Protein AF-A0A139A023-F1 (afdb_monomer)

Sequence (459 aa):
MEEDIAKLQVLPEVQDKARLVMEAGLKLSRQAQARATEQLRTRTEEDKAVSRAHDELNTRVYGLRSEHERLKADVARLRAESAAQDEKLSTLSTIFEQMQEDKQLWAAERELFAEEAAEAIEMVMLKADGGQIKLQELWRRQDEQFAVLKKEAKELRDEETENKIVALWDAQITRPVGEVENAASITTWTEMRTVVAHDFHIEAGIAFGNLRTFAPQHLRVRRQLRPEFSQMKVSDVPFAKGLYRSAWYCTSDSNTVCVAKKFHLEITFEKDNECALKVIYTTILAEMFARAFTAALRSAMDAAGADSEGDEDWTPWRVSYLIPSLVKDGNRVWLVEEMLPEFHRWSDNATRFVLNEEEGRVLAAFTHWSYHHSGQRLIVTDHQGFSSGTRQLRMTDPSVHLLHADFQSLVHYNDGNNEEQGRHDFEDGHTCTPWCQLLGLEHMEAPPAQDTDADNDEE

Organism: Gonapodya prolifera (strain JEL478) (NCBI:txid1344416)

Nearest PDB structures (foldseek):
  4kuj-assembly2_B  TM=7.193E-01  e=1.510E-13  Entamoeba histolytica HM-1:IMSS-B

Solvent-accessible surface area (backbone atoms only — not comparable to full-atom values): 25629 Å² total; per-residue (Å²): 106,74,73,55,50,57,59,60,68,50,46,64,60,52,51,50,50,50,48,52,52,51,52,50,49,52,50,50,50,50,51,52,50,52,51,52,51,50,53,51,50,52,50,52,51,50,52,51,52,52,50,51,53,50,52,53,49,48,52,50,52,53,50,53,52,52,51,50,55,51,52,51,51,51,52,52,51,53,52,52,53,49,53,57,47,52,54,51,52,52,51,50,50,54,52,51,53,50,52,53,53,52,52,51,51,53,52,52,51,51,51,53,51,49,52,56,47,48,53,51,47,52,57,46,50,72,57,34,74,78,42,54,65,59,50,54,55,49,50,54,53,49,52,56,51,50,53,51,52,54,51,53,54,63,75,64,67,54,73,66,61,59,52,49,54,54,52,56,55,55,66,69,72,69,72,71,94,84,77,82,86,79,79,80,84,85,78,72,72,51,77,32,57,37,35,36,46,78,53,76,63,77,78,77,73,75,84,65,90,56,54,65,74,67,47,70,84,73,67,55,66,52,80,51,62,48,79,40,76,46,52,31,44,39,54,85,60,62,81,46,75,60,96,62,35,36,33,20,51,25,32,40,79,86,68,46,61,25,33,38,30,36,63,73,76,76,82,44,47,67,57,46,45,49,54,50,50,19,53,38,52,47,26,48,56,47,26,54,49,27,49,52,46,30,51,52,50,41,54,35,47,57,72,68,66,60,73,88,82,78,58,82,90,69,67,68,58,40,46,41,47,61,62,48,29,49,30,50,44,93,74,41,51,35,40,37,36,78,56,67,97,51,83,48,64,30,28,37,52,61,34,49,69,72,37,90,49,72,69,30,41,48,49,51,24,48,27,54,46,37,21,61,51,43,60,63,32,32,35,48,36,16,46,27,29,34,71,73,82,76,45,36,38,48,28,39,81,50,27,51,23,55,59,35,76,84,46,50,86,48,52,88,36,35,97,56,42,45,26,64,58,28,49,50,39,27,57,78,63,59,72,88,34,73,57,23,55,60,66,66,56,77,79,81,72,73,71,78,77,76,77,79,85,72,83,89,87,84,133

Mean predicted aligned error: 17.36 Å

pLDDT: mean 78.22, std 18.84, range [33.31, 97.88]

Foldseek 3Di:
DVVVVVVVVCVVVVVVVVVVVVVVVVVVVVVVVVVVVVVVVVVVVVVVVVVVVVVVVVVVVVVVVVVVVVVVVVVVVVVVVVVVVVVVVVVVVVVVVVVVVVVVVVVVVVVVVVVVVVVVVVVVVVVCVVVVVVVVVVVVVVVVVVVVVVVVVVVVDDPVVVVVVVVVVVVVLPDDPPDPPDDPDDFPWAWFFWWFDQDADQPPPVPDDALQPDFVVSSPRPRPRDTDTKIKTWGPDFSDDDPFWTWTWMAIPVRAIKIKIFGPPLPWLVVRVLLLVLQLVQQVVLQVLQQSLQVLLVVLLVVVVPDPPDDLVSDGAREGEFRWIWTDRPGGIITMTHDAPDKDWQFALLQAGPDPDPVNLSVLLSQLCCCVRNVNQKGKTRFMGDDPVSNYRYGYRIAMAGADPSCVVSPVSGPSHPHVSSVLSNLVNDDRHVSNVSSVGDRPPDPDPPPPVPDPPDD

Radius of gyration: 44.62 Å; Cα contacts (8 Å, |Δi|>4): 491; chains: 1; bounding box: 136×76×160 Å

Secondary structure (DSSP, 8-state):
-HHHHHHHHSHHHHHHHHHHHHHHHHHHHHHHHHHHHHHHHHHHHHHHHHHHHHHHHHHHHHHHHHHHHHHHHHHHHHHHHHHHHHHHHHHHHHHHHHHHHHHHHHHHHHHHHHHHHHHHHHHHHHHHTTTHHHHHHHHHHHHHHHHHHHHHHHHS--HHHHHHHHHHHHHHH---TT--S--------EEE-EEEEEE----SSTTSS-GGG--GGG-----EEEEE---EEE-SS-SEE-SSEEEEEEEETT--EEEEEEESS---HHHHHHHHHHHHHHHHHHHHHHHHHHHHHHHHHHHTT---SS-GGGPPPEEEE-PPEEEEETTEEEEEEEPPSS-EE-B-TT--BS--SHHHHHHHHHHHHHHHHTTSSEEEE--EEEE-SSSEEEEES-EEEE-SGGGHHHHTT-TT--HHHHHHHHHHH----HHHHHTTPPP--------TTSS----

Structure (mmCIF, N/CA/C/O backbone):
data_AF-A0A139A023-F1
#
_entry.id   AF-A0A139A023-F1
#
loop_
_atom_site.group_PDB
_atom_site.id
_atom_site.type_symbol
_atom_site.label_atom_id
_atom_site.label_alt_id
_atom_site.label_comp_id
_atom_site.label_asym_id
_atom_site.label_entity_id
_atom_site.label_seq_id
_atom_site.pdbx_PDB_ins_code
_atom_site.Cartn_x
_atom_site.Cartn_y
_atom_site.Cartn_z
_atom_site.occupancy
_atom_site.B_iso_or_equiv
_atom_site.auth_seq_id
_atom_site.auth_comp_id
_atom_site.auth_asym_id
_atom_site.auth_atom_id
_atom_site.pdbx_PDB_model_num
ATOM 1 N N . MET A 1 1 ? -88.528 2.649 99.802 1.00 52.31 1 MET A N 1
ATOM 2 C CA . MET A 1 1 ? -87.653 3.776 100.206 1.00 52.31 1 MET A CA 1
ATOM 3 C C . MET A 1 1 ? -86.227 3.320 100.501 1.00 52.31 1 MET A C 1
ATOM 5 O O . MET A 1 1 ? -85.356 3.708 99.742 1.00 52.31 1 MET A O 1
ATOM 9 N N . GLU A 1 2 ? -85.951 2.465 101.496 1.00 46.06 2 GLU A N 1
ATOM 10 C CA . GLU A 1 2 ? -84.580 1.933 101.700 1.00 46.06 2 GLU A CA 1
ATOM 11 C C . GLU A 1 2 ? -84.102 1.042 100.536 1.00 46.06 2 GLU A C 1
ATOM 13 O O . GLU A 1 2 ? -82.965 1.155 100.088 1.00 46.06 2 GLU A O 1
ATOM 18 N N . GLU A 1 3 ? -84.999 0.245 99.952 1.00 52.59 3 GLU A N 1
ATOM 19 C CA . GLU A 1 3 ? -84.706 -0.589 98.775 1.00 52.59 3 GLU A CA 1
ATOM 20 C C . GLU A 1 3 ? -84.489 0.230 97.482 1.00 52.59 3 GLU A C 1
ATOM 22 O O . GLU A 1 3 ? -83.760 -0.183 96.581 1.00 52.59 3 GLU A O 1
ATOM 27 N N . ASP A 1 4 ? -85.071 1.431 97.406 1.00 52.62 4 ASP A N 1
ATOM 28 C CA . ASP A 1 4 ? -84.907 2.352 96.273 1.00 52.62 4 ASP A CA 1
ATOM 29 C C . ASP A 1 4 ? -83.618 3.181 96.403 1.00 52.62 4 ASP A C 1
ATOM 31 O O . ASP A 1 4 ? -82.962 3.472 95.404 1.00 52.62 4 ASP A O 1
ATOM 35 N N . ILE A 1 5 ? -83.195 3.490 97.635 1.00 53.69 5 ILE A N 1
ATOM 36 C CA . ILE A 1 5 ? -81.903 4.130 97.935 1.00 53.69 5 ILE A CA 1
ATOM 37 C C . ILE A 1 5 ? -80.743 3.158 97.668 1.00 53.69 5 ILE A C 1
ATOM 39 O O . ILE A 1 5 ? -79.736 3.563 97.090 1.00 53.69 5 ILE A O 1
ATOM 43 N N . ALA A 1 6 ? -80.903 1.867 97.984 1.00 56.38 6 ALA A N 1
ATOM 44 C CA . ALA A 1 6 ? -79.919 0.839 97.641 1.00 56.38 6 ALA A CA 1
ATOM 45 C C . ALA A 1 6 ? -79.733 0.697 96.117 1.00 56.38 6 ALA A C 1
ATOM 47 O O . ALA A 1 6 ? -78.606 0.567 95.648 1.00 56.38 6 ALA A O 1
ATOM 48 N N . LYS A 1 7 ? -80.806 0.815 95.318 1.00 54.31 7 LYS A N 1
ATOM 49 C CA . LYS A 1 7 ? -80.727 0.826 93.841 1.00 54.31 7 LYS A CA 1
ATOM 50 C C . LYS A 1 7 ? -80.054 2.089 93.285 1.00 54.31 7 LYS A C 1
ATOM 52 O O . LYS A 1 7 ? -79.388 2.016 92.255 1.00 54.31 7 LYS A O 1
ATOM 57 N N . LEU A 1 8 ? -80.171 3.226 93.977 1.00 51.66 8 LEU A N 1
ATOM 58 C CA . LEU A 1 8 ? -79.492 4.482 93.626 1.00 51.66 8 LEU A CA 1
ATOM 59 C C . LEU A 1 8 ? -77.993 4.484 93.985 1.00 51.66 8 LEU A C 1
ATOM 61 O O . LEU A 1 8 ? -77.226 5.196 93.341 1.00 51.66 8 LEU A O 1
ATOM 65 N N . GLN A 1 9 ? -77.544 3.663 94.943 1.00 55.34 9 GLN A N 1
ATOM 66 C CA . GLN A 1 9 ? -76.120 3.532 95.297 1.00 55.34 9 GLN A CA 1
ATOM 67 C C . GLN A 1 9 ? -75.293 2.717 94.283 1.00 55.34 9 GLN A C 1
ATOM 69 O O . GLN A 1 9 ? -74.082 2.897 94.218 1.00 55.34 9 GLN A O 1
ATOM 74 N N . VAL A 1 10 ? -75.922 1.876 93.448 1.00 59.62 10 VAL A N 1
ATOM 75 C CA . VAL A 1 10 ? -75.232 1.065 92.412 1.00 59.62 10 VAL A CA 1
ATOM 76 C C . VAL A 1 10 ? -75.044 1.837 91.090 1.00 59.62 10 VAL A C 1
ATOM 78 O O . VAL A 1 10 ? -74.273 1.440 90.217 1.00 59.62 10 VAL A O 1
ATOM 81 N N . LEU A 1 11 ? -75.731 2.972 90.927 1.00 67.62 11 LEU A N 1
ATOM 82 C CA . LEU A 1 11 ? -75.733 3.783 89.702 1.00 67.62 11 LEU A CA 1
ATOM 83 C C . LEU A 1 11 ? -74.351 4.330 89.294 1.00 67.62 11 LEU A C 1
ATOM 85 O O . LEU A 1 11 ? -74.036 4.238 88.107 1.00 67.62 11 LEU A O 1
ATOM 89 N N . PRO A 1 12 ? -73.504 4.837 90.212 1.00 78.25 12 PRO A N 1
ATOM 90 C CA . PRO A 1 12 ? -72.153 5.282 89.871 1.00 78.25 12 PRO A CA 1
ATOM 91 C C . PRO A 1 12 ? -71.269 4.149 89.337 1.00 78.25 12 PRO A C 1
ATOM 93 O O . PRO A 1 12 ? -70.585 4.330 88.335 1.00 78.25 12 PRO A O 1
ATOM 96 N N . GLU A 1 13 ? -71.341 2.949 89.925 1.00 77.25 13 GLU A N 1
ATOM 97 C CA . GLU A 1 13 ? -70.565 1.794 89.451 1.00 77.25 13 GLU A CA 1
ATOM 98 C C . GLU A 1 13 ? -71.016 1.317 88.065 1.00 77.25 13 GLU A C 1
ATOM 100 O O . GLU A 1 13 ? -70.195 0.921 87.235 1.00 77.25 13 GLU A O 1
ATOM 105 N N . VAL A 1 14 ? -72.325 1.350 87.795 1.00 79.62 14 VAL A N 1
ATOM 106 C CA . VAL A 1 14 ? -72.875 1.018 86.473 1.00 79.62 14 VAL A CA 1
ATOM 107 C C . VAL A 1 14 ? -72.485 2.080 85.444 1.00 79.62 14 VAL A C 1
ATOM 109 O O . VAL A 1 14 ? -72.121 1.724 84.324 1.00 79.62 14 VAL A O 1
ATOM 112 N N . GLN A 1 15 ? -72.499 3.364 85.814 1.00 78.19 15 GLN A N 1
ATOM 113 C CA . GLN A 1 15 ? -72.045 4.461 84.955 1.00 78.19 15 GLN A CA 1
ATOM 114 C C . GLN A 1 15 ? -70.544 4.378 84.653 1.00 78.19 15 GLN A C 1
ATOM 116 O O . GLN A 1 15 ? -70.158 4.530 83.495 1.00 78.19 15 GLN A O 1
ATOM 121 N N . ASP A 1 16 ? -69.703 4.061 85.640 1.00 83.38 16 ASP A N 1
ATOM 122 C CA . ASP A 1 16 ? -68.264 3.871 85.434 1.00 83.38 16 ASP A CA 1
ATOM 123 C C . ASP A 1 16 ? -67.971 2.650 84.551 1.00 83.38 16 ASP A C 1
ATOM 125 O O . ASP A 1 16 ? -67.159 2.736 83.628 1.00 83.38 16 ASP A O 1
ATOM 129 N N . LYS A 1 17 ? -68.677 1.527 84.753 1.00 84.12 17 LYS A N 1
ATOM 130 C CA . LYS A 1 17 ? -68.569 0.354 83.869 1.00 84.12 17 LYS A CA 1
ATOM 131 C C . LYS A 1 17 ? -69.028 0.674 82.446 1.00 84.12 17 LYS A C 1
ATOM 133 O O . LYS A 1 17 ? -68.347 0.296 81.495 1.00 84.12 17 LYS A O 1
ATOM 138 N N . ALA A 1 18 ? -70.135 1.399 82.280 1.00 78.56 18 ALA A N 1
ATOM 139 C CA . ALA A 1 18 ? -70.610 1.838 80.970 1.00 78.56 18 ALA A CA 1
ATOM 140 C C . ALA A 1 18 ? -69.600 2.774 80.285 1.00 78.56 18 ALA A C 1
ATOM 142 O O . ALA A 1 18 ? -69.317 2.594 79.100 1.00 78.56 18 ALA A O 1
ATOM 143 N N . ARG A 1 19 ? -68.991 3.710 81.029 1.00 84.56 19 ARG A N 1
ATOM 144 C CA . ARG A 1 19 ? -67.924 4.585 80.522 1.00 84.56 19 ARG A CA 1
ATOM 145 C C . ARG A 1 19 ? -66.713 3.777 80.058 1.00 84.56 19 ARG A C 1
ATOM 147 O O . ARG A 1 19 ? -66.260 3.983 78.938 1.00 84.56 19 ARG A O 1
ATOM 154 N N . LEU A 1 20 ? -66.238 2.822 80.860 1.00 87.75 20 LEU A N 1
ATOM 155 C CA . LEU A 1 20 ? -65.108 1.956 80.498 1.00 87.75 20 LEU A CA 1
ATOM 156 C C . LEU A 1 20 ? -65.390 1.127 79.237 1.00 87.75 20 LEU A C 1
ATOM 158 O O . LEU A 1 20 ? -64.517 0.989 78.381 1.00 87.75 20 LEU A O 1
ATOM 162 N N . VAL A 1 21 ? -66.612 0.608 79.084 1.00 86.19 21 VAL A N 1
ATOM 163 C CA . VAL A 1 21 ? -67.025 -0.120 77.873 1.00 86.19 21 VAL A CA 1
ATOM 164 C C . VAL A 1 21 ? -67.073 0.811 76.657 1.00 86.19 21 VAL A C 1
ATOM 166 O O . VAL A 1 21 ? -66.583 0.436 75.592 1.00 86.19 21 VAL A O 1
ATOM 169 N N . MET A 1 22 ? -67.598 2.033 76.797 1.00 86.69 22 MET A N 1
ATOM 170 C CA . MET A 1 22 ? -67.610 3.026 75.714 1.00 86.69 22 MET A CA 1
ATOM 171 C C . MET A 1 22 ? -66.196 3.474 75.323 1.00 86.69 22 MET A C 1
ATOM 173 O O . MET A 1 22 ? -65.892 3.560 74.135 1.00 86.69 22 MET A O 1
ATOM 177 N N . GLU A 1 23 ? -65.308 3.708 76.291 1.00 88.94 23 GLU A N 1
ATOM 178 C CA . GLU A 1 23 ? -63.899 4.043 76.053 1.00 88.94 23 GLU A CA 1
ATOM 179 C C . GLU A 1 23 ? -63.154 2.895 75.364 1.00 88.94 23 GLU A C 1
ATOM 181 O O . GLU A 1 23 ? -62.414 3.126 74.405 1.00 88.94 23 GLU A O 1
ATOM 186 N N . ALA A 1 24 ? -63.388 1.649 75.790 1.00 87.00 24 ALA A N 1
ATOM 187 C CA . ALA A 1 24 ? -62.840 0.465 75.138 1.00 87.00 24 ALA A CA 1
ATOM 188 C C . ALA A 1 24 ? -63.367 0.309 73.701 1.00 87.00 24 ALA A C 1
ATOM 190 O O . ALA A 1 24 ? -62.582 0.047 72.788 1.00 87.00 24 ALA A O 1
ATOM 191 N N . GLY A 1 25 ? -64.665 0.537 73.476 1.00 88.12 25 GLY A N 1
ATOM 192 C CA . GLY A 1 25 ? -65.288 0.527 72.150 1.00 88.12 25 GLY A CA 1
ATOM 193 C C . GLY A 1 25 ? -64.730 1.613 71.226 1.00 88.12 25 GLY A C 1
ATOM 194 O O . GLY A 1 25 ? -64.353 1.326 70.091 1.00 88.12 25 GLY A O 1
ATOM 195 N N . LEU A 1 26 ? -64.577 2.843 71.725 1.00 89.56 26 LEU A N 1
ATOM 196 C CA . LEU A 1 26 ? -63.935 3.947 71.003 1.00 89.56 26 LEU A CA 1
ATOM 197 C C . LEU A 1 26 ? -62.471 3.639 70.683 1.00 89.56 26 LEU A C 1
ATOM 199 O O . LEU A 1 26 ? -62.009 3.924 69.577 1.00 89.56 26 LEU A O 1
ATOM 203 N N . LYS A 1 27 ? -61.736 3.033 71.621 1.00 91.19 27 LYS A N 1
ATOM 204 C CA . LYS A 1 27 ? -60.345 2.619 71.411 1.00 91.19 27 LYS A CA 1
ATOM 205 C C . LYS A 1 27 ? -60.241 1.551 70.322 1.00 91.19 27 LYS A C 1
ATOM 207 O O . LYS A 1 27 ? -59.416 1.700 69.424 1.00 91.19 27 LYS A O 1
ATOM 212 N N . LEU A 1 28 ? -61.097 0.528 70.356 1.00 89.75 28 LEU A N 1
ATOM 213 C CA . LEU A 1 28 ? -61.174 -0.506 69.318 1.00 89.75 28 LEU A CA 1
ATOM 214 C C . LEU A 1 28 ? -61.567 0.085 67.958 1.00 89.75 28 LEU A C 1
ATOM 216 O O . LEU A 1 28 ? -60.930 -0.230 66.957 1.00 89.75 28 LEU A O 1
ATOM 220 N N . SER A 1 29 ? -62.542 0.997 67.920 1.00 92.00 29 SER A N 1
ATOM 221 C CA . SER A 1 29 ? -62.954 1.689 66.693 1.00 92.00 29 SER A CA 1
ATOM 222 C C . SER A 1 29 ? -61.819 2.526 66.099 1.00 92.00 29 SER A C 1
ATOM 224 O O . SER A 1 29 ? -61.573 2.458 64.898 1.00 92.00 29 SER A O 1
ATOM 226 N N . ARG A 1 30 ? -61.082 3.282 66.925 1.00 92.69 30 ARG A N 1
ATOM 227 C CA . ARG A 1 30 ? -59.909 4.053 66.478 1.00 92.69 30 ARG A CA 1
ATOM 228 C C . ARG A 1 30 ? -58.799 3.143 65.965 1.00 92.69 30 ARG A C 1
ATOM 230 O O . ARG A 1 30 ? -58.189 3.451 64.949 1.00 92.69 30 ARG A O 1
ATOM 237 N N . GLN A 1 31 ? -58.554 2.013 66.630 1.00 93.88 31 GLN A N 1
ATOM 238 C CA . GLN A 1 31 ? -57.580 1.021 66.169 1.00 93.88 31 GLN A CA 1
ATOM 239 C C . GLN A 1 31 ? -57.995 0.388 64.835 1.00 93.88 31 GLN A C 1
ATOM 241 O O . GLN A 1 31 ? -57.153 0.238 63.952 1.00 93.88 31 GLN A O 1
ATOM 246 N N . ALA A 1 32 ? -59.275 0.054 64.659 1.00 92.19 32 ALA A N 1
ATOM 247 C CA . ALA A 1 32 ? -59.800 -0.466 63.400 1.00 92.19 32 ALA A CA 1
ATOM 248 C C . ALA A 1 32 ? -59.683 0.571 62.270 1.00 92.19 32 ALA A C 1
ATOM 250 O O . ALA A 1 32 ? -59.194 0.244 61.191 1.00 92.19 32 ALA A O 1
ATOM 251 N N . GLN A 1 33 ? -60.040 1.831 62.537 1.00 93.00 33 GLN A N 1
ATOM 252 C CA . GLN A 1 33 ? -59.900 2.927 61.577 1.00 93.00 33 GLN A CA 1
ATOM 253 C C . GLN A 1 33 ? -58.432 3.191 61.214 1.00 93.00 33 GLN A C 1
ATOM 255 O O . GLN A 1 33 ? -58.121 3.381 60.040 1.00 93.00 33 GLN A O 1
ATOM 260 N N . ALA A 1 34 ? -57.518 3.151 62.188 1.00 93.25 34 ALA A N 1
ATOM 261 C CA . ALA A 1 34 ? -56.084 3.290 61.943 1.00 93.25 34 ALA A CA 1
ATOM 262 C C . ALA A 1 34 ? -55.550 2.156 61.054 1.00 93.25 34 ALA A C 1
ATOM 264 O O . ALA A 1 34 ? -54.843 2.425 60.088 1.00 93.25 34 ALA A O 1
ATOM 265 N N . ARG A 1 35 ? -55.949 0.900 61.312 1.00 95.00 35 ARG A N 1
ATOM 266 C CA . ARG A 1 35 ? -55.586 -0.248 60.461 1.00 95.00 35 ARG A CA 1
ATOM 267 C C . ARG A 1 35 ? -56.135 -0.114 59.043 1.00 95.00 35 ARG A C 1
ATOM 269 O O . ARG A 1 35 ? -55.400 -0.361 58.097 1.00 95.00 35 ARG A O 1
ATOM 276 N N . ALA A 1 36 ? -57.395 0.292 58.893 1.00 93.12 36 ALA A N 1
ATOM 277 C CA . ALA A 1 36 ? -58.007 0.498 57.581 1.00 93.12 36 ALA A CA 1
ATOM 278 C C . ALA A 1 36 ? -57.317 1.630 56.800 1.00 93.12 36 ALA A C 1
ATOM 280 O O . ALA A 1 36 ? -57.074 1.497 55.604 1.00 93.12 36 ALA A O 1
ATOM 281 N N . THR A 1 37 ? -56.957 2.719 57.486 1.00 94.00 37 THR A N 1
ATOM 282 C CA . THR A 1 37 ? -56.225 3.847 56.887 1.00 94.00 37 THR A CA 1
ATOM 283 C C . THR A 1 37 ? -54.836 3.413 56.432 1.00 94.00 37 THR A C 1
ATOM 285 O O . THR A 1 37 ? -54.437 3.733 55.316 1.00 94.00 37 THR A O 1
ATOM 288 N N . GLU A 1 38 ? -54.124 2.638 57.254 1.00 95.25 38 GLU A N 1
ATOM 289 C CA . GLU A 1 38 ? -52.805 2.123 56.889 1.00 95.25 38 GLU A CA 1
ATOM 290 C C . GLU A 1 38 ? -52.886 1.145 55.711 1.00 95.25 38 GLU A C 1
ATOM 292 O O . GLU A 1 38 ? -52.130 1.286 54.758 1.00 95.25 38 GLU A O 1
ATOM 297 N N . GLN A 1 39 ? -53.863 0.232 55.695 1.00 95.62 39 GLN A N 1
ATOM 298 C CA . GLN A 1 39 ? -54.097 -0.659 54.550 1.00 95.62 39 GLN A CA 1
ATOM 299 C C . GLN A 1 39 ? -54.400 0.111 53.259 1.00 95.62 39 GLN A C 1
ATOM 301 O O . GLN A 1 39 ? -53.911 -0.259 52.192 1.00 95.62 39 GLN A O 1
ATOM 306 N N . LEU A 1 40 ? -55.196 1.183 53.337 1.00 95.25 40 LEU A N 1
ATOM 307 C CA . LEU A 1 40 ? -55.490 2.031 52.182 1.00 95.25 40 LEU A CA 1
ATOM 308 C C . LEU A 1 40 ? -54.238 2.776 51.703 1.00 95.25 40 LEU A C 1
ATOM 310 O O . LEU A 1 40 ? -54.022 2.889 50.496 1.00 95.25 40 LEU A O 1
ATOM 314 N N . ARG A 1 41 ? -53.397 3.247 52.633 1.00 95.69 41 ARG A N 1
ATOM 315 C CA . ARG A 1 41 ? -52.109 3.874 52.319 1.00 95.69 41 ARG A CA 1
ATOM 316 C C . ARG A 1 41 ? -51.188 2.893 51.597 1.00 95.69 41 ARG A C 1
ATOM 318 O O . ARG A 1 41 ? -50.695 3.238 50.528 1.00 95.69 41 ARG A O 1
ATOM 325 N N . THR A 1 42 ? -51.037 1.671 52.115 1.00 96.25 42 THR A N 1
ATOM 326 C CA . THR A 1 42 ? -50.241 0.610 51.478 1.00 96.25 42 THR A CA 1
ATOM 327 C C . THR A 1 42 ? -50.746 0.302 50.070 1.00 96.25 42 THR A C 1
ATOM 329 O O . THR A 1 42 ? -49.961 0.348 49.131 1.00 96.25 42 THR A O 1
ATOM 332 N N . ARG A 1 43 ? -52.059 0.103 49.881 1.00 95.50 43 ARG A N 1
ATOM 333 C CA . ARG A 1 43 ? -52.638 -0.126 48.543 1.00 95.50 43 ARG A CA 1
ATOM 334 C C . ARG A 1 43 ? -52.408 1.042 47.588 1.00 95.50 43 ARG A C 1
ATOM 336 O O . ARG A 1 43 ? -52.085 0.836 46.429 1.00 95.50 43 ARG A O 1
ATOM 343 N N . THR A 1 44 ? -52.524 2.277 48.076 1.00 96.19 44 THR A N 1
ATOM 344 C CA . THR A 1 44 ? -52.255 3.472 47.260 1.00 96.19 44 THR A CA 1
ATOM 345 C C . THR A 1 44 ? -50.785 3.536 46.829 1.00 96.19 44 THR A C 1
ATOM 347 O O . THR A 1 44 ? -50.476 3.995 45.730 1.00 96.19 44 THR A O 1
ATOM 350 N N . GLU A 1 45 ? -49.859 3.110 47.689 1.00 96.25 45 GLU A N 1
ATOM 351 C CA . GLU A 1 45 ? -48.433 3.018 47.359 1.00 96.25 45 GLU A CA 1
ATOM 352 C C . GLU A 1 45 ? -48.151 1.893 46.351 1.00 96.25 45 GLU A C 1
ATOM 354 O O . GLU A 1 45 ? -47.384 2.114 45.411 1.00 96.25 45 GLU A O 1
ATOM 359 N N . GLU A 1 46 ? -48.817 0.743 46.487 1.00 96.69 46 GLU A N 1
ATOM 360 C CA . GLU A 1 46 ? -48.774 -0.367 45.524 1.00 96.69 46 GLU A CA 1
ATOM 361 C C . GLU A 1 46 ? -49.312 0.056 44.148 1.00 96.69 46 GLU A C 1
ATOM 363 O O . GLU A 1 46 ? -48.619 -0.114 43.146 1.00 96.69 46 GLU A O 1
ATOM 368 N N . ASP A 1 47 ? -50.478 0.705 44.085 1.00 95.25 47 ASP A N 1
ATOM 369 C CA . ASP A 1 47 ? -51.071 1.199 42.835 1.00 95.25 47 ASP A CA 1
ATOM 370 C C . ASP A 1 47 ? -50.158 2.222 42.141 1.00 95.25 47 ASP A C 1
ATOM 372 O O . ASP A 1 47 ? -49.962 2.182 40.924 1.00 95.25 47 ASP A O 1
ATOM 376 N N . LYS A 1 48 ? -49.522 3.117 42.912 1.00 96.38 48 LYS A N 1
ATOM 377 C CA . LYS A 1 48 ? -48.517 4.053 42.379 1.00 96.38 48 LYS A CA 1
ATOM 378 C C . LYS A 1 48 ? -47.279 3.331 41.852 1.00 96.38 48 LYS A C 1
ATOM 380 O O . LYS A 1 48 ? -46.698 3.771 40.860 1.00 96.38 48 LYS A O 1
ATOM 385 N N . ALA A 1 49 ? -46.838 2.260 42.510 1.00 94.94 49 ALA A N 1
ATOM 386 C CA . ALA A 1 49 ? -45.720 1.453 42.032 1.00 94.94 49 ALA A CA 1
ATOM 387 C C . ALA A 1 49 ? -46.069 0.741 40.715 1.00 94.94 49 ALA A C 1
ATOM 389 O O . ALA A 1 49 ? -45.280 0.805 39.774 1.00 94.94 49 ALA A O 1
ATOM 390 N N . VAL A 1 50 ? -47.269 0.161 40.612 1.00 95.69 50 VAL A N 1
ATOM 391 C CA . VAL A 1 50 ? -47.771 -0.471 39.381 1.00 95.69 50 VAL A CA 1
ATOM 392 C C . VAL A 1 50 ? -47.906 0.548 38.248 1.00 95.69 50 VAL A C 1
ATOM 394 O O . VAL A 1 50 ? -47.461 0.273 37.136 1.00 95.69 50 VAL A O 1
ATOM 397 N N . SER A 1 51 ? -48.447 1.741 38.520 1.00 95.88 51 SER A N 1
ATOM 398 C CA . SER A 1 51 ? -48.559 2.810 37.518 1.00 95.88 51 SER A CA 1
ATOM 399 C C . SER A 1 51 ? -47.191 3.224 36.971 1.00 95.88 51 SER A C 1
ATOM 401 O O . SER A 1 51 ? -47.028 3.317 35.759 1.00 95.88 51 SER A O 1
ATOM 403 N N . ARG A 1 52 ? -46.183 3.403 37.839 1.00 97.31 52 ARG A N 1
ATOM 404 C CA . ARG A 1 52 ? -44.813 3.727 37.400 1.00 97.31 52 ARG A CA 1
ATOM 405 C C . ARG A 1 52 ? -44.204 2.618 36.545 1.00 97.31 52 ARG A C 1
ATOM 407 O O . ARG A 1 52 ? -43.650 2.906 35.491 1.00 97.31 52 ARG A O 1
ATOM 414 N N . ALA A 1 53 ? -44.362 1.360 36.956 1.00 94.12 53 ALA A N 1
ATOM 415 C CA . ALA A 1 53 ? -43.884 0.220 36.176 1.00 94.12 53 ALA A CA 1
ATOM 416 C C . ALA A 1 53 ? -44.573 0.130 34.799 1.00 94.12 53 ALA A C 1
ATOM 418 O O . ALA A 1 53 ? -43.938 -0.223 33.805 1.00 94.12 53 ALA A O 1
ATOM 419 N N . HIS A 1 54 ? -45.861 0.479 34.718 1.00 95.94 54 HIS A N 1
ATOM 420 C CA . HIS A 1 54 ? -46.594 0.546 33.455 1.00 95.94 54 HIS A CA 1
ATOM 421 C C . HIS A 1 54 ? -46.061 1.654 32.532 1.00 95.94 54 HIS A C 1
ATOM 423 O O . HIS A 1 54 ? -45.850 1.408 31.343 1.00 95.94 54 HIS A O 1
ATOM 429 N N . ASP A 1 55 ? -45.783 2.845 33.067 1.00 95.44 55 ASP A N 1
ATOM 430 C CA . ASP A 1 55 ? -45.225 3.966 32.299 1.00 95.44 55 ASP A CA 1
ATOM 431 C C . ASP A 1 55 ? -43.807 3.667 31.781 1.00 95.44 55 ASP A C 1
ATOM 433 O O . ASP A 1 55 ? -43.480 3.958 30.623 1.00 95.44 55 ASP A O 1
ATOM 437 N N . GLU A 1 56 ? -42.975 3.018 32.599 1.00 95.56 56 GLU A N 1
ATOM 438 C CA . GLU A 1 56 ? -41.647 2.533 32.201 1.00 95.56 56 GLU A CA 1
ATOM 439 C C . GLU A 1 56 ? -41.740 1.492 31.077 1.00 95.56 56 GLU A C 1
ATOM 441 O O . GLU A 1 56 ? -41.018 1.579 30.077 1.00 95.56 56 GLU A O 1
ATOM 446 N N . LEU A 1 57 ? -42.670 0.535 31.194 1.00 96.00 57 LEU A N 1
ATOM 447 C CA . LEU A 1 57 ? -42.906 -0.473 30.163 1.00 96.00 57 LEU A CA 1
ATOM 448 C C . LEU A 1 57 ? -43.369 0.169 28.851 1.00 96.00 57 LEU A C 1
ATOM 450 O O . LEU A 1 57 ? -42.837 -0.162 27.791 1.00 96.00 57 LEU A O 1
ATOM 454 N N . ASN A 1 58 ? -44.307 1.115 28.910 1.00 95.50 58 ASN A N 1
ATOM 455 C CA . ASN A 1 58 ? -44.785 1.836 27.732 1.00 95.50 58 ASN A CA 1
ATOM 456 C C . ASN A 1 58 ? -43.650 2.603 27.051 1.00 95.50 58 ASN A C 1
ATOM 458 O O . ASN A 1 58 ? -43.482 2.502 25.836 1.00 95.50 58 ASN A O 1
ATOM 462 N N . THR A 1 59 ? -42.822 3.306 27.826 1.00 95.62 59 THR A N 1
ATOM 463 C CA . THR A 1 59 ? -41.646 4.022 27.307 1.00 95.62 59 THR A CA 1
ATOM 464 C C . THR A 1 59 ? -40.697 3.068 26.579 1.00 95.62 59 THR A C 1
ATOM 466 O O . THR A 1 59 ? -40.259 3.354 25.462 1.00 95.62 59 THR A O 1
ATOM 469 N N . ARG A 1 60 ? -40.440 1.887 27.156 1.00 95.25 60 ARG A N 1
ATOM 470 C CA . ARG A 1 60 ? -39.609 0.852 26.528 1.00 95.25 60 ARG A CA 1
ATOM 471 C C . ARG A 1 60 ? -40.228 0.308 25.239 1.00 95.25 60 ARG A C 1
ATOM 473 O O . ARG A 1 60 ? -39.514 0.139 24.254 1.00 95.25 60 ARG A O 1
ATOM 480 N N . VAL A 1 61 ? -41.539 0.065 25.217 1.00 95.19 61 VAL A N 1
ATOM 481 C CA . VAL A 1 61 ? -42.263 -0.396 24.019 1.00 95.19 61 VAL A CA 1
ATOM 482 C C . VAL A 1 61 ? -42.196 0.645 22.898 1.00 95.19 61 VAL A C 1
ATOM 484 O O . VAL A 1 61 ? -41.935 0.283 21.750 1.00 95.19 61 VAL A O 1
ATOM 487 N N . TYR A 1 62 ? -42.362 1.934 23.208 1.00 94.94 62 TYR A N 1
ATOM 488 C CA . TYR A 1 62 ? -42.204 3.005 22.220 1.00 94.94 62 TYR A CA 1
ATOM 489 C C . TYR A 1 62 ? -40.772 3.091 21.680 1.00 94.94 62 TYR A C 1
ATOM 491 O O . TYR A 1 62 ? -40.592 3.229 20.468 1.00 94.94 62 TYR A O 1
ATOM 499 N N . GLY A 1 63 ? -39.764 2.943 22.548 1.00 93.81 63 GLY A N 1
ATOM 500 C CA . GLY A 1 63 ? -38.357 2.881 22.143 1.00 93.81 63 GLY A CA 1
ATOM 501 C C . GLY A 1 63 ? -38.082 1.736 21.164 1.00 93.81 63 GLY A C 1
ATOM 502 O O . GLY A 1 63 ? -37.566 1.971 20.073 1.00 93.81 63 GLY A O 1
ATOM 503 N N . LEU A 1 64 ? -38.525 0.521 21.502 1.00 93.88 64 LEU A N 1
ATOM 504 C CA . LEU A 1 64 ? -38.377 -0.661 20.644 1.00 93.88 64 LEU A CA 1
ATOM 505 C C . LEU A 1 64 ? -39.112 -0.514 19.306 1.00 93.88 64 LEU A C 1
ATOM 507 O O . LEU A 1 64 ? -38.607 -0.941 18.271 1.00 93.88 64 LEU A O 1
ATOM 511 N N . ARG A 1 65 ? -40.291 0.119 19.294 1.00 95.94 65 ARG A N 1
ATOM 512 C C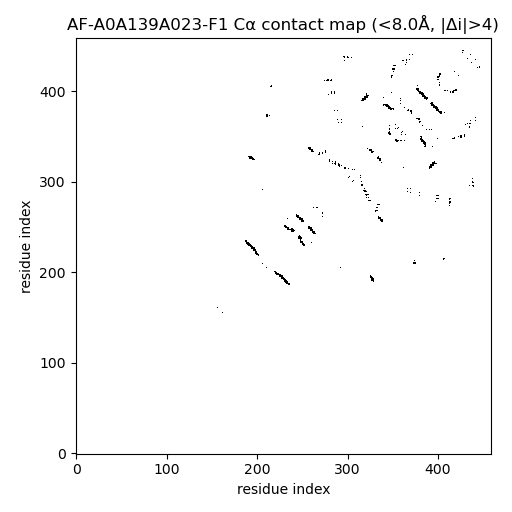A . ARG A 1 65 ? -41.035 0.378 18.055 1.00 95.94 65 ARG A CA 1
ATOM 513 C C . ARG A 1 65 ? -40.301 1.359 17.139 1.00 95.94 65 ARG A C 1
ATOM 515 O O . ARG A 1 65 ? -40.266 1.142 15.932 1.00 95.94 65 ARG A O 1
ATOM 522 N N . SER A 1 66 ? -39.712 2.412 17.705 1.00 92.94 66 SER A N 1
ATOM 523 C CA . SER A 1 66 ? -38.893 3.372 16.953 1.00 92.94 66 SER A CA 1
ATOM 524 C C . SER A 1 66 ? -37.655 2.698 16.352 1.00 92.94 66 SER A C 1
ATOM 526 O O . SER A 1 66 ? -37.365 2.855 15.166 1.00 92.94 66 SER A O 1
ATOM 528 N N . GLU A 1 67 ? -36.970 1.867 17.142 1.00 93.12 67 GLU A N 1
ATOM 529 C CA . GLU A 1 67 ? -35.816 1.098 16.676 1.00 93.12 67 GLU A CA 1
ATOM 530 C C . GLU A 1 67 ? -36.186 0.100 15.569 1.00 93.12 67 GLU A C 1
ATOM 532 O O . GLU A 1 67 ? -35.474 0.005 14.570 1.00 93.12 67 GLU A O 1
ATOM 537 N N . HIS A 1 68 ? -37.326 -0.585 15.694 1.00 94.19 68 HIS A N 1
ATOM 538 C CA . HIS A 1 68 ? -37.839 -1.482 14.660 1.00 94.19 68 HIS A CA 1
ATOM 539 C C . HIS A 1 68 ? -38.096 -0.755 13.330 1.00 94.19 68 HIS A C 1
ATOM 541 O O . HIS A 1 68 ? -37.689 -1.247 12.278 1.00 94.19 68 HIS A O 1
ATOM 547 N N . GLU A 1 69 ? -38.730 0.423 13.347 1.00 95.69 69 GLU A N 1
ATOM 548 C CA . GLU A 1 69 ? -38.950 1.199 12.117 1.00 95.69 69 GLU A CA 1
ATOM 549 C C . GLU A 1 69 ? -37.636 1.710 11.508 1.00 95.69 69 GLU A C 1
ATOM 551 O O . GLU A 1 69 ? -37.483 1.681 10.285 1.00 95.69 69 GLU A O 1
ATOM 556 N N . ARG A 1 70 ? -36.649 2.090 12.335 1.00 96.62 70 ARG A N 1
ATOM 557 C CA . ARG A 1 70 ? -35.298 2.428 11.856 1.00 96.62 70 ARG A CA 1
ATOM 558 C C . ARG A 1 70 ? -34.644 1.239 11.149 1.00 96.62 70 ARG A C 1
ATOM 560 O O . ARG A 1 70 ? -34.208 1.376 10.010 1.00 96.62 70 ARG A O 1
ATOM 567 N N . LEU A 1 71 ? -34.629 0.067 11.787 1.00 92.12 71 LEU A N 1
ATOM 568 C CA . LEU A 1 71 ? -34.048 -1.151 11.209 1.00 92.12 71 LEU A CA 1
ATOM 569 C C . LEU A 1 71 ? -34.758 -1.565 9.916 1.00 92.12 71 LEU A C 1
ATOM 571 O O . LEU A 1 71 ? -34.116 -1.979 8.954 1.00 92.12 71 LEU A O 1
ATOM 575 N N . LYS A 1 72 ? -36.082 -1.409 9.855 1.00 96.31 72 LYS A N 1
ATOM 576 C CA . LYS A 1 72 ? -36.865 -1.661 8.643 1.00 96.31 72 LYS A CA 1
ATOM 577 C C . LYS A 1 72 ? -36.462 -0.728 7.494 1.00 96.31 72 LYS A C 1
ATOM 579 O O . LYS A 1 72 ? -36.364 -1.189 6.356 1.00 96.31 72 LYS A O 1
ATOM 584 N N . ALA A 1 73 ? -36.203 0.549 7.781 1.00 93.56 73 ALA A N 1
ATOM 585 C CA . ALA A 1 73 ? -35.699 1.503 6.794 1.00 93.56 73 ALA A CA 1
ATOM 586 C C . ALA A 1 73 ? -34.276 1.150 6.323 1.00 93.56 73 ALA A C 1
ATOM 588 O O . ALA A 1 73 ? -34.012 1.176 5.121 1.00 93.56 73 ALA A O 1
ATOM 589 N N . ASP A 1 74 ? -33.389 0.740 7.234 1.00 90.44 74 ASP A N 1
ATOM 590 C CA . ASP A 1 74 ? -32.036 0.287 6.885 1.00 90.44 74 ASP A CA 1
ATOM 591 C C . ASP A 1 74 ? -32.060 -0.964 5.991 1.00 90.44 74 ASP A C 1
ATOM 593 O O . ASP A 1 74 ? -31.362 -1.010 4.978 1.00 90.44 74 ASP A O 1
ATOM 597 N N . VAL A 1 75 ? -32.911 -1.951 6.294 1.00 91.50 75 VAL A N 1
ATOM 598 C CA . VAL A 1 75 ? -33.093 -3.145 5.445 1.00 91.50 75 VAL A CA 1
ATOM 599 C C . VAL A 1 75 ? -33.610 -2.767 4.055 1.00 91.50 75 VAL A C 1
ATOM 601 O O . VAL A 1 75 ? -33.161 -3.335 3.059 1.00 91.50 75 VAL A O 1
ATOM 604 N N . ALA A 1 76 ? -34.535 -1.808 3.958 1.00 93.19 76 ALA A N 1
ATOM 605 C CA . ALA A 1 76 ? -35.019 -1.321 2.669 1.00 93.19 76 ALA A CA 1
ATOM 606 C C . ALA A 1 76 ? -33.904 -0.636 1.858 1.00 93.19 76 ALA A C 1
ATOM 608 O O . ALA A 1 76 ? -33.779 -0.906 0.663 1.00 93.19 76 ALA A O 1
ATOM 609 N N . ARG A 1 77 ? -33.058 0.181 2.506 1.00 96.12 77 ARG A N 1
ATOM 610 C CA . ARG A 1 77 ? -31.883 0.801 1.871 1.00 96.12 77 ARG A CA 1
ATOM 611 C C . ARG A 1 77 ? -30.906 -0.256 1.355 1.00 96.12 77 ARG A C 1
ATOM 613 O O . ARG A 1 77 ? -30.548 -0.215 0.185 1.00 96.12 77 ARG A O 1
ATOM 620 N N . LEU A 1 78 ? -30.534 -1.229 2.189 1.00 90.12 78 LEU A N 1
ATOM 621 C CA . LEU A 1 78 ? -29.598 -2.294 1.807 1.00 90.12 78 LEU A CA 1
ATOM 622 C C . LEU A 1 78 ? -30.128 -3.145 0.644 1.00 90.12 78 LEU A C 1
ATOM 624 O O . LEU A 1 78 ? -29.368 -3.517 -0.245 1.00 90.12 78 LEU A O 1
ATOM 628 N N . ARG A 1 79 ? -31.439 -3.417 0.600 1.00 92.69 79 ARG A N 1
ATOM 629 C CA . ARG A 1 79 ? -32.063 -4.100 -0.547 1.00 92.69 79 ARG A CA 1
ATOM 630 C C . ARG A 1 79 ? -31.982 -3.275 -1.831 1.00 92.69 79 ARG A C 1
ATOM 632 O O . ARG A 1 79 ? -31.726 -3.846 -2.885 1.00 92.69 79 ARG A O 1
ATOM 639 N N . ALA A 1 80 ? -32.181 -1.959 -1.751 1.00 91.88 80 ALA A N 1
ATOM 640 C CA . ALA A 1 80 ? -32.036 -1.073 -2.905 1.00 91.88 80 ALA A CA 1
ATOM 641 C C . ALA A 1 80 ? -30.577 -1.000 -3.392 1.00 91.88 80 ALA A C 1
ATOM 643 O O . ALA A 1 80 ? -30.327 -1.050 -4.593 1.00 91.88 80 ALA A O 1
ATOM 644 N N . GLU A 1 81 ? -29.611 -0.944 -2.470 1.00 89.44 81 GLU A N 1
ATOM 645 C CA . GLU A 1 81 ? -28.180 -0.988 -2.793 1.00 89.44 81 GLU A CA 1
ATOM 646 C C . GLU A 1 81 ? -27.780 -2.318 -3.446 1.00 89.44 81 GLU A C 1
ATOM 648 O O . GLU A 1 81 ? -27.066 -2.304 -4.446 1.00 89.44 81 GLU A O 1
ATOM 653 N N . SER A 1 82 ? -28.281 -3.449 -2.935 1.00 88.75 82 SER A N 1
ATOM 654 C CA . SER A 1 82 ? -28.067 -4.775 -3.533 1.00 88.75 82 SER A CA 1
ATOM 655 C C . SER A 1 82 ? -28.633 -4.848 -4.950 1.00 88.75 82 SER A C 1
ATOM 657 O O . SER A 1 82 ? -27.923 -5.252 -5.863 1.00 88.75 82 SER A O 1
ATOM 659 N N . ALA A 1 83 ? -29.867 -4.383 -5.168 1.00 90.44 83 ALA A N 1
ATOM 660 C CA . ALA A 1 83 ? -30.472 -4.370 -6.501 1.00 90.44 83 ALA A CA 1
ATOM 661 C C . ALA A 1 83 ? -29.668 -3.510 -7.497 1.00 90.44 83 ALA A C 1
ATOM 663 O O . ALA A 1 83 ? -29.467 -3.905 -8.643 1.00 90.44 83 ALA A O 1
ATOM 664 N N . ALA A 1 84 ? -29.142 -2.363 -7.052 1.00 87.69 84 ALA A N 1
ATOM 665 C CA . ALA A 1 84 ? -28.268 -1.524 -7.872 1.00 87.69 84 ALA A CA 1
ATOM 666 C C . ALA A 1 84 ? -26.900 -2.178 -8.156 1.00 87.69 84 ALA A C 1
ATOM 668 O O . ALA A 1 84 ? -26.256 -1.868 -9.160 1.00 87.69 84 ALA A O 1
ATOM 669 N N . GLN A 1 85 ? -26.415 -3.057 -7.274 1.00 84.44 85 GLN A N 1
ATOM 670 C CA . GLN A 1 85 ? -25.214 -3.856 -7.527 1.00 84.44 85 GLN A CA 1
ATOM 671 C C . GLN A 1 85 ? -25.483 -4.970 -8.541 1.00 84.44 85 GLN A C 1
ATOM 673 O O . GLN A 1 85 ? -24.656 -5.163 -9.431 1.00 84.44 85 GLN A O 1
ATOM 678 N N . ASP A 1 86 ? -26.636 -5.632 -8.463 1.00 87.94 86 ASP A N 1
ATOM 679 C CA . ASP A 1 86 ? -27.041 -6.663 -9.423 1.00 87.94 86 ASP A CA 1
ATOM 680 C C . ASP A 1 86 ? -27.165 -6.087 -10.845 1.00 87.94 86 ASP A C 1
ATOM 682 O O . ASP A 1 86 ? -26.676 -6.683 -11.803 1.00 87.94 86 ASP A O 1
ATOM 686 N N . GLU A 1 87 ? -27.710 -4.874 -10.990 1.00 90.19 87 GLU A N 1
ATOM 687 C CA . GLU A 1 87 ? -27.768 -4.160 -12.277 1.00 90.19 87 GLU A CA 1
ATOM 688 C C . GLU A 1 87 ? -26.365 -3.861 -12.844 1.00 90.19 87 GLU A C 1
ATOM 690 O O . GLU A 1 87 ? -26.099 -4.049 -14.038 1.00 90.19 87 GLU A O 1
ATOM 695 N N . LYS A 1 88 ? -25.421 -3.456 -11.983 1.00 85.75 88 LYS A N 1
ATOM 696 C CA . LYS A 1 88 ? -24.020 -3.242 -12.382 1.00 85.75 88 LYS A CA 1
ATOM 697 C C . LYS A 1 88 ? -23.340 -4.541 -12.798 1.00 85.75 88 LYS A C 1
ATOM 699 O O . LYS A 1 88 ? -22.609 -4.538 -13.785 1.00 85.75 88 LYS A O 1
ATOM 704 N N . LEU A 1 89 ? -23.567 -5.634 -12.070 1.00 82.81 89 LEU A N 1
ATOM 705 C CA . LEU A 1 89 ? -23.027 -6.950 -12.416 1.00 82.81 89 LEU A CA 1
ATOM 706 C C . LEU A 1 89 ? -23.594 -7.452 -13.745 1.00 82.81 89 LEU A C 1
ATOM 708 O O . LEU A 1 89 ? -22.830 -7.932 -14.577 1.00 82.81 89 LEU A O 1
ATOM 712 N N . SER A 1 90 ? -24.893 -7.255 -13.988 1.00 89.06 90 SER A N 1
ATOM 713 C CA . SER A 1 90 ? -25.513 -7.551 -15.283 1.00 89.06 90 SER A CA 1
ATOM 714 C C . SER A 1 90 ? -24.846 -6.764 -16.413 1.00 89.06 90 SER A C 1
ATOM 716 O O . SER A 1 90 ? -24.496 -7.343 -17.435 1.00 89.06 90 SER A O 1
ATOM 718 N N . THR A 1 91 ? -24.610 -5.463 -16.214 1.00 86.31 91 THR A N 1
ATOM 719 C CA . THR A 1 91 ? -23.936 -4.610 -17.210 1.00 86.31 91 THR A CA 1
ATOM 720 C C . THR A 1 91 ? -22.509 -5.089 -17.494 1.00 86.31 91 THR A C 1
ATOM 722 O O . THR A 1 91 ? -22.088 -5.147 -18.647 1.00 86.31 91 THR A O 1
ATOM 725 N N . LEU A 1 92 ? -21.757 -5.463 -16.452 1.00 80.19 92 LEU A N 1
ATOM 726 C CA . LEU A 1 92 ? -20.404 -6.004 -16.603 1.00 80.19 92 LEU A CA 1
ATOM 727 C C . LEU A 1 92 ? -20.394 -7.354 -17.330 1.00 80.19 92 LEU A C 1
ATOM 729 O O . LEU A 1 92 ? -19.491 -7.583 -18.130 1.00 80.19 92 LEU A O 1
ATOM 733 N N . SER A 1 93 ? -21.391 -8.212 -17.096 1.00 87.44 93 SER A N 1
ATOM 734 C CA . SER A 1 93 ? -21.546 -9.476 -17.828 1.00 87.44 93 SER A CA 1
ATOM 735 C C . SER A 1 93 ? -21.727 -9.226 -19.324 1.00 87.44 93 SER A C 1
ATOM 737 O O . SER A 1 93 ? -21.023 -9.827 -20.127 1.00 87.44 93 SER A O 1
ATOM 739 N N . THR A 1 94 ? -22.585 -8.272 -19.703 1.00 89.00 94 THR A N 1
ATOM 740 C CA . THR A 1 94 ? -22.791 -7.895 -21.112 1.00 89.00 94 THR A CA 1
ATOM 741 C C . THR A 1 94 ? -21.518 -7.332 -21.751 1.00 89.00 94 THR A C 1
ATOM 743 O O . THR A 1 94 ? -21.190 -7.678 -22.881 1.00 89.00 94 THR A O 1
ATOM 746 N N . ILE A 1 95 ? -20.756 -6.497 -21.032 1.00 83.56 95 ILE A N 1
ATOM 747 C CA . ILE A 1 95 ? -19.460 -5.995 -21.523 1.00 83.56 95 ILE A CA 1
ATOM 748 C C . ILE A 1 95 ? -18.473 -7.151 -21.722 1.00 83.56 95 ILE A C 1
ATOM 750 O O . ILE A 1 95 ? -17.752 -7.178 -22.715 1.00 83.56 95 ILE A O 1
ATOM 754 N N . PHE A 1 96 ? -18.432 -8.106 -20.794 1.00 81.00 96 PHE A N 1
ATOM 755 C CA . PHE A 1 96 ? -17.552 -9.265 -20.902 1.00 81.00 96 PHE A CA 1
ATOM 756 C C . PHE A 1 96 ? -17.913 -10.152 -22.099 1.00 81.00 96 PHE A C 1
ATOM 758 O O . PHE A 1 96 ? -17.015 -10.577 -22.821 1.00 81.00 96 PHE A O 1
ATOM 765 N N . GLU A 1 97 ? -19.203 -10.391 -22.339 1.00 89.88 97 GLU A N 1
ATOM 766 C CA . GLU A 1 97 ? -19.693 -11.096 -23.529 1.00 89.88 97 GLU A CA 1
ATOM 767 C C . GLU A 1 97 ? -19.251 -10.381 -24.814 1.00 89.88 97 GLU A C 1
ATOM 769 O O . GLU A 1 97 ? -18.629 -11.012 -25.667 1.00 89.88 97 GLU A O 1
ATOM 774 N N . GLN A 1 98 ? -19.427 -9.056 -24.896 1.00 88.31 98 GLN A N 1
ATOM 775 C CA . GLN A 1 98 ? -18.959 -8.262 -26.040 1.00 88.31 98 GLN A CA 1
ATOM 776 C C . GLN A 1 98 ? -17.440 -8.372 -26.241 1.00 88.31 98 GLN A C 1
ATOM 778 O O . GLN A 1 98 ? -16.968 -8.541 -27.360 1.00 88.31 98 GLN A O 1
ATOM 783 N N . MET A 1 99 ? -16.652 -8.329 -25.163 1.00 79.25 99 MET A N 1
ATOM 784 C CA . MET A 1 99 ? -15.197 -8.490 -25.254 1.00 79.25 99 MET A CA 1
ATOM 785 C C . MET A 1 99 ? -14.786 -9.878 -25.768 1.00 79.25 99 MET A C 1
ATOM 787 O O . MET A 1 99 ? -13.752 -9.999 -26.427 1.00 79.25 99 MET A O 1
ATOM 791 N N . GLN A 1 100 ? -15.550 -10.932 -25.459 1.00 86.00 100 GLN A N 1
ATOM 792 C CA . GLN A 1 100 ? -15.294 -12.267 -26.009 1.00 86.00 100 GLN A CA 1
ATOM 793 C C . GLN A 1 100 ? -15.620 -12.327 -27.504 1.00 86.00 100 GLN A C 1
ATOM 795 O O . GLN A 1 100 ? -14.846 -12.923 -28.254 1.00 86.00 100 GLN A O 1
ATOM 800 N N . GLU A 1 101 ? -16.707 -11.688 -27.943 1.00 90.06 101 GLU A N 1
ATOM 801 C CA . GLU A 1 101 ? -17.044 -11.559 -29.367 1.00 90.06 101 GLU A CA 1
ATOM 802 C C . GLU A 1 101 ? -15.961 -10.781 -30.128 1.00 90.06 101 GLU A C 1
ATOM 804 O O . GLU A 1 101 ? -15.444 -11.266 -31.137 1.00 90.06 101 GLU A O 1
ATOM 809 N N . ASP A 1 102 ? -15.523 -9.636 -29.597 1.00 82.44 102 ASP A N 1
ATOM 810 C CA . ASP A 1 102 ? -14.456 -8.825 -30.191 1.00 82.44 102 ASP A CA 1
ATOM 811 C C . ASP A 1 102 ? -13.140 -9.614 -30.272 1.00 82.44 102 ASP A C 1
ATOM 813 O O . ASP A 1 102 ? -12.442 -9.576 -31.284 1.00 82.44 102 ASP A O 1
ATOM 817 N N . LYS A 1 103 ? -12.806 -10.398 -29.239 1.00 83.94 103 LYS A N 1
ATOM 818 C CA . LYS A 1 103 ? -11.625 -11.274 -29.250 1.00 83.94 103 LYS A CA 1
ATOM 819 C C . LYS A 1 103 ? -11.702 -12.335 -30.353 1.00 83.94 103 LYS A C 1
ATOM 821 O O . LYS A 1 103 ? -10.675 -12.641 -30.959 1.00 83.94 103 LYS A O 1
ATOM 826 N N . GLN A 1 104 ? -12.880 -12.908 -30.603 1.00 88.88 104 GLN A N 1
ATOM 827 C CA . GLN A 1 104 ? -13.080 -13.874 -31.688 1.00 88.88 104 GLN A CA 1
ATOM 828 C C . 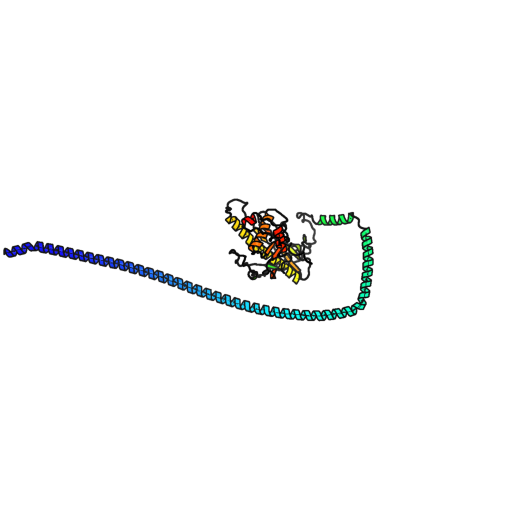GLN A 1 104 ? -12.949 -13.210 -33.062 1.00 88.88 104 GLN A C 1
ATOM 830 O O . GLN A 1 104 ? -12.290 -13.769 -33.937 1.00 88.88 104 GLN A O 1
ATOM 835 N N . LEU A 1 105 ? -13.496 -12.002 -33.227 1.00 86.94 105 LEU A N 1
ATOM 836 C CA . LEU A 1 105 ? -13.333 -11.205 -34.446 1.00 86.94 105 LEU A CA 1
ATOM 837 C C . LEU A 1 105 ? -11.858 -10.891 -34.717 1.00 86.94 105 LEU A C 1
ATOM 839 O O . LEU A 1 105 ? -11.373 -11.154 -35.812 1.00 86.94 105 LEU A O 1
ATOM 843 N N . TRP A 1 106 ? -11.115 -10.436 -33.706 1.00 78.19 106 TRP A N 1
ATOM 844 C CA . TRP A 1 106 ? -9.675 -10.176 -33.822 1.00 78.19 106 TRP A CA 1
ATOM 845 C C . TRP A 1 106 ? -8.862 -11.430 -34.155 1.00 78.19 106 TRP A C 1
ATOM 847 O O . TRP A 1 106 ? -7.887 -11.356 -34.902 1.00 78.19 106 TRP A O 1
ATOM 857 N N . ALA A 1 107 ? -9.230 -12.588 -33.599 1.00 80.88 107 ALA A N 1
ATOM 858 C CA . ALA A 1 107 ? -8.584 -13.851 -33.939 1.00 80.88 107 ALA A CA 1
ATOM 859 C C . ALA A 1 107 ? -8.816 -14.216 -35.416 1.00 80.88 107 ALA A C 1
ATOM 861 O O . ALA A 1 107 ? -7.857 -14.561 -36.103 1.00 80.88 107 ALA A O 1
ATOM 862 N N . ALA A 1 108 ? -10.048 -14.059 -35.909 1.00 85.25 108 ALA A N 1
ATOM 863 C CA . ALA A 1 108 ? -10.392 -14.297 -37.309 1.00 85.25 108 ALA A CA 1
ATOM 864 C C . ALA A 1 108 ? -9.695 -13.306 -38.263 1.00 85.25 108 ALA A C 1
ATOM 866 O O . ALA A 1 108 ? -9.146 -13.717 -39.282 1.00 85.25 108 ALA A O 1
ATOM 867 N N . GLU A 1 109 ? -9.645 -12.013 -37.921 1.00 82.81 109 GLU A N 1
ATOM 868 C CA . GLU A 1 109 ? -8.895 -11.011 -38.694 1.00 82.81 109 GLU A CA 1
ATOM 869 C C . GLU A 1 109 ? -7.404 -11.354 -38.755 1.00 82.81 109 GLU A C 1
ATOM 871 O O . GLU A 1 109 ? -6.774 -11.239 -39.804 1.00 82.81 109 GLU A O 1
ATOM 876 N N . ARG A 1 110 ? -6.826 -11.818 -37.642 1.00 79.50 110 ARG A N 1
ATOM 877 C CA . ARG A 1 110 ? -5.418 -12.219 -37.588 1.00 79.50 110 ARG A CA 1
ATOM 878 C C . ARG A 1 110 ? -5.122 -13.445 -38.454 1.00 79.50 110 ARG A C 1
ATOM 880 O O . ARG A 1 110 ? -4.045 -13.489 -39.043 1.00 79.50 110 ARG A O 1
ATOM 887 N N . GLU A 1 111 ? -6.031 -14.415 -38.525 1.00 83.31 111 GLU A N 1
ATOM 888 C CA . GLU A 1 111 ? -5.912 -15.551 -39.450 1.00 83.31 111 GLU A CA 1
ATOM 889 C C . GLU A 1 111 ? -5.950 -15.078 -40.908 1.00 83.31 111 GLU A C 1
ATOM 891 O O . GLU A 1 111 ? -5.059 -15.434 -41.676 1.00 83.31 111 GLU A O 1
ATOM 896 N N . LEU A 1 112 ? -6.880 -14.181 -41.255 1.00 81.31 112 LEU A N 1
ATOM 897 C CA . LEU A 1 112 ? -6.970 -13.595 -42.596 1.00 81.31 112 LEU A CA 1
ATOM 898 C C . LEU A 1 112 ? -5.680 -12.849 -42.988 1.00 81.31 112 LEU A C 1
ATOM 900 O O . LEU A 1 112 ? -5.125 -13.073 -44.062 1.00 81.31 112 LEU A O 1
ATOM 904 N N . PHE A 1 113 ? -5.146 -12.010 -42.094 1.00 73.31 113 PHE A N 1
ATOM 905 C CA . PHE A 1 113 ? -3.875 -11.316 -42.328 1.00 73.31 113 PHE A CA 1
ATOM 906 C C . PHE A 1 113 ? -2.686 -12.274 -42.440 1.00 73.31 113 PHE A C 1
ATOM 908 O O . PHE A 1 113 ? -1.736 -11.983 -43.167 1.00 73.31 113 PHE A O 1
ATOM 915 N N . ALA A 1 114 ? -2.697 -13.392 -41.711 1.00 74.19 114 ALA A N 1
ATOM 916 C CA . ALA A 1 114 ? -1.643 -14.394 -41.809 1.00 74.19 114 ALA A CA 1
ATOM 917 C C . ALA A 1 114 ? -1.663 -15.100 -43.174 1.00 74.19 114 ALA A C 1
ATOM 919 O O . ALA A 1 114 ? -0.593 -15.333 -43.735 1.00 74.19 114 ALA A O 1
ATOM 920 N N . GLU A 1 115 ? -2.847 -15.384 -43.725 1.00 82.25 115 GLU A N 1
ATOM 921 C CA . GLU A 1 115 ? -3.009 -15.923 -45.081 1.00 82.25 115 GLU A CA 1
ATOM 922 C C . GLU A 1 115 ? -2.524 -14.924 -46.143 1.00 82.25 115 GLU A C 1
ATOM 924 O O . GLU A 1 115 ? -1.663 -15.267 -46.954 1.00 82.25 115 GLU A O 1
ATOM 929 N N . GLU A 1 116 ? -2.962 -13.660 -46.081 1.00 80.12 116 GLU A N 1
ATOM 930 C CA . GLU A 1 116 ? -2.505 -12.609 -47.007 1.00 80.12 116 GLU A CA 1
ATOM 931 C C . GLU A 1 116 ? -0.986 -12.379 -46.922 1.00 80.12 116 GLU A C 1
ATOM 933 O O . GLU A 1 116 ? -0.305 -12.196 -47.936 1.00 80.12 116 GLU A O 1
ATOM 938 N N . ALA A 1 117 ? -0.425 -12.404 -45.709 1.00 68.25 117 ALA A N 1
ATOM 939 C CA . ALA A 1 117 ? 1.012 -12.283 -45.500 1.00 68.25 117 ALA A CA 1
ATOM 940 C C . ALA A 1 117 ? 1.770 -13.498 -46.049 1.00 68.25 117 ALA A C 1
ATOM 942 O O . ALA A 1 117 ? 2.841 -13.319 -46.628 1.00 68.25 117 ALA A O 1
ATOM 943 N N . ALA A 1 118 ? 1.236 -14.713 -45.902 1.00 74.69 118 ALA A N 1
ATOM 944 C CA . ALA A 1 118 ? 1.829 -15.918 -46.473 1.00 74.69 118 ALA A CA 1
ATOM 945 C C . ALA A 1 118 ? 1.845 -15.859 -48.009 1.00 74.69 118 ALA A C 1
ATOM 947 O O . ALA A 1 118 ? 2.896 -16.100 -48.604 1.00 74.69 118 ALA A O 1
ATOM 948 N N . GLU A 1 119 ? 0.747 -15.438 -48.645 1.00 77.06 119 GLU A N 1
ATOM 949 C CA . GLU A 1 119 ? 0.681 -15.225 -50.099 1.00 77.06 119 GLU A CA 1
ATOM 950 C C . GLU A 1 119 ? 1.663 -14.137 -50.566 1.00 77.06 119 GLU A C 1
ATOM 952 O O . GLU A 1 119 ? 2.364 -14.292 -51.572 1.00 77.06 119 GLU A O 1
ATOM 957 N N . ALA A 1 120 ? 1.768 -13.034 -49.818 1.00 68.00 120 ALA A N 1
ATOM 958 C CA . ALA A 1 120 ? 2.720 -11.968 -50.109 1.00 68.00 120 ALA A CA 1
ATOM 959 C C . ALA A 1 120 ? 4.174 -12.442 -49.961 1.00 68.00 120 ALA A C 1
ATOM 961 O O . ALA A 1 120 ? 5.017 -12.105 -50.796 1.00 68.00 120 ALA A O 1
ATOM 962 N N . ILE A 1 121 ? 4.473 -13.243 -48.933 1.00 66.06 121 ILE A N 1
ATOM 963 C CA . ILE A 1 121 ? 5.788 -13.855 -48.726 1.00 66.06 121 ILE A CA 1
ATOM 964 C C . ILE A 1 121 ? 6.100 -14.819 -49.870 1.00 66.06 121 ILE A C 1
ATOM 966 O O . ILE A 1 121 ? 7.186 -14.722 -50.432 1.00 66.06 121 ILE A O 1
ATOM 970 N N . GLU A 1 122 ? 5.170 -15.679 -50.285 1.00 74.12 122 GLU A N 1
ATOM 971 C CA . GLU A 1 122 ? 5.357 -16.601 -51.412 1.00 74.12 122 GLU A CA 1
ATOM 972 C C . GLU A 1 122 ? 5.638 -15.844 -52.724 1.00 74.12 122 GLU A C 1
ATOM 974 O O . GLU A 1 122 ? 6.602 -16.141 -53.436 1.00 74.12 122 GLU A O 1
ATOM 979 N N . MET A 1 123 ? 4.890 -14.770 -52.993 1.00 66.44 123 MET A N 1
ATOM 980 C CA . MET A 1 123 ? 5.127 -13.859 -54.120 1.00 66.44 123 MET A CA 1
ATOM 981 C C . MET A 1 123 ? 6.482 -13.139 -54.053 1.00 66.44 123 MET A C 1
ATOM 983 O O . MET A 1 123 ? 7.104 -12.878 -55.090 1.00 66.44 123 MET A O 1
ATOM 987 N N . VAL A 1 124 ? 6.951 -12.791 -52.852 1.00 60.91 124 VAL A N 1
ATOM 988 C CA . VAL A 1 124 ? 8.275 -12.193 -52.640 1.00 60.91 124 VAL A CA 1
ATOM 989 C C . VAL A 1 124 ? 9.375 -13.242 -52.793 1.00 60.91 124 VAL A C 1
ATOM 991 O O . VAL A 1 124 ? 10.382 -12.938 -53.427 1.00 60.91 124 VAL A O 1
ATOM 994 N N . MET A 1 125 ? 9.188 -14.474 -52.313 1.00 56.69 125 MET A N 1
ATOM 995 C CA . MET A 1 125 ? 10.153 -15.567 -52.469 1.00 56.69 125 MET A CA 1
ATOM 996 C C . MET A 1 125 ? 10.319 -15.969 -53.940 1.00 56.69 125 MET A C 1
ATOM 998 O O . MET A 1 125 ? 11.450 -16.075 -54.411 1.00 56.69 125 MET A O 1
ATOM 1002 N N . LEU A 1 126 ? 9.228 -16.024 -54.713 1.00 59.88 126 LEU A N 1
ATOM 1003 C CA . LEU A 1 126 ? 9.262 -16.232 -56.170 1.00 59.88 126 LEU A CA 1
ATOM 1004 C C . LEU A 1 126 ? 10.022 -15.124 -56.926 1.00 59.88 126 LEU A C 1
ATOM 1006 O O . LEU A 1 126 ? 10.596 -15.370 -57.987 1.00 59.88 126 LEU A O 1
ATOM 1010 N N . LYS A 1 127 ? 10.063 -13.897 -56.391 1.00 56.66 127 LYS A N 1
ATOM 1011 C CA . LYS A 1 127 ? 10.892 -12.796 -56.921 1.00 56.66 127 LYS A CA 1
ATOM 1012 C C . LYS A 1 127 ? 12.319 -12.801 -56.358 1.00 56.66 127 LYS A C 1
ATOM 1014 O O . LYS A 1 127 ? 13.230 -12.283 -57.009 1.00 56.66 127 LYS A O 1
ATOM 1019 N N . ALA A 1 128 ? 12.525 -13.367 -55.171 1.00 50.97 128 ALA A N 1
ATOM 1020 C CA . ALA A 1 128 ? 13.798 -13.401 -54.462 1.00 50.97 128 ALA A CA 1
ATOM 1021 C C . ALA A 1 128 ? 14.762 -14.475 -54.983 1.00 50.97 128 ALA A C 1
ATOM 1023 O O . ALA A 1 128 ? 15.963 -14.283 -54.818 1.00 50.97 128 ALA A O 1
ATOM 1024 N N . ASP A 1 129 ? 14.310 -15.505 -55.703 1.00 51.22 129 ASP A N 1
ATOM 1025 C CA . ASP A 1 129 ? 15.213 -16.469 -56.364 1.00 51.22 129 ASP A CA 1
ATOM 1026 C C . ASP A 1 129 ? 16.163 -15.801 -57.385 1.00 51.22 129 ASP A C 1
ATOM 1028 O O . ASP A 1 129 ? 17.287 -16.254 -57.600 1.00 51.22 129 ASP A O 1
ATOM 1032 N N . GLY A 1 130 ? 15.786 -14.647 -57.952 1.00 51.38 130 GLY A N 1
ATOM 1033 C CA . GLY A 1 130 ? 16.694 -13.808 -58.750 1.00 51.38 130 GLY A CA 1
ATOM 1034 C C . GLY A 1 130 ? 17.583 -12.853 -57.932 1.00 51.38 130 GLY A C 1
ATOM 1035 O O . GLY A 1 130 ? 18.575 -12.334 -58.445 1.00 51.38 130 GLY A O 1
ATOM 1036 N N . GLY A 1 131 ? 17.237 -12.590 -56.668 1.00 49.78 131 GLY A N 1
ATOM 1037 C CA . GLY A 1 131 ? 17.887 -11.615 -55.782 1.00 49.78 131 GLY A CA 1
ATOM 1038 C C . GLY A 1 131 ? 18.830 -12.221 -54.736 1.00 49.78 131 GLY A C 1
ATOM 1039 O O . GLY A 1 131 ? 19.832 -11.593 -54.392 1.00 49.78 131 GLY A O 1
ATOM 1040 N N . GLN A 1 132 ? 18.571 -13.447 -54.275 1.00 52.38 132 GLN A N 1
ATOM 1041 C CA . GLN A 1 132 ? 19.362 -14.143 -53.253 1.00 52.38 132 GLN A CA 1
ATOM 1042 C C . GLN A 1 132 ? 20.807 -14.386 -53.711 1.00 52.38 132 GLN A C 1
ATOM 1044 O O . GLN A 1 132 ? 21.742 -14.189 -52.936 1.00 52.38 132 GLN A O 1
ATOM 1049 N N . ILE A 1 133 ? 20.998 -14.686 -55.000 1.00 56.41 133 ILE A N 1
ATOM 1050 C CA . ILE A 1 133 ? 22.321 -14.839 -55.627 1.00 56.41 133 ILE A CA 1
ATOM 1051 C C . ILE A 1 133 ? 23.124 -13.529 -55.540 1.00 56.41 133 ILE A C 1
ATOM 1053 O O . ILE A 1 133 ? 24.317 -13.533 -55.248 1.00 56.41 133 ILE A O 1
ATOM 1057 N N . LYS A 1 134 ? 22.461 -12.382 -55.722 1.00 52.25 134 LYS A N 1
ATOM 1058 C CA . LYS A 1 134 ? 23.101 -11.057 -55.724 1.00 52.25 134 LYS A CA 1
ATOM 1059 C C . LYS A 1 134 ? 23.427 -10.554 -54.313 1.00 52.25 134 LYS A C 1
ATOM 1061 O O . LYS A 1 134 ? 24.407 -9.837 -54.124 1.00 52.25 134 LYS A O 1
ATOM 1066 N N . LEU A 1 135 ? 22.615 -10.932 -53.327 1.00 49.09 135 LEU A N 1
ATOM 1067 C CA . LEU A 1 135 ? 22.794 -10.576 -51.916 1.00 49.09 135 LEU A CA 1
ATOM 1068 C C . LEU A 1 135 ? 23.917 -11.386 -51.257 1.00 49.09 135 LEU A C 1
ATOM 1070 O O . LEU A 1 135 ? 24.739 -10.811 -50.547 1.00 49.09 135 LEU A O 1
ATOM 1074 N N . GLN A 1 136 ? 24.023 -12.682 -51.568 1.00 59.41 136 GLN A N 1
ATOM 1075 C CA . GLN A 1 136 ? 25.149 -13.512 -51.122 1.00 59.41 136 GLN A CA 1
ATOM 1076 C C . GLN A 1 136 ? 26.494 -12.995 -51.656 1.00 59.41 136 GLN A C 1
ATOM 1078 O O . GLN A 1 136 ? 27.495 -13.002 -50.940 1.00 59.41 136 GLN A O 1
ATOM 1083 N N . GLU A 1 137 ? 26.523 -12.476 -52.886 1.00 62.31 137 GLU A N 1
ATOM 1084 C CA . GLU A 1 137 ? 27.734 -11.896 -53.473 1.00 62.31 137 GLU A CA 1
ATOM 1085 C C . GLU A 1 137 ? 28.136 -10.555 -52.826 1.00 62.31 137 GLU A C 1
ATOM 1087 O O . GLU A 1 137 ? 29.328 -10.258 -52.694 1.00 62.31 137 GLU A O 1
ATOM 1092 N N . LEU A 1 138 ? 27.161 -9.764 -52.360 1.00 58.56 138 LEU A N 1
ATOM 1093 C CA . LEU A 1 138 ? 27.407 -8.525 -51.613 1.00 58.56 138 LEU A CA 1
ATOM 1094 C C . LEU A 1 138 ? 27.876 -8.788 -50.177 1.00 58.56 138 LEU A C 1
ATOM 1096 O O . LEU A 1 138 ? 28.814 -8.128 -49.733 1.00 58.56 138 LEU A O 1
ATOM 1100 N N . TRP A 1 139 ? 27.298 -9.769 -49.478 1.00 57.75 139 TRP A N 1
ATOM 1101 C CA . TRP A 1 139 ? 27.763 -10.174 -48.144 1.00 57.75 139 TRP A CA 1
ATOM 1102 C C . TRP A 1 139 ? 29.188 -10.715 -48.176 1.00 57.75 139 TRP A C 1
ATOM 1104 O O . TRP A 1 139 ? 30.019 -10.286 -47.381 1.00 57.75 139 TRP A O 1
ATOM 1114 N N . ARG A 1 140 ? 29.527 -11.535 -49.179 1.00 67.62 140 ARG A N 1
ATOM 1115 C CA . ARG A 1 140 ? 30.900 -12.022 -49.366 1.00 67.62 140 ARG A CA 1
ATOM 1116 C C . ARG A 1 140 ? 31.909 -10.875 -49.518 1.00 67.62 140 ARG A C 1
ATOM 1118 O O . ARG A 1 140 ? 32.984 -10.923 -48.932 1.00 67.62 140 ARG A O 1
ATOM 1125 N N . ARG A 1 141 ? 31.554 -9.820 -50.263 1.00 62.72 141 ARG A N 1
ATOM 1126 C CA . ARG A 1 141 ? 32.393 -8.615 -50.413 1.00 62.72 141 ARG A CA 1
ATOM 1127 C C . ARG A 1 141 ? 32.496 -7.794 -49.128 1.00 62.72 141 ARG A C 1
ATOM 1129 O O . ARG A 1 141 ? 33.548 -7.220 -48.861 1.00 62.72 141 ARG A O 1
ATOM 1136 N N . GLN A 1 142 ? 31.421 -7.719 -48.351 1.00 56.34 142 GLN A N 1
ATOM 1137 C CA . GLN A 1 142 ? 31.402 -6.993 -47.085 1.00 56.34 142 GLN A CA 1
ATOM 1138 C C . GLN A 1 142 ? 32.261 -7.694 -46.023 1.00 56.34 142 GLN A C 1
ATOM 1140 O O . GLN A 1 142 ? 33.038 -7.028 -45.341 1.00 56.34 142 GLN A O 1
ATOM 1145 N N . ASP A 1 143 ? 32.197 -9.022 -45.937 1.00 60.88 143 ASP A N 1
ATOM 1146 C CA . ASP A 1 143 ? 33.029 -9.815 -45.025 1.00 60.88 143 ASP A CA 1
ATOM 1147 C C . ASP A 1 143 ? 34.519 -9.723 -45.382 1.00 60.88 143 ASP A C 1
ATOM 1149 O O . ASP A 1 143 ? 35.366 -9.579 -44.497 1.00 60.88 143 ASP A O 1
ATOM 1153 N N . GLU A 1 144 ? 34.851 -9.717 -46.679 1.00 71.50 144 GLU A N 1
ATOM 1154 C CA . GLU A 1 144 ? 36.215 -9.472 -47.164 1.00 71.50 144 GLU A CA 1
ATOM 1155 C C . GLU A 1 144 ? 36.728 -8.082 -46.733 1.00 71.50 144 GLU A C 1
ATOM 1157 O O . GLU A 1 144 ? 37.868 -7.958 -46.281 1.00 71.50 144 GLU A O 1
ATOM 1162 N N . GLN A 1 145 ? 35.888 -7.041 -46.790 1.00 62.09 145 GLN A N 1
ATOM 1163 C CA . GLN A 1 145 ? 36.247 -5.691 -46.332 1.00 62.09 145 GLN A CA 1
ATOM 1164 C C . GLN A 1 145 ? 36.378 -5.593 -44.805 1.00 62.09 145 GLN A C 1
ATOM 1166 O O . GLN A 1 145 ? 37.318 -4.972 -44.304 1.00 62.09 145 GLN A O 1
ATOM 1171 N N . PHE A 1 146 ? 35.488 -6.239 -44.049 1.00 54.66 146 PHE A N 1
ATOM 1172 C CA . PHE A 1 146 ? 35.574 -6.279 -42.588 1.00 54.66 146 PHE A CA 1
ATOM 1173 C C . PHE A 1 146 ? 36.805 -7.044 -42.100 1.00 54.66 146 PHE A C 1
ATOM 1175 O O . PHE A 1 146 ? 37.408 -6.646 -41.105 1.00 54.66 146 PHE A O 1
ATOM 1182 N N . ALA A 1 147 ? 37.223 -8.104 -42.795 1.00 65.19 147 ALA A N 1
ATOM 1183 C CA . ALA A 1 147 ? 38.445 -8.832 -42.467 1.00 65.19 147 ALA A CA 1
ATOM 1184 C C . ALA A 1 147 ? 39.704 -7.958 -42.622 1.00 65.19 147 ALA A C 1
ATOM 1186 O O . ALA A 1 147 ? 40.608 -8.038 -41.788 1.00 65.19 147 ALA A O 1
ATOM 1187 N N . VAL A 1 148 ? 39.739 -7.085 -43.638 1.00 66.69 148 VAL A N 1
ATOM 1188 C CA . VAL A 1 148 ? 40.818 -6.100 -43.837 1.00 66.69 148 VAL A CA 1
ATOM 1189 C C . VAL A 1 148 ? 40.815 -5.058 -42.717 1.00 66.69 148 VAL A C 1
ATOM 1191 O O . VAL A 1 148 ? 41.833 -4.884 -42.050 1.00 66.69 148 VAL A O 1
ATOM 1194 N N . LEU A 1 149 ? 39.661 -4.454 -42.419 1.00 53.28 149 LEU A N 1
ATOM 1195 C CA . LEU A 1 149 ? 39.538 -3.448 -41.356 1.00 53.28 149 LEU A CA 1
ATOM 1196 C C . LEU A 1 149 ? 39.855 -4.011 -39.966 1.00 53.28 149 LEU A C 1
ATOM 1198 O O . LEU A 1 149 ? 40.464 -3.340 -39.142 1.00 53.28 149 LEU A O 1
ATOM 1202 N N . LYS A 1 150 ? 39.478 -5.263 -39.689 1.00 55.97 150 LYS A N 1
ATOM 1203 C CA . LYS A 1 150 ? 39.767 -5.928 -38.411 1.00 55.97 150 LYS A CA 1
ATOM 1204 C C . LYS A 1 150 ? 41.255 -6.249 -38.260 1.00 55.97 150 LYS A C 1
ATOM 1206 O O . LYS A 1 150 ? 41.760 -6.260 -37.139 1.00 55.97 150 LYS A O 1
ATOM 1211 N N . LYS A 1 151 ? 41.956 -6.491 -39.372 1.00 64.38 151 LYS A N 1
ATOM 1212 C CA . LYS A 1 151 ? 43.412 -6.652 -39.407 1.00 64.38 151 LYS A CA 1
ATOM 1213 C C . LYS A 1 151 ? 44.118 -5.316 -39.150 1.00 64.38 151 LYS A C 1
ATOM 1215 O O . LYS A 1 151 ? 44.966 -5.261 -38.269 1.00 64.38 151 LYS A O 1
ATOM 1220 N N . GLU A 1 152 ? 43.690 -4.243 -39.813 1.00 58.53 152 GLU A N 1
ATOM 1221 C CA . GLU A 1 152 ? 44.226 -2.886 -39.609 1.00 58.53 152 GLU A CA 1
ATOM 1222 C C . GLU A 1 152 ? 43.941 -2.356 -38.192 1.00 58.53 152 GLU A C 1
ATOM 1224 O O . GLU A 1 152 ? 44.829 -1.831 -37.526 1.00 58.53 152 GLU A O 1
ATOM 1229 N N . ALA A 1 153 ? 42.736 -2.580 -37.660 1.00 52.75 153 ALA A N 1
ATOM 1230 C CA . ALA A 1 153 ? 42.380 -2.209 -36.289 1.00 52.75 153 ALA A CA 1
ATOM 1231 C C . ALA A 1 153 ? 43.168 -3.003 -35.235 1.00 52.75 153 ALA A C 1
ATOM 1233 O O . ALA A 1 153 ? 43.415 -2.499 -34.145 1.00 52.75 153 ALA A O 1
ATOM 1234 N N . LYS A 1 154 ? 43.574 -4.244 -35.537 1.00 57.25 154 LYS A N 1
ATOM 1235 C CA . LYS A 1 154 ? 44.441 -5.046 -34.661 1.00 57.25 154 LYS A CA 1
ATOM 1236 C C . LYS A 1 154 ? 45.888 -4.541 -34.671 1.00 57.25 154 LYS A C 1
ATOM 1238 O O . LYS A 1 154 ? 46.569 -4.676 -33.663 1.00 57.25 154 LYS A O 1
ATOM 1243 N N . GLU A 1 155 ? 46.332 -3.951 -35.777 1.00 59.72 155 GLU A N 1
ATOM 1244 C CA . GLU A 1 155 ? 47.652 -3.323 -35.920 1.00 59.72 155 GLU A CA 1
ATOM 1245 C C . GLU A 1 155 ? 47.709 -1.914 -35.287 1.00 59.72 155 GLU A C 1
ATOM 1247 O O . GLU A 1 155 ? 48.790 -1.450 -34.939 1.00 59.72 155 GLU A O 1
ATOM 1252 N N . LEU A 1 156 ? 46.554 -1.269 -35.066 1.00 55.12 156 LEU A N 1
ATOM 1253 C CA . LEU A 1 156 ? 46.414 0.067 -34.460 1.00 55.12 156 LEU A CA 1
ATOM 1254 C C . LEU A 1 156 ? 46.075 0.071 -32.955 1.00 55.12 156 LEU A C 1
ATOM 1256 O O . LEU A 1 156 ? 45.924 1.144 -32.373 1.00 55.12 156 LEU A O 1
ATOM 1260 N N . ARG A 1 157 ? 45.939 -1.095 -32.308 1.00 52.16 157 ARG A N 1
ATOM 1261 C CA . ARG A 1 157 ? 45.708 -1.1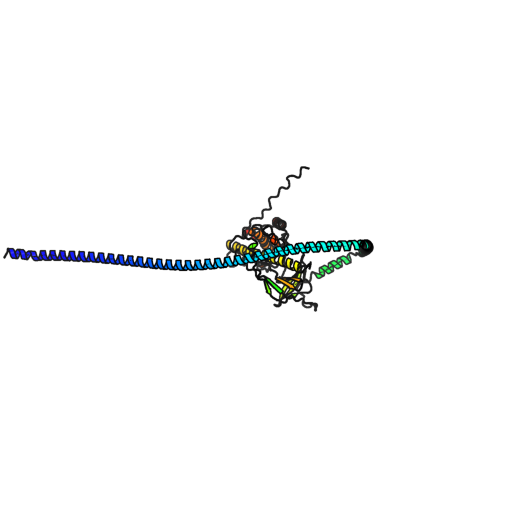86 -30.854 1.00 52.16 157 ARG A CA 1
ATOM 1262 C C . ARG A 1 157 ? 46.996 -0.874 -30.090 1.00 52.16 157 ARG A C 1
ATOM 1264 O O . ARG A 1 157 ? 47.745 -1.793 -29.765 1.00 52.16 157 ARG A O 1
ATOM 1271 N N . ASP A 1 158 ? 47.236 0.399 -29.783 1.00 64.06 158 ASP A N 1
ATOM 1272 C CA . ASP A 1 158 ? 48.056 0.739 -28.622 1.00 64.06 158 ASP A CA 1
ATOM 1273 C C . ASP A 1 158 ? 47.181 0.781 -27.357 1.00 64.06 158 ASP A C 1
ATOM 1275 O O . ASP A 1 158 ? 46.015 1.182 -27.367 1.00 64.06 158 ASP A O 1
ATOM 1279 N N . GLU A 1 159 ? 47.757 0.295 -26.266 1.00 59.88 159 GLU A N 1
ATOM 1280 C CA . GLU A 1 159 ? 47.154 0.206 -24.935 1.00 59.88 159 GLU A CA 1
ATOM 1281 C C . GLU A 1 159 ? 46.875 1.603 -24.333 1.00 59.88 159 GLU A C 1
ATOM 1283 O O . GLU A 1 159 ? 46.084 1.760 -23.403 1.00 59.88 159 GLU A O 1
ATOM 1288 N N . GLU A 1 160 ? 47.487 2.657 -24.882 1.00 61.91 160 GLU A N 1
ATOM 1289 C CA . GLU A 1 160 ? 47.347 4.041 -24.423 1.00 61.91 160 GLU A CA 1
ATOM 1290 C C . GLU A 1 160 ? 45.993 4.642 -24.834 1.00 61.91 160 GLU A C 1
ATOM 1292 O O . GLU A 1 160 ? 45.392 5.424 -24.092 1.00 61.91 160 GLU A O 1
ATOM 1297 N N . THR A 1 161 ? 45.474 4.249 -25.996 1.00 59.62 161 THR A N 1
ATOM 1298 C CA . THR A 1 161 ? 44.202 4.744 -26.534 1.00 59.62 161 THR A CA 1
ATOM 1299 C C . THR A 1 161 ? 43.003 4.126 -25.811 1.00 59.62 161 THR A C 1
ATOM 1301 O O . THR A 1 161 ? 42.032 4.823 -25.513 1.00 59.62 161 THR A O 1
ATOM 1304 N N . GLU A 1 162 ? 43.089 2.843 -25.453 1.00 56.88 162 GLU A N 1
ATOM 1305 C CA . GLU A 1 162 ? 42.045 2.132 -24.702 1.00 56.88 162 GLU A CA 1
ATOM 1306 C C . GLU A 1 162 ? 41.934 2.683 -23.266 1.00 56.88 162 GLU A C 1
ATOM 1308 O O . GLU A 1 162 ? 40.839 3.003 -22.799 1.00 56.88 162 GLU A O 1
ATOM 1313 N N . ASN A 1 163 ? 43.072 2.965 -22.624 1.00 59.50 163 ASN A N 1
ATOM 1314 C CA . ASN A 1 163 ? 43.117 3.602 -21.306 1.00 59.50 163 ASN A CA 1
ATOM 1315 C C . ASN A 1 163 ? 42.621 5.061 -21.314 1.00 59.50 163 ASN A C 1
ATOM 1317 O O . ASN A 1 163 ? 41.995 5.502 -20.350 1.00 59.50 163 ASN A O 1
ATOM 1321 N N . LYS A 1 164 ? 42.829 5.819 -22.403 1.00 58.53 164 LYS A N 1
ATOM 1322 C CA . LYS A 1 164 ? 42.277 7.182 -22.546 1.00 58.53 164 LYS A CA 1
ATOM 1323 C C . LYS A 1 164 ? 40.755 7.192 -22.676 1.00 58.53 164 LYS A C 1
ATOM 1325 O O . LYS A 1 164 ? 40.121 8.102 -22.151 1.00 58.53 164 LYS A O 1
ATOM 1330 N N . ILE A 1 165 ? 40.166 6.203 -23.348 1.00 53.84 165 ILE A N 1
ATOM 1331 C CA . ILE A 1 165 ? 38.705 6.097 -23.487 1.00 53.84 165 ILE A CA 1
ATOM 1332 C C . ILE A 1 165 ? 38.062 5.760 -22.137 1.00 53.84 165 ILE A C 1
ATOM 1334 O O . ILE A 1 165 ? 37.076 6.394 -21.767 1.00 53.84 165 ILE A O 1
ATOM 1338 N N . VAL A 1 166 ? 38.655 4.839 -21.371 1.00 54.88 166 VAL A N 1
ATOM 1339 C CA . VAL A 1 166 ? 38.193 4.506 -20.011 1.00 54.88 166 VAL A CA 1
ATOM 1340 C C . VAL A 1 166 ? 38.348 5.706 -19.067 1.00 54.88 166 VAL A C 1
ATOM 1342 O O . VAL A 1 166 ? 37.403 6.062 -18.371 1.00 54.88 166 VAL A O 1
ATOM 1345 N N . ALA A 1 167 ? 39.478 6.421 -19.119 1.00 59.84 167 A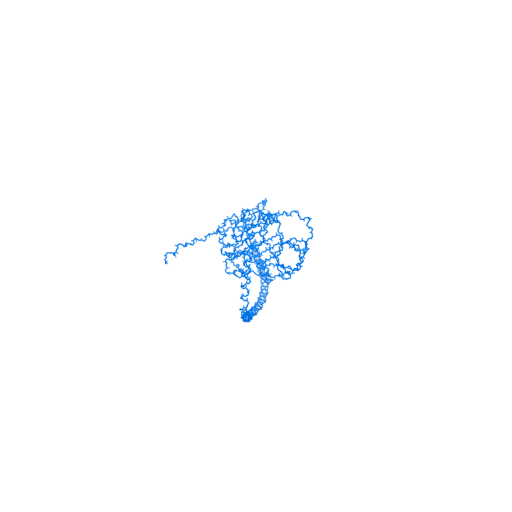LA A N 1
ATOM 1346 C CA . ALA A 1 167 ? 39.698 7.611 -18.292 1.00 59.84 167 ALA A CA 1
ATOM 1347 C C . ALA A 1 167 ? 38.744 8.778 -18.623 1.00 59.84 167 ALA A C 1
ATOM 1349 O O . ALA A 1 167 ? 38.328 9.511 -17.725 1.00 59.84 167 ALA A O 1
ATOM 1350 N N . LEU A 1 168 ? 38.380 8.962 -19.898 1.00 51.78 168 LEU A N 1
ATOM 1351 C CA . LEU A 1 168 ? 37.388 9.963 -20.309 1.00 51.78 168 LEU A CA 1
ATOM 1352 C C . LEU A 1 168 ? 35.974 9.591 -19.849 1.00 51.78 168 LEU A C 1
ATOM 1354 O O . LEU A 1 168 ? 35.203 10.482 -19.498 1.00 51.78 168 LEU A O 1
ATOM 1358 N N . TRP A 1 169 ? 35.656 8.296 -19.823 1.00 46.19 169 TRP A N 1
ATOM 1359 C CA . TRP A 1 169 ? 34.381 7.787 -19.325 1.00 46.19 169 TRP A CA 1
ATOM 1360 C C . TRP A 1 169 ? 34.249 7.982 -17.807 1.00 46.19 169 TRP A C 1
ATOM 1362 O O . TRP A 1 169 ? 33.240 8.515 -17.342 1.00 46.19 169 TRP A O 1
ATOM 1372 N N . ASP A 1 170 ? 35.294 7.665 -17.039 1.00 47.50 170 ASP A N 1
ATOM 1373 C CA . ASP A 1 170 ? 35.300 7.832 -15.578 1.00 47.50 170 ASP A CA 1
ATOM 1374 C C . ASP A 1 170 ? 35.271 9.311 -15.155 1.00 47.50 170 ASP A C 1
ATOM 1376 O O . ASP A 1 170 ? 34.551 9.683 -14.226 1.00 47.50 170 ASP A O 1
ATOM 1380 N N . ALA A 1 171 ? 35.960 10.194 -15.889 1.00 50.91 171 ALA A N 1
ATOM 1381 C CA . ALA A 1 171 ? 35.950 11.637 -15.630 1.00 50.91 171 ALA A CA 1
ATOM 1382 C C . ALA A 1 171 ? 34.574 12.300 -15.849 1.00 50.91 171 ALA A C 1
ATOM 1384 O O . ALA A 1 171 ? 34.332 13.411 -15.365 1.00 50.91 171 ALA A O 1
ATOM 1385 N N . GLN A 1 172 ? 33.671 11.644 -16.581 1.00 45.12 172 GLN A N 1
ATOM 1386 C CA . GLN A 1 172 ? 32.342 12.165 -16.897 1.00 45.12 172 GLN A CA 1
ATOM 1387 C C . GLN A 1 172 ? 31.288 11.781 -15.843 1.00 45.12 172 GLN A C 1
ATOM 1389 O O . GLN A 1 172 ? 30.257 12.446 -15.752 1.00 45.12 172 GLN A O 1
ATOM 1394 N N . ILE A 1 173 ? 31.567 10.770 -15.011 1.00 42.94 173 ILE A N 1
ATOM 1395 C CA . ILE A 1 173 ? 30.637 10.229 -14.005 1.00 42.94 173 ILE A CA 1
ATOM 1396 C C . ILE A 1 173 ? 30.824 10.886 -12.620 1.00 42.94 173 ILE A C 1
ATOM 1398 O O . ILE A 1 173 ? 29.879 10.948 -11.840 1.00 42.94 173 ILE A O 1
ATOM 1402 N N . THR A 1 174 ? 31.991 11.460 -12.309 1.00 41.56 174 THR A N 1
ATOM 1403 C CA . THR A 1 174 ? 32.330 11.941 -10.950 1.00 41.56 174 THR A CA 1
ATOM 1404 C C . THR A 1 174 ? 32.152 13.447 -10.692 1.00 41.56 174 THR A C 1
ATOM 1406 O O . THR A 1 174 ? 32.829 13.994 -9.820 1.00 41.56 174 THR A O 1
ATOM 1409 N N . ARG A 1 175 ? 31.276 14.175 -11.402 1.00 42.78 175 ARG A N 1
ATOM 1410 C CA . ARG A 1 175 ? 31.046 15.602 -11.076 1.00 42.78 175 ARG A CA 1
ATOM 1411 C C . ARG A 1 175 ? 30.157 15.764 -9.827 1.00 42.78 175 ARG A C 1
ATOM 1413 O O . ARG A 1 175 ? 29.026 15.285 -9.849 1.00 42.78 175 ARG A O 1
ATOM 1420 N N . PRO A 1 176 ? 30.613 16.458 -8.763 1.00 41.03 176 PRO A N 1
ATOM 1421 C CA . PRO A 1 176 ? 29.804 16.713 -7.573 1.00 41.03 176 PRO A CA 1
ATOM 1422 C C . PRO A 1 176 ? 28.623 17.644 -7.871 1.00 41.03 176 PRO A C 1
ATOM 1424 O O . PRO A 1 176 ? 28.742 18.596 -8.639 1.00 41.03 176 PRO A O 1
ATOM 1427 N N . VAL A 1 177 ? 27.506 17.408 -7.182 1.00 44.09 177 VAL A N 1
ATOM 1428 C CA . VAL A 1 177 ? 26.191 18.069 -7.335 1.00 44.09 177 VAL A CA 1
ATOM 1429 C C . VAL A 1 177 ? 26.196 19.579 -6.986 1.00 44.09 177 VAL A C 1
ATOM 1431 O O . VAL A 1 177 ? 25.188 20.258 -7.137 1.00 44.09 177 VAL A O 1
ATOM 1434 N N . GLY A 1 178 ? 27.328 20.147 -6.558 1.00 39.75 178 GLY A N 1
ATOM 1435 C CA . GLY A 1 178 ? 27.407 21.506 -6.004 1.00 39.75 178 GLY A CA 1
ATOM 1436 C C . GLY A 1 178 ? 27.706 22.657 -6.975 1.00 39.75 178 GLY A C 1
ATOM 1437 O O . GLY A 1 178 ? 27.579 23.806 -6.570 1.00 39.75 178 GLY A O 1
ATOM 1438 N N . GLU A 1 179 ? 28.093 22.406 -8.230 1.00 41.22 179 GLU A N 1
ATOM 1439 C CA . GLU A 1 179 ? 28.522 23.473 -9.156 1.00 41.22 179 GLU A CA 1
ATOM 1440 C C . GLU A 1 179 ? 27.771 23.413 -10.494 1.00 41.22 179 GLU A C 1
ATOM 1442 O O . GLU A 1 179 ? 28.312 23.044 -11.536 1.00 41.22 179 GLU A O 1
ATOM 1447 N N . VAL A 1 180 ? 26.496 23.807 -10.482 1.00 43.38 180 VAL A N 1
ATOM 1448 C CA . VAL A 1 180 ? 25.717 24.073 -11.705 1.00 43.38 180 VAL A CA 1
ATOM 1449 C C . VAL A 1 180 ? 25.183 25.504 -11.663 1.00 43.38 180 VAL A C 1
ATOM 1451 O O . VAL A 1 180 ? 23.985 25.740 -11.735 1.00 43.38 180 VAL A O 1
ATOM 1454 N N . GLU A 1 181 ? 26.077 26.486 -11.531 1.00 38.59 181 GLU A N 1
ATOM 1455 C CA . GLU A 1 181 ? 25.695 27.906 -11.632 1.00 38.59 181 GLU A CA 1
ATOM 1456 C C . GLU A 1 181 ? 26.087 28.562 -12.965 1.00 38.59 181 GLU A C 1
ATOM 1458 O O . GLU A 1 181 ? 25.688 29.692 -13.213 1.00 38.59 181 GLU A O 1
ATOM 1463 N N . ASN A 1 182 ? 26.800 27.883 -13.877 1.00 38.78 182 ASN A N 1
ATOM 1464 C CA . ASN A 1 182 ? 27.245 28.506 -15.140 1.00 38.78 182 ASN A CA 1
ATOM 1465 C C . ASN A 1 182 ? 27.299 27.557 -16.357 1.00 38.78 182 ASN A C 1
ATOM 1467 O O . ASN A 1 182 ? 28.245 27.591 -17.144 1.00 38.78 182 ASN A O 1
ATOM 1471 N N . ALA A 1 183 ? 26.277 26.720 -16.563 1.00 35.78 183 ALA A N 1
ATOM 1472 C CA . ALA A 1 183 ? 26.094 26.034 -17.846 1.00 35.78 183 ALA A CA 1
ATOM 1473 C C . ALA A 1 183 ? 25.206 26.885 -18.767 1.00 35.78 183 ALA A C 1
ATOM 1475 O O . ALA A 1 183 ? 23.984 26.926 -18.635 1.00 35.78 183 ALA A O 1
ATOM 1476 N N . ALA A 1 184 ? 25.845 27.600 -19.692 1.00 33.84 184 ALA A N 1
ATOM 1477 C CA . ALA A 1 184 ? 25.183 28.362 -20.738 1.00 33.84 184 ALA A CA 1
ATOM 1478 C C . ALA A 1 184 ? 24.293 27.458 -21.614 1.00 33.84 184 ALA A C 1
ATOM 1480 O O . ALA A 1 184 ? 24.780 26.578 -22.318 1.00 33.84 184 ALA A O 1
ATOM 1481 N N . SER A 1 185 ? 22.985 27.712 -21.540 1.00 36.62 185 SER A N 1
ATOM 1482 C CA . SER A 1 185 ? 21.955 27.535 -22.573 1.00 36.62 185 SER A CA 1
ATOM 1483 C C . SER A 1 185 ? 22.200 26.463 -23.646 1.00 36.62 185 SER A C 1
ATOM 1485 O O . SER A 1 185 ? 22.478 26.773 -24.805 1.00 36.62 185 SER A O 1
ATOM 1487 N N . ILE A 1 186 ? 21.953 25.209 -23.297 1.00 34.28 186 ILE A N 1
ATOM 1488 C CA . ILE A 1 186 ? 21.252 24.295 -24.200 1.00 34.28 186 ILE A CA 1
ATOM 1489 C C . ILE A 1 186 ? 20.128 23.721 -23.346 1.00 34.28 186 ILE A C 1
ATOM 1491 O O . ILE A 1 186 ? 20.376 22.952 -22.424 1.00 34.28 186 ILE A O 1
ATOM 1495 N N . THR A 1 187 ? 18.916 24.230 -23.540 1.00 33.31 187 THR A N 1
ATOM 1496 C CA . THR A 1 187 ? 17.729 23.720 -22.850 1.00 33.31 187 THR A CA 1
ATOM 1497 C C . THR A 1 187 ? 16.611 23.666 -23.870 1.00 33.31 187 THR A C 1
ATOM 1499 O O . THR A 1 187 ? 15.947 24.667 -24.150 1.00 33.31 187 THR A O 1
ATOM 1502 N N . THR A 1 188 ? 16.459 22.513 -24.505 1.00 35.41 188 THR A N 1
ATOM 1503 C CA . THR A 1 188 ? 15.314 22.215 -25.360 1.00 35.41 188 THR A CA 1
ATOM 1504 C C . THR A 1 188 ? 14.224 21.580 -24.506 1.00 35.41 188 THR A C 1
ATOM 1506 O O . THR A 1 188 ? 14.155 20.384 -24.277 1.00 35.41 188 THR A O 1
ATOM 1509 N N . TRP A 1 189 ? 13.339 22.425 -23.990 1.00 42.53 189 TRP A N 1
ATOM 1510 C CA . TRP A 1 189 ? 12.255 22.017 -23.102 1.00 42.53 189 TRP A CA 1
ATOM 1511 C C . TRP A 1 189 ? 11.218 21.155 -23.838 1.00 42.53 189 TRP A C 1
ATOM 1513 O O . TRP A 1 189 ? 10.631 21.605 -24.823 1.00 42.53 189 TRP A O 1
ATOM 1523 N N . THR A 1 190 ? 10.947 19.947 -23.336 1.00 49.56 190 THR A N 1
ATOM 1524 C CA . THR A 1 190 ? 9.754 19.172 -23.725 1.00 49.56 190 THR A CA 1
ATOM 1525 C C . THR A 1 190 ? 8.656 19.402 -22.683 1.00 49.56 190 THR A C 1
ATOM 1527 O O . THR A 1 190 ? 8.890 19.185 -21.495 1.00 49.56 190 THR A O 1
ATOM 1530 N N . GLU A 1 191 ? 7.488 19.885 -23.120 1.00 48.94 191 GLU A N 1
ATOM 1531 C CA . GLU A 1 191 ? 6.327 20.203 -22.275 1.00 48.94 191 GLU A CA 1
ATOM 1532 C C . GLU A 1 191 ? 5.389 18.986 -22.186 1.00 48.94 191 GLU A C 1
ATOM 1534 O O . GLU A 1 191 ? 4.720 18.652 -23.161 1.00 48.94 191 GLU A O 1
ATOM 1539 N N . MET A 1 192 ? 5.301 18.338 -21.021 1.00 56.78 192 MET A N 1
ATOM 1540 C CA . MET A 1 192 ? 4.323 17.257 -20.793 1.00 56.78 192 MET A CA 1
ATOM 1541 C C . MET A 1 192 ? 2.992 17.836 -20.320 1.00 56.78 192 MET A C 1
ATOM 1543 O O . MET A 1 192 ? 3.014 18.775 -19.539 1.00 56.78 192 MET A O 1
ATOM 1547 N N . ARG A 1 193 ? 1.842 17.297 -20.752 1.00 48.75 193 ARG A N 1
ATOM 1548 C CA . ARG A 1 193 ? 0.527 17.940 -20.517 1.00 48.75 193 ARG A CA 1
ATOM 1549 C C . ARG A 1 193 ? -0.464 17.166 -19.655 1.00 48.75 193 ARG A C 1
ATOM 1551 O O . ARG A 1 193 ? -1.534 17.692 -19.366 1.00 48.75 193 ARG A O 1
ATOM 1558 N N . THR A 1 194 ? -0.186 15.927 -19.261 1.00 50.78 194 THR A N 1
ATOM 1559 C CA . THR A 1 194 ? -1.171 15.118 -18.523 1.00 50.78 194 THR A CA 1
ATOM 1560 C C . THR A 1 194 ? -0.501 14.305 -17.436 1.00 50.78 194 THR A C 1
ATOM 1562 O O . THR A 1 194 ? 0.217 13.364 -17.752 1.00 50.78 194 THR A O 1
ATOM 1565 N N . VAL A 1 195 ? -0.788 14.632 -16.177 1.00 53.75 195 VAL A N 1
ATOM 1566 C CA . VAL A 1 195 ? -0.443 13.839 -14.999 1.00 53.75 195 VAL A CA 1
ATOM 1567 C C . VAL A 1 195 ? -1.676 13.075 -14.558 1.00 53.75 195 VAL A C 1
ATOM 1569 O O . VAL A 1 195 ? -2.743 13.633 -14.317 1.00 53.75 195 VAL A O 1
ATOM 1572 N N . VAL A 1 196 ? -1.545 11.760 -14.468 1.00 49.38 196 VAL A N 1
ATOM 1573 C CA . VAL A 1 196 ? -2.586 10.925 -13.889 1.00 49.38 196 VAL A CA 1
ATOM 1574 C C . VAL A 1 196 ? -2.205 10.632 -12.446 1.00 49.38 196 VAL A C 1
ATOM 1576 O O . VAL A 1 196 ? -1.411 9.727 -12.171 1.00 49.38 196 VAL A O 1
ATOM 1579 N N . ALA A 1 197 ? -2.778 11.418 -11.534 1.00 53.09 197 ALA A N 1
ATOM 1580 C CA . ALA A 1 197 ? -2.713 11.152 -10.107 1.00 53.09 197 ALA A CA 1
ATOM 1581 C C . ALA A 1 197 ? -3.642 9.979 -9.777 1.00 53.09 197 ALA A C 1
ATOM 1583 O O . ALA A 1 197 ? -4.767 9.879 -10.284 1.00 53.09 197 ALA A O 1
ATOM 1584 N N . HIS A 1 198 ? -3.151 9.064 -8.950 1.00 46.25 198 HIS A N 1
ATOM 1585 C CA . HIS A 1 198 ? -3.907 7.891 -8.555 1.00 46.25 198 HIS A CA 1
ATOM 1586 C C . HIS A 1 198 ? -4.342 8.025 -7.089 1.00 46.25 198 HIS A C 1
ATOM 1588 O O . HIS A 1 198 ? -3.540 7.832 -6.176 1.00 46.25 198 HIS A O 1
ATOM 1594 N N . ASP A 1 199 ? -5.623 8.328 -6.867 1.00 42.50 199 ASP A N 1
ATOM 1595 C CA . ASP A 1 199 ? -6.225 8.320 -5.532 1.00 42.50 199 ASP A CA 1
ATOM 1596 C C . ASP A 1 199 ? -6.650 6.890 -5.165 1.00 42.50 199 ASP A C 1
ATOM 1598 O O . ASP A 1 199 ? -7.656 6.372 -5.657 1.00 42.50 199 ASP A O 1
ATOM 1602 N N . PHE A 1 200 ? -5.893 6.235 -4.282 1.00 46.75 200 PHE A N 1
ATOM 1603 C CA . PHE A 1 200 ? -6.241 4.907 -3.772 1.00 46.75 200 PHE A CA 1
ATOM 1604 C C . PHE A 1 200 ? -6.976 5.012 -2.437 1.00 46.75 200 PHE A C 1
ATOM 1606 O O . PHE A 1 200 ? -6.371 5.201 -1.382 1.00 46.75 200 PHE A O 1
ATOM 1613 N N . HIS A 1 201 ? -8.295 4.826 -2.470 1.00 40.94 201 HIS A N 1
ATOM 1614 C CA . HIS A 1 201 ? -9.063 4.537 -1.263 1.00 40.94 201 HIS A CA 1
ATOM 1615 C C . HIS A 1 201 ? -8.993 3.041 -0.960 1.00 40.94 201 HIS A C 1
ATOM 1617 O O . HIS A 1 201 ? -9.689 2.239 -1.579 1.00 40.94 201 HIS A O 1
ATOM 1623 N N . ILE A 1 202 ? -8.153 2.674 0.004 1.00 45.50 202 ILE A N 1
ATOM 1624 C CA . ILE A 1 202 ? -8.157 1.333 0.589 1.00 45.50 202 ILE A CA 1
ATOM 1625 C C . ILE A 1 202 ? -9.258 1.336 1.651 1.00 45.50 202 ILE A C 1
ATOM 1627 O O . ILE A 1 202 ? -9.075 1.884 2.738 1.00 45.50 202 ILE A O 1
ATOM 1631 N N . GLU A 1 203 ? -10.428 0.782 1.327 1.00 42.91 203 GLU A N 1
ATOM 1632 C CA . GLU A 1 203 ? -11.458 0.537 2.338 1.00 42.91 203 GLU A CA 1
ATOM 1633 C C . GLU A 1 203 ? -10.883 -0.439 3.371 1.00 42.91 203 GLU A C 1
ATOM 1635 O O . GLU A 1 203 ? -10.444 -1.543 3.045 1.00 42.91 203 GLU A O 1
ATOM 1640 N N . ALA A 1 204 ? -10.802 0.026 4.616 1.00 38.38 204 ALA A N 1
ATOM 1641 C CA . ALA A 1 204 ? -10.115 -0.620 5.722 1.00 38.38 204 ALA A CA 1
ATOM 1642 C C . ALA A 1 204 ? -10.781 -1.947 6.139 1.00 38.38 204 ALA A C 1
ATOM 1644 O O . ALA A 1 204 ? -11.427 -2.031 7.175 1.00 38.38 204 ALA A O 1
ATOM 1645 N N . GLY A 1 205 ? -10.570 -3.011 5.365 1.00 39.78 205 GLY A N 1
ATOM 1646 C CA . GLY A 1 205 ? -10.646 -4.391 5.858 1.00 39.78 205 GLY A CA 1
ATOM 1647 C C . GLY A 1 205 ? -9.382 -4.810 6.625 1.00 39.78 205 GLY A C 1
ATOM 1648 O O . GLY A 1 205 ? -9.381 -5.817 7.321 1.00 39.78 205 GLY A O 1
ATOM 1649 N N . ILE A 1 206 ? -8.308 -4.017 6.526 1.00 44.75 206 ILE A N 1
ATOM 1650 C CA . ILE A 1 206 ? -6.978 -4.300 7.098 1.00 44.75 206 ILE A CA 1
ATOM 1651 C C . ILE A 1 206 ? -6.912 -3.967 8.604 1.00 44.75 206 ILE A C 1
ATOM 1653 O O . ILE A 1 206 ? -6.023 -4.435 9.305 1.00 44.75 206 ILE A O 1
ATOM 1657 N N . ALA A 1 207 ? -7.890 -3.229 9.144 1.00 41.91 207 ALA A N 1
ATOM 1658 C CA . ALA A 1 207 ? -7.910 -2.836 10.557 1.00 41.91 207 ALA A CA 1
ATOM 1659 C C . ALA A 1 207 ? -8.132 -4.006 11.544 1.00 41.91 207 ALA A C 1
ATOM 1661 O O . ALA A 1 207 ? -7.979 -3.812 12.746 1.00 41.91 207 ALA A O 1
ATOM 1662 N N . PHE A 1 208 ? -8.453 -5.217 11.070 1.00 37.94 208 PHE A N 1
ATOM 1663 C CA . PHE A 1 208 ? -8.703 -6.382 11.925 1.00 37.94 208 PHE A CA 1
ATOM 1664 C C . PHE A 1 208 ? -7.929 -7.627 11.459 1.00 37.94 208 PHE A C 1
ATOM 1666 O O . PHE A 1 208 ? -8.498 -8.603 10.983 1.00 37.94 208 PHE A O 1
ATOM 1673 N N . GLY A 1 209 ? -6.603 -7.593 11.610 1.00 42.28 209 GLY A N 1
ATOM 1674 C CA . GLY A 1 209 ? -5.806 -8.747 12.053 1.00 42.28 209 GLY A CA 1
ATOM 1675 C C . GLY A 1 209 ? -5.683 -9.994 11.166 1.00 42.28 209 GLY A C 1
ATOM 1676 O O . GLY A 1 209 ? -5.074 -10.956 11.622 1.00 42.28 209 GLY A O 1
ATOM 1677 N N . ASN A 1 210 ? -6.203 -10.035 9.935 1.00 47.84 210 ASN A N 1
ATOM 1678 C CA . ASN A 1 210 ? -6.019 -11.212 9.076 1.00 47.84 210 ASN A CA 1
ATOM 1679 C C . ASN A 1 210 ? -5.867 -10.858 7.589 1.00 47.84 210 ASN A C 1
ATOM 1681 O O . ASN A 1 210 ? -6.782 -11.014 6.784 1.00 47.84 210 ASN A O 1
ATOM 1685 N N . LEU A 1 211 ? -4.656 -10.451 7.193 1.00 53.53 211 LEU A N 1
ATOM 1686 C CA . LEU A 1 211 ? -4.265 -10.364 5.778 1.00 53.53 211 LEU A CA 1
ATOM 1687 C C . LEU A 1 211 ? -4.237 -11.749 5.086 1.00 53.53 211 LEU A C 1
ATOM 1689 O O . LEU A 1 211 ? -4.224 -11.810 3.859 1.00 53.53 211 LEU A O 1
ATOM 1693 N N . ARG A 1 212 ? -4.375 -12.864 5.828 1.00 53.56 212 ARG A N 1
ATOM 1694 C CA . ARG A 1 212 ? -4.551 -14.227 5.279 1.00 53.56 212 ARG A CA 1
ATOM 1695 C C . ARG A 1 212 ? -5.763 -14.374 4.351 1.00 53.56 212 ARG A C 1
ATOM 1697 O O . ARG A 1 212 ? -5.711 -15.169 3.423 1.00 53.56 212 ARG A O 1
ATOM 1704 N N . THR A 1 213 ? -6.832 -13.598 4.546 1.00 51.50 213 THR A N 1
ATOM 1705 C CA . THR A 1 213 ? -8.022 -13.624 3.668 1.00 51.50 213 THR A CA 1
ATOM 1706 C C . THR A 1 213 ? -7.973 -12.580 2.557 1.00 51.50 213 THR A C 1
ATOM 1708 O O . THR A 1 213 ? -8.969 -12.359 1.871 1.00 51.50 213 THR A O 1
ATOM 1711 N N . PHE A 1 214 ? -6.841 -11.894 2.381 1.00 53.09 214 PHE A N 1
ATOM 1712 C CA . PHE A 1 214 ? -6.674 -10.942 1.293 1.00 53.09 214 PHE A CA 1
ATOM 1713 C C . PHE A 1 214 ? -6.695 -11.678 -0.038 1.00 53.09 214 PHE A C 1
ATOM 1715 O O . PHE A 1 214 ? -5.732 -12.354 -0.380 1.00 53.09 214 PHE A O 1
ATOM 1722 N N . ALA A 1 215 ? -7.794 -11.573 -0.770 1.00 55.91 215 ALA A N 1
ATOM 1723 C CA . ALA A 1 215 ? -7.855 -12.033 -2.143 1.00 55.91 215 ALA A CA 1
ATOM 1724 C C . ALA A 1 215 ? -7.702 -10.822 -3.086 1.00 55.91 215 ALA A C 1
ATOM 1726 O O . ALA A 1 215 ? -8.205 -9.744 -2.754 1.00 55.91 215 ALA A O 1
ATOM 1727 N N . PRO A 1 216 ? -7.033 -10.956 -4.245 1.00 51.84 216 PRO A N 1
ATOM 1728 C CA . PRO A 1 216 ? -6.786 -9.854 -5.181 1.00 51.84 216 PRO A CA 1
ATOM 1729 C C . PRO A 1 216 ? -8.047 -9.063 -5.552 1.00 51.84 216 PRO A C 1
ATOM 1731 O O . PRO A 1 216 ? -7.976 -7.852 -5.740 1.00 51.84 216 PRO A O 1
ATOM 1734 N N . GLN A 1 217 ? -9.226 -9.701 -5.566 1.00 49.06 217 GLN A N 1
ATOM 1735 C CA . GLN A 1 217 ? -10.507 -9.024 -5.807 1.00 49.06 217 GLN A CA 1
ATOM 1736 C C . GLN A 1 217 ? -10.903 -7.984 -4.736 1.00 49.06 217 GLN A C 1
ATOM 1738 O O . GLN A 1 217 ? -11.781 -7.154 -4.984 1.00 49.06 217 GLN A O 1
ATOM 1743 N N . HIS A 1 218 ? -10.264 -7.999 -3.561 1.00 49.03 218 HIS A N 1
ATOM 1744 C CA . HIS A 1 218 ? -10.420 -6.992 -2.502 1.00 49.03 218 HIS A CA 1
ATOM 1745 C C . HIS A 1 218 ? -9.533 -5.769 -2.727 1.00 49.03 218 HIS A C 1
ATOM 1747 O O . HIS A 1 218 ? -9.796 -4.715 -2.146 1.00 49.03 218 HIS A O 1
ATOM 1753 N N . LEU A 1 219 ? -8.541 -5.860 -3.619 1.00 52.19 219 LEU A N 1
ATOM 1754 C CA . LEU A 1 219 ? -7.850 -4.704 -4.171 1.00 52.19 219 LEU A CA 1
ATOM 1755 C C . LEU A 1 219 ? -8.791 -4.011 -5.171 1.00 52.19 219 LEU A C 1
ATOM 1757 O O . LEU A 1 219 ? -8.518 -3.904 -6.365 1.00 52.19 219 LEU A O 1
ATOM 1761 N N . ARG A 1 220 ? -9.943 -3.523 -4.690 1.00 48.38 220 ARG A N 1
ATOM 1762 C CA . ARG A 1 220 ? -10.747 -2.553 -5.431 1.00 48.38 220 ARG A CA 1
ATOM 1763 C C . ARG A 1 220 ? -10.000 -1.237 -5.382 1.00 48.38 220 ARG A C 1
ATOM 1765 O O . ARG A 1 220 ? -10.333 -0.332 -4.625 1.00 48.38 220 ARG A O 1
ATOM 1772 N N . VAL A 1 221 ? -8.992 -1.133 -6.239 1.00 47.34 221 VAL A N 1
ATOM 1773 C CA . VAL A 1 221 ? -8.498 0.147 -6.713 1.00 47.34 221 VAL A CA 1
ATOM 1774 C C . VAL A 1 221 ? -9.707 0.841 -7.326 1.00 47.34 221 VAL A C 1
ATOM 1776 O O . VAL A 1 221 ? -10.077 0.591 -8.476 1.00 47.34 221 VAL A O 1
ATOM 1779 N N . ARG A 1 222 ? -10.384 1.690 -6.544 1.00 44.91 222 ARG A N 1
ATOM 1780 C CA . ARG A 1 222 ? -11.273 2.692 -7.118 1.00 44.91 222 ARG A CA 1
ATOM 1781 C C . ARG A 1 222 ? -10.359 3.576 -7.939 1.00 44.91 222 ARG A C 1
ATOM 1783 O O . ARG A 1 222 ? -9.680 4.439 -7.407 1.00 44.91 222 ARG A O 1
ATOM 1790 N N . ARG A 1 223 ? -10.299 3.275 -9.233 1.00 47.16 223 ARG A N 1
ATOM 1791 C CA . ARG A 1 223 ? -9.521 3.981 -10.242 1.00 47.16 223 ARG A CA 1
ATOM 1792 C C . ARG A 1 223 ? -10.145 5.364 -10.426 1.00 47.16 223 ARG A C 1
ATOM 1794 O O . ARG A 1 223 ? -10.766 5.642 -11.445 1.00 47.16 223 ARG A O 1
ATOM 1801 N N . GLN A 1 224 ? -10.053 6.224 -9.417 1.00 47.41 224 GLN A N 1
ATOM 1802 C CA . GLN A 1 224 ? -10.374 7.630 -9.576 1.00 47.41 224 GLN A CA 1
ATOM 1803 C C . GLN A 1 224 ? -9.105 8.291 -10.101 1.00 47.41 224 GLN A C 1
ATOM 1805 O O . GLN A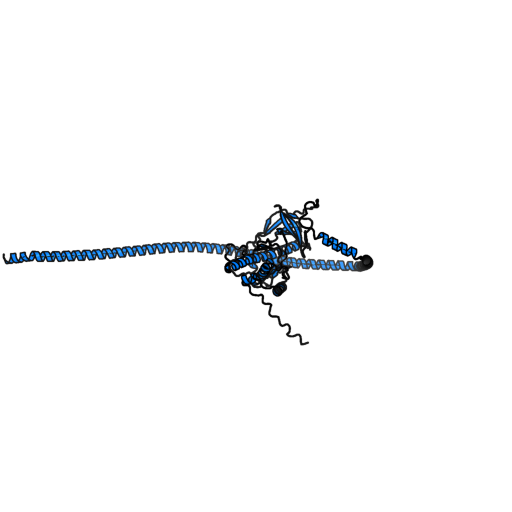 1 224 ? -8.389 8.982 -9.389 1.00 47.41 224 GLN A O 1
ATOM 1810 N N . LEU A 1 225 ? -8.796 7.982 -11.364 1.00 51.22 225 LEU A N 1
ATOM 1811 C CA . LEU A 1 225 ? -7.804 8.726 -12.121 1.00 51.22 225 LEU A CA 1
ATOM 1812 C C . LEU A 1 225 ? -8.373 10.130 -12.235 1.00 51.22 225 LEU A C 1
ATOM 1814 O O . LEU A 1 225 ? -9.353 10.346 -12.953 1.00 51.22 225 LEU A O 1
ATOM 1818 N N . ARG A 1 226 ? -7.816 11.064 -11.473 1.00 56.09 226 ARG A N 1
ATOM 1819 C CA . ARG A 1 226 ? -8.076 12.475 -11.707 1.00 56.09 226 ARG A CA 1
ATOM 1820 C C . ARG A 1 226 ? -7.027 12.901 -12.721 1.00 56.09 226 ARG A C 1
ATOM 1822 O O . ARG A 1 226 ? -5.850 12.933 -12.370 1.00 56.09 226 ARG A O 1
ATOM 1829 N N . PRO A 1 227 ? -7.400 13.116 -13.996 1.00 58.41 227 PRO A N 1
ATOM 1830 C CA . PRO A 1 227 ? -6.475 13.742 -14.918 1.00 58.41 227 PRO A CA 1
ATOM 1831 C C . PRO A 1 227 ? -6.201 15.143 -14.377 1.00 58.41 227 PRO A C 1
ATOM 1833 O O . PRO A 1 227 ? -7.084 16.001 -14.365 1.00 58.41 227 PRO A O 1
ATOM 1836 N N . GLU A 1 228 ? -4.987 15.346 -13.892 1.00 70.44 228 GLU A N 1
ATOM 1837 C CA . GLU A 1 228 ? -4.470 16.655 -13.550 1.00 70.44 228 GLU A CA 1
ATOM 1838 C C . GLU A 1 228 ? -3.626 17.119 -14.732 1.00 70.44 228 GLU A C 1
ATOM 1840 O O . GLU A 1 228 ? -2.693 16.456 -15.187 1.00 70.44 228 GLU A O 1
ATOM 1845 N N . PHE A 1 229 ? -4.013 18.249 -15.310 1.00 60.75 229 PHE A N 1
ATOM 1846 C CA . PHE A 1 229 ? -3.220 18.874 -16.354 1.00 60.75 229 PHE A CA 1
ATOM 1847 C C . PHE A 1 229 ? -2.191 19.754 -15.659 1.00 60.75 229 PHE A C 1
ATOM 1849 O O . PHE A 1 229 ? -2.538 20.803 -15.122 1.00 60.75 229 PHE A O 1
ATOM 1856 N N . SER A 1 230 ? -0.940 19.316 -15.663 1.00 71.38 230 SER A N 1
ATOM 1857 C CA . SER A 1 230 ? 0.197 20.142 -15.273 1.00 71.38 230 SER A CA 1
ATOM 1858 C C . SER A 1 230 ? 1.218 20.114 -16.391 1.00 71.38 230 SER A C 1
ATOM 1860 O O . SER A 1 230 ? 1.492 19.041 -16.940 1.00 71.38 230 SER A O 1
ATOM 1862 N N . GLN A 1 231 ? 1.788 21.271 -16.706 1.00 81.12 231 GLN A N 1
ATOM 1863 C CA . GLN A 1 231 ? 2.976 21.332 -17.529 1.00 81.12 231 GLN A CA 1
ATOM 1864 C C . GLN A 1 231 ? 4.176 20.893 -16.693 1.00 81.12 231 GLN A C 1
ATOM 1866 O O . GLN A 1 231 ? 4.338 21.246 -15.521 1.00 81.12 231 GLN A O 1
ATOM 1871 N N . MET A 1 232 ? 5.017 20.068 -17.303 1.00 86.12 232 MET A N 1
ATOM 1872 C CA . MET A 1 232 ? 6.305 19.708 -16.736 1.00 86.12 232 MET A CA 1
ATOM 1873 C C . MET A 1 232 ? 7.415 20.066 -17.698 1.00 86.12 232 MET A C 1
ATOM 1875 O O . MET A 1 232 ? 7.281 19.919 -18.913 1.00 86.12 232 MET A O 1
ATOM 1879 N N . LYS A 1 233 ? 8.529 20.488 -17.119 1.00 90.12 233 LYS A N 1
ATOM 1880 C CA . LYS A 1 233 ? 9.773 20.793 -17.804 1.00 90.12 233 LYS A CA 1
ATOM 1881 C C . LYS A 1 233 ? 10.780 19.703 -17.492 1.00 90.12 233 LYS A C 1
ATOM 1883 O O . LYS A 1 233 ? 11.108 19.513 -16.327 1.00 90.12 233 LYS A O 1
ATOM 1888 N N . VAL A 1 234 ? 11.271 19.000 -18.507 1.00 92.38 234 VAL A N 1
ATOM 1889 C CA . VAL A 1 234 ? 12.218 17.882 -18.339 1.00 92.38 234 VAL A CA 1
ATOM 1890 C C . VAL A 1 234 ? 13.577 18.236 -18.934 1.00 92.38 234 VAL A C 1
ATOM 1892 O O . VAL A 1 234 ? 13.637 18.927 -19.951 1.00 92.38 234 VAL A O 1
ATOM 1895 N N . SER A 1 235 ? 14.661 17.801 -18.285 1.00 94.00 235 SER A N 1
ATOM 1896 C CA . SER A 1 235 ? 16.028 17.984 -18.780 1.00 94.00 235 SER A CA 1
ATOM 1897 C C . SER A 1 235 ? 16.256 17.241 -20.100 1.00 94.00 235 SER A C 1
ATOM 1899 O O . SER A 1 235 ? 15.641 16.211 -20.361 1.00 94.00 235 SER A O 1
ATOM 1901 N N . ASP A 1 236 ? 17.185 17.727 -20.924 1.00 90.06 236 ASP A N 1
ATOM 1902 C CA . ASP A 1 236 ? 17.509 17.098 -22.216 1.00 90.06 236 ASP A CA 1
ATOM 1903 C C . ASP A 1 236 ? 18.252 15.759 -22.066 1.00 90.06 236 ASP A C 1
ATOM 1905 O O . ASP A 1 236 ? 18.127 14.857 -22.894 1.00 90.06 236 ASP A O 1
ATOM 1909 N N . VAL A 1 237 ? 19.037 15.619 -20.996 1.00 92.44 237 VAL A N 1
ATOM 1910 C CA . VAL A 1 237 ? 19.916 14.468 -20.757 1.00 92.44 237 VAL A CA 1
ATOM 1911 C C . VAL A 1 237 ? 19.464 13.741 -19.488 1.00 92.44 237 VAL A C 1
ATOM 1913 O O . VAL A 1 237 ? 19.150 14.417 -18.498 1.00 92.44 237 VAL A O 1
ATOM 1916 N N . PRO A 1 238 ? 19.411 12.392 -19.491 1.00 96.38 238 PRO A N 1
ATOM 1917 C CA . PRO A 1 238 ? 19.153 11.639 -18.274 1.00 96.38 238 PRO A CA 1
ATOM 1918 C C . PRO A 1 238 ? 20.340 11.768 -17.321 1.00 96.38 238 PRO A C 1
ATOM 1920 O O . PRO A 1 238 ? 21.491 11.682 -17.743 1.00 96.38 238 PRO A O 1
ATOM 1923 N N . PHE A 1 239 ? 20.069 11.942 -16.030 1.00 96.06 239 PHE A N 1
ATOM 1924 C CA . PHE A 1 239 ? 21.115 11.977 -15.007 1.00 96.06 239 PHE A CA 1
ATOM 1925 C C . PHE A 1 239 ? 21.465 10.582 -14.480 1.00 96.06 239 PHE A C 1
ATOM 1927 O O . PHE A 1 239 ? 22.538 10.396 -13.916 1.00 96.06 239 PHE A O 1
ATOM 1934 N N . ALA A 1 240 ? 20.579 9.600 -14.666 1.00 95.69 240 ALA A N 1
ATOM 1935 C CA . ALA A 1 240 ? 20.826 8.216 -14.289 1.00 95.69 240 ALA A CA 1
ATOM 1936 C C . ALA A 1 240 ? 20.224 7.244 -15.308 1.00 95.69 240 ALA A C 1
ATOM 1938 O O . ALA A 1 240 ? 19.236 7.541 -15.986 1.00 95.69 240 ALA A O 1
ATOM 1939 N N . LYS A 1 241 ? 20.827 6.058 -15.403 1.00 95.00 241 LYS A N 1
ATOM 1940 C CA . LYS A 1 241 ? 20.392 4.974 -16.283 1.00 95.00 241 LYS A CA 1
ATOM 1941 C C . LYS A 1 241 ? 20.376 3.660 -15.507 1.00 95.00 241 LYS A C 1
ATOM 1943 O O . LYS A 1 241 ? 21.425 3.172 -15.106 1.00 95.00 241 LYS A O 1
ATOM 1948 N N . GLY A 1 242 ? 19.187 3.098 -15.314 1.00 91.31 242 GLY A N 1
ATOM 1949 C CA . GLY A 1 242 ? 18.995 1.746 -14.793 1.00 91.31 242 GLY A CA 1
ATOM 1950 C C . GLY A 1 242 ? 18.894 0.708 -15.912 1.00 91.31 242 GLY A C 1
ATOM 1951 O O . GLY A 1 242 ? 19.048 1.022 -17.096 1.00 91.31 242 GLY A O 1
ATOM 1952 N N . LEU A 1 243 ? 18.576 -0.535 -15.538 1.00 88.88 243 LEU A N 1
ATOM 1953 C CA . LEU A 1 243 ? 18.461 -1.655 -16.480 1.00 88.88 243 LEU A CA 1
ATOM 1954 C C . LEU A 1 243 ? 17.360 -1.433 -17.529 1.00 88.88 243 LEU A C 1
ATOM 1956 O O . LEU A 1 243 ? 17.596 -1.617 -18.719 1.00 88.88 243 LEU A O 1
ATOM 1960 N N . TYR A 1 244 ? 16.180 -0.985 -17.093 1.00 90.06 244 TYR A N 1
ATOM 1961 C CA . TYR A 1 244 ? 15.002 -0.837 -17.961 1.00 90.06 244 TYR A CA 1
ATOM 1962 C C . TYR A 1 244 ? 14.645 0.610 -18.289 1.00 90.06 244 TYR A C 1
ATOM 1964 O O . TYR A 1 244 ? 13.984 0.870 -19.297 1.00 90.06 244 TYR A O 1
ATOM 1972 N N . ARG A 1 245 ? 15.045 1.548 -17.424 1.00 94.50 245 ARG A N 1
ATOM 1973 C CA . ARG A 1 245 ? 14.619 2.947 -17.479 1.00 94.50 245 ARG A CA 1
ATOM 1974 C C . ARG A 1 245 ? 15.793 3.899 -17.315 1.00 94.50 245 ARG A C 1
ATOM 1976 O O . ARG A 1 245 ? 16.735 3.614 -16.580 1.00 94.50 245 ARG A O 1
ATOM 1983 N N . SER A 1 246 ? 15.713 5.039 -17.982 1.00 95.88 246 SER A N 1
ATOM 1984 C CA . SER A 1 246 ? 16.546 6.213 -17.707 1.00 95.88 246 SER A CA 1
ATOM 1985 C C . SER A 1 246 ? 15.754 7.191 -16.837 1.00 95.88 246 SER A C 1
ATOM 1987 O O . SER A 1 246 ? 14.522 7.162 -16.849 1.00 95.88 246 SER A O 1
ATOM 1989 N N . ALA A 1 247 ? 16.448 8.036 -16.079 1.00 96.94 247 ALA A N 1
ATOM 1990 C CA . ALA A 1 247 ? 15.863 9.039 -15.196 1.00 96.94 247 ALA A CA 1
ATOM 1991 C C . ALA A 1 247 ? 16.378 10.439 -15.556 1.00 96.94 247 ALA A C 1
ATOM 1993 O O . ALA A 1 247 ? 17.575 10.639 -15.764 1.00 96.94 247 ALA A O 1
ATOM 1994 N N . TRP A 1 248 ? 15.465 11.400 -15.618 1.00 97.38 248 TRP A N 1
ATOM 1995 C CA . TRP A 1 248 ? 15.691 12.797 -15.968 1.00 97.38 248 TRP A CA 1
ATOM 1996 C C . TRP A 1 248 ? 15.230 13.702 -14.836 1.00 97.38 248 TRP A C 1
ATOM 1998 O O . TRP A 1 248 ? 14.250 13.404 -14.149 1.00 97.38 248 TRP A O 1
ATOM 2008 N N . TYR A 1 249 ? 15.906 14.837 -14.679 1.00 96.19 249 TYR A N 1
ATOM 2009 C CA . TYR A 1 249 ? 15.412 15.889 -13.805 1.00 96.19 249 TYR A CA 1
ATOM 2010 C C . TYR A 1 249 ? 14.193 16.532 -14.451 1.00 96.19 249 TYR A C 1
ATOM 2012 O O . TYR A 1 249 ? 14.175 16.773 -15.661 1.00 96.19 249 TYR A O 1
ATOM 2020 N N . CYS A 1 250 ? 13.182 16.847 -13.650 1.00 94.38 250 CYS A N 1
ATOM 2021 C CA . CYS A 1 250 ? 12.060 17.637 -14.121 1.00 94.38 250 CYS A CA 1
ATOM 2022 C C . CYS A 1 250 ? 11.522 18.593 -13.059 1.00 94.38 250 CYS A C 1
ATOM 2024 O O . CYS A 1 250 ? 11.758 18.424 -11.865 1.00 94.38 250 CYS A O 1
ATOM 2026 N N . THR A 1 251 ? 10.812 19.624 -13.504 1.00 93.25 251 THR A N 1
ATOM 2027 C CA . THR A 1 251 ? 10.096 20.562 -12.641 1.00 93.25 251 THR A CA 1
ATOM 2028 C C . THR A 1 251 ? 8.646 20.682 -13.085 1.00 93.25 251 THR A C 1
ATOM 2030 O O . THR A 1 251 ? 8.355 20.772 -14.280 1.00 93.25 251 THR A O 1
ATOM 2033 N N . SER A 1 252 ? 7.727 20.649 -12.123 1.00 87.06 252 SER A N 1
ATOM 2034 C CA . SER A 1 252 ? 6.304 20.920 -12.352 1.00 87.06 252 SER A CA 1
ATOM 2035 C C . SER A 1 252 ? 6.020 22.427 -12.441 1.00 87.06 252 SER A C 1
ATOM 2037 O O . SER A 1 252 ? 6.872 23.254 -12.107 1.00 87.06 252 SER A O 1
ATOM 2039 N N . ASP A 1 253 ? 4.787 22.795 -12.797 1.00 83.44 253 ASP A N 1
ATOM 2040 C CA . ASP A 1 253 ? 4.288 24.181 -12.747 1.00 83.44 253 ASP A CA 1
ATOM 2041 C C . ASP A 1 253 ? 4.419 24.852 -11.374 1.00 83.44 253 ASP A C 1
ATOM 2043 O O . ASP A 1 253 ? 4.593 26.067 -11.279 1.00 83.44 253 ASP A O 1
ATOM 2047 N N . SER A 1 254 ? 4.379 24.067 -10.294 1.00 87.12 254 SER A N 1
ATOM 2048 C CA . SER A 1 254 ? 4.600 24.551 -8.927 1.00 87.12 254 SER A CA 1
ATOM 2049 C C . SER A 1 254 ? 6.082 24.752 -8.584 1.00 87.12 254 SER A C 1
ATOM 2051 O O . SER A 1 254 ? 6.403 25.024 -7.429 1.00 87.12 254 SER A O 1
ATOM 2053 N N . ASN A 1 255 ? 6.988 24.621 -9.561 1.00 87.88 255 ASN A N 1
ATOM 2054 C CA . ASN A 1 255 ? 8.444 24.576 -9.388 1.00 87.88 255 ASN A CA 1
ATOM 2055 C C . ASN A 1 255 ? 8.917 23.455 -8.446 1.00 87.88 255 ASN A C 1
ATOM 2057 O O . ASN A 1 255 ? 9.993 23.547 -7.855 1.00 87.88 255 ASN A O 1
ATOM 2061 N N . THR A 1 256 ? 8.131 22.388 -8.298 1.00 90.56 256 THR A N 1
ATOM 2062 C CA . THR A 1 256 ? 8.533 21.224 -7.506 1.00 90.56 256 THR A CA 1
ATOM 2063 C C . THR A 1 256 ? 9.502 20.377 -8.324 1.00 90.56 256 THR A C 1
ATOM 2065 O O . THR A 1 256 ? 9.189 19.996 -9.453 1.00 90.56 256 THR A O 1
ATOM 2068 N N . VAL A 1 257 ? 10.679 20.087 -7.763 1.00 94.31 257 VAL A N 1
ATOM 2069 C CA . VAL A 1 257 ? 11.692 19.238 -8.405 1.00 94.31 257 VAL A CA 1
ATOM 2070 C C . VAL A 1 257 ? 11.267 17.775 -8.302 1.00 94.31 257 VAL A C 1
ATOM 2072 O O . VAL A 1 257 ? 10.978 17.270 -7.219 1.00 94.31 257 VAL A O 1
ATOM 2075 N N . CYS A 1 258 ? 11.222 17.108 -9.446 1.00 95.69 258 CYS A N 1
ATOM 2076 C CA . CYS A 1 258 ? 10.743 15.744 -9.617 1.00 95.69 258 CYS A CA 1
ATOM 2077 C C . CYS A 1 258 ? 11.723 14.949 -10.497 1.00 95.69 258 CYS A C 1
ATOM 2079 O O . CYS A 1 258 ? 12.607 15.511 -11.153 1.00 95.69 258 CYS A O 1
ATOM 2081 N N . VAL A 1 259 ? 11.528 13.635 -10.562 1.00 96.50 259 VAL A N 1
ATOM 2082 C CA . VAL A 1 259 ? 12.238 12.725 -11.464 1.00 96.50 259 VAL A CA 1
ATOM 2083 C C . VAL A 1 259 ? 11.255 12.176 -12.484 1.00 96.50 259 VAL A C 1
ATOM 2085 O O . VAL A 1 259 ? 10.250 11.577 -12.114 1.00 96.50 259 VAL A O 1
ATOM 2088 N N . ALA A 1 260 ? 11.564 12.344 -13.768 1.00 96.38 260 ALA A N 1
ATOM 2089 C CA . ALA A 1 260 ? 10.839 11.705 -14.859 1.00 96.38 260 ALA A CA 1
ATOM 2090 C C . ALA A 1 260 ? 11.626 10.482 -15.338 1.00 96.38 260 ALA A C 1
ATOM 2092 O O . ALA A 1 260 ? 12.811 10.585 -15.643 1.00 96.38 260 ALA A O 1
ATOM 2093 N N . LYS A 1 261 ? 10.982 9.320 -15.428 1.00 96.44 261 LYS A N 1
ATOM 2094 C CA . LYS A 1 261 ? 11.578 8.058 -15.873 1.00 96.44 261 LYS A CA 1
ATOM 2095 C C . LYS A 1 261 ? 10.927 7.590 -17.172 1.00 96.44 261 LYS A C 1
ATOM 2097 O O . LYS A 1 261 ? 9.707 7.662 -17.317 1.00 96.44 261 LYS A O 1
ATOM 2102 N N . LYS A 1 262 ? 11.737 7.064 -18.091 1.00 94.19 262 LYS A N 1
ATOM 2103 C CA . LYS A 1 262 ? 11.307 6.537 -19.401 1.00 94.19 262 LYS A CA 1
ATOM 2104 C C . LYS A 1 262 ? 11.966 5.190 -19.675 1.00 94.19 262 LYS A C 1
ATOM 2106 O O . LYS A 1 262 ? 13.137 5.016 -19.339 1.00 94.19 262 LYS A O 1
ATOM 2111 N N . PHE A 1 263 ? 11.238 4.262 -20.294 1.00 92.31 263 PHE A N 1
ATOM 2112 C CA . PHE A 1 263 ? 11.762 2.959 -20.714 1.00 92.31 263 PHE A CA 1
ATOM 2113 C C . PHE A 1 263 ? 12.699 3.079 -21.928 1.00 92.31 263 PHE A C 1
ATOM 2115 O O . PHE A 1 263 ? 12.445 3.878 -22.825 1.00 92.31 263 PHE A O 1
ATOM 2122 N N . HIS A 1 264 ? 13.770 2.274 -21.970 1.00 86.88 264 HIS A N 1
ATOM 2123 C CA . HIS A 1 264 ? 14.768 2.321 -23.060 1.00 86.88 264 HIS A CA 1
ATOM 2124 C C . HIS A 1 264 ? 14.263 1.764 -24.387 1.00 86.88 264 HIS A C 1
ATOM 2126 O O . HIS A 1 264 ? 14.742 2.167 -25.441 1.00 86.88 264 HIS A O 1
ATOM 2132 N N . LEU A 1 265 ? 13.377 0.767 -24.329 1.00 74.56 265 LEU A N 1
ATOM 2133 C CA . LEU A 1 265 ? 13.036 -0.046 -25.495 1.00 74.56 265 LEU A CA 1
ATOM 2134 C C . LEU A 1 265 ? 12.094 0.672 -26.472 1.00 74.56 265 LEU A C 1
ATOM 2136 O O . LEU A 1 265 ? 12.014 0.228 -27.612 1.00 74.56 265 LEU A O 1
ATOM 2140 N N . GLU A 1 266 ? 11.417 1.746 -26.032 1.00 67.44 266 GLU A N 1
ATOM 2141 C CA . GLU A 1 266 ? 10.507 2.602 -26.823 1.00 67.44 266 GLU A CA 1
ATOM 2142 C C . GLU A 1 266 ? 9.706 1.812 -27.875 1.00 67.44 266 GLU A C 1
ATOM 2144 O O . GLU A 1 266 ? 9.704 2.149 -29.059 1.00 67.44 266 GLU A O 1
ATOM 2149 N N . ILE A 1 267 ? 9.086 0.696 -27.464 1.00 72.94 267 ILE A N 1
ATOM 2150 C CA . ILE A 1 267 ? 8.602 -0.313 -28.421 1.00 72.94 267 ILE A CA 1
ATOM 2151 C C . ILE A 1 267 ? 7.364 0.218 -29.145 1.00 72.94 267 ILE A C 1
ATOM 2153 O O . ILE A 1 267 ? 7.291 0.228 -30.370 1.00 72.94 267 ILE A O 1
ATOM 2157 N N . THR A 1 268 ? 6.376 0.635 -28.358 1.00 87.06 268 THR A N 1
ATOM 2158 C CA . THR A 1 268 ? 5.095 1.213 -28.781 1.00 87.06 268 THR A CA 1
ATOM 2159 C C . THR A 1 268 ? 4.507 1.945 -27.581 1.00 87.06 268 THR A C 1
ATOM 2161 O O . THR A 1 268 ? 4.723 1.500 -26.450 1.00 87.06 268 THR A O 1
ATOM 2164 N N . PHE A 1 269 ? 3.697 2.976 -27.814 1.00 87.50 269 PHE A N 1
ATOM 2165 C CA . PHE A 1 269 ? 2.997 3.690 -26.744 1.00 87.50 269 PHE A CA 1
ATOM 2166 C C . PHE A 1 269 ? 2.193 2.744 -25.837 1.00 87.50 269 PHE A C 1
ATOM 2168 O O . PHE A 1 269 ? 2.231 2.874 -24.617 1.00 87.50 269 PHE A O 1
ATOM 2175 N N . GLU A 1 270 ? 1.501 1.764 -26.420 1.00 88.38 270 GLU A N 1
ATOM 2176 C CA . GLU A 1 270 ? 0.655 0.810 -25.703 1.00 88.38 270 GLU A CA 1
ATOM 2177 C C . GLU A 1 270 ? 1.477 -0.062 -24.752 1.00 88.38 270 GLU A C 1
ATOM 2179 O O . GLU A 1 270 ? 1.118 -0.189 -23.582 1.00 88.38 270 GLU A O 1
ATOM 2184 N N . LYS A 1 271 ? 2.606 -0.604 -25.227 1.00 87.25 271 LYS A N 1
ATOM 2185 C CA . LYS A 1 271 ? 3.527 -1.403 -24.403 1.00 87.25 271 LYS A CA 1
ATOM 2186 C C . LYS A 1 271 ? 4.196 -0.576 -23.313 1.00 87.25 271 LYS A C 1
ATOM 2188 O O . LYS A 1 271 ? 4.248 -1.028 -22.176 1.00 87.25 271 LYS A O 1
ATOM 2193 N N . ASP A 1 272 ? 4.658 0.635 -23.617 1.00 88.44 272 ASP A N 1
ATOM 2194 C CA . ASP A 1 272 ? 5.260 1.505 -22.601 1.00 88.44 272 ASP A CA 1
ATOM 2195 C C . ASP A 1 272 ? 4.219 1.910 -21.543 1.00 88.44 272 ASP A C 1
ATOM 2197 O O . ASP A 1 272 ? 4.523 1.954 -20.352 1.00 88.44 272 ASP A O 1
ATOM 2201 N N . ASN A 1 273 ? 2.967 2.145 -21.957 1.00 89.62 273 ASN A N 1
ATOM 2202 C CA . ASN A 1 273 ? 1.844 2.401 -21.057 1.00 89.62 273 ASN A CA 1
ATOM 2203 C C . ASN A 1 273 ? 1.538 1.180 -20.185 1.00 89.62 273 ASN A C 1
ATOM 2205 O O . ASN A 1 273 ? 1.308 1.335 -18.988 1.00 89.62 273 ASN A O 1
ATOM 2209 N N . GLU A 1 274 ? 1.542 -0.021 -20.762 1.00 87.56 274 GLU A N 1
ATOM 2210 C CA . GLU A 1 274 ? 1.399 -1.269 -20.017 1.00 87.56 274 GLU A CA 1
ATOM 2211 C C . GLU A 1 274 ? 2.517 -1.391 -18.974 1.00 87.56 274 GLU A C 1
ATOM 2213 O O . GLU A 1 274 ? 2.216 -1.428 -17.786 1.00 87.56 274 GLU A O 1
ATOM 2218 N N . CYS A 1 275 ? 3.789 -1.335 -19.380 1.00 88.75 275 CYS A N 1
ATOM 2219 C CA . CYS A 1 275 ? 4.948 -1.413 -18.486 1.00 88.75 275 CYS A CA 1
ATOM 2220 C C . CYS A 1 275 ? 4.948 -0.329 -17.399 1.00 88.75 275 CYS A C 1
ATOM 2222 O O . CYS A 1 275 ? 5.313 -0.590 -16.256 1.00 88.75 275 CYS A O 1
ATOM 2224 N N . ALA A 1 276 ? 4.510 0.891 -17.706 1.00 90.31 276 ALA A N 1
ATOM 2225 C CA . ALA A 1 276 ? 4.381 1.938 -16.701 1.00 90.31 276 ALA A CA 1
ATOM 2226 C C . ALA A 1 276 ? 3.301 1.601 -15.659 1.00 90.31 276 ALA A C 1
ATOM 2228 O O . ALA A 1 276 ? 3.527 1.759 -14.459 1.00 90.31 276 ALA A O 1
ATOM 2229 N N . LEU A 1 277 ? 2.151 1.074 -16.093 1.00 88.31 277 LEU A N 1
ATOM 2230 C CA . LEU A 1 277 ? 1.103 0.606 -15.183 1.00 88.31 277 LEU A CA 1
ATOM 2231 C C . LEU A 1 277 ? 1.581 -0.562 -14.310 1.00 88.31 277 LEU A C 1
ATOM 2233 O O . LEU A 1 277 ? 1.231 -0.602 -13.134 1.00 88.31 277 LEU A O 1
ATOM 2237 N N . LYS A 1 278 ? 2.408 -1.465 -14.852 1.00 88.44 278 LYS A N 1
ATOM 2238 C CA . LYS A 1 278 ? 3.063 -2.552 -14.099 1.00 88.44 278 LYS A CA 1
ATOM 2239 C C . LYS A 1 278 ? 3.857 -2.012 -12.914 1.00 88.44 278 LYS A C 1
ATOM 2241 O O . LYS A 1 278 ? 3.607 -2.397 -11.776 1.00 88.44 278 LYS A O 1
ATOM 2246 N N . VAL A 1 279 ? 4.743 -1.049 -13.177 1.00 90.94 279 VAL A N 1
ATOM 2247 C CA . VAL A 1 279 ? 5.546 -0.393 -12.133 1.00 90.94 279 VAL A CA 1
ATOM 2248 C C . VAL A 1 279 ? 4.645 0.244 -11.081 1.00 90.94 279 VAL A C 1
ATOM 2250 O O . VAL A 1 279 ? 4.812 -0.024 -9.897 1.00 90.94 279 VAL A O 1
ATOM 2253 N N . ILE A 1 280 ? 3.642 1.018 -11.506 1.00 90.62 280 ILE A N 1
ATOM 2254 C CA . ILE A 1 280 ? 2.700 1.679 -10.594 1.00 90.62 280 ILE A CA 1
ATOM 2255 C C . ILE A 1 280 ? 2.007 0.656 -9.683 1.00 90.62 280 ILE A C 1
ATOM 2257 O O . ILE A 1 280 ? 1.992 0.844 -8.467 1.00 90.62 280 ILE A O 1
ATOM 2261 N N . TYR A 1 281 ? 1.469 -0.436 -10.237 1.00 87.88 281 TYR A N 1
ATOM 2262 C CA . TYR A 1 281 ? 0.786 -1.475 -9.459 1.00 87.88 281 TYR A CA 1
ATOM 2263 C C . TYR A 1 281 ? 1.700 -2.164 -8.449 1.00 87.88 281 TYR A C 1
ATOM 2265 O O . TYR A 1 281 ? 1.301 -2.326 -7.293 1.00 87.88 281 TYR A O 1
ATOM 2273 N N . THR A 1 282 ? 2.923 -2.505 -8.847 1.00 90.56 282 THR A N 1
ATOM 2274 C CA . THR A 1 282 ? 3.926 -3.085 -7.946 1.00 90.56 282 THR A CA 1
ATOM 2275 C C . THR A 1 282 ? 4.264 -2.123 -6.805 1.00 90.56 282 THR A C 1
ATOM 2277 O O . THR A 1 282 ? 4.264 -2.524 -5.640 1.00 90.56 282 THR A O 1
ATOM 2280 N N . THR A 1 283 ? 4.445 -0.831 -7.097 1.00 93.19 283 THR A N 1
ATOM 2281 C CA . THR A 1 283 ? 4.725 0.185 -6.075 1.00 93.19 283 THR A CA 1
ATOM 2282 C C . THR A 1 283 ? 3.561 0.399 -5.110 1.00 93.19 283 THR A C 1
ATOM 2284 O O . THR A 1 283 ? 3.780 0.552 -3.911 1.00 93.19 283 THR A O 1
ATOM 2287 N N . ILE A 1 284 ? 2.317 0.360 -5.592 1.00 90.25 284 ILE A N 1
ATOM 2288 C CA . ILE A 1 284 ? 1.127 0.444 -4.730 1.00 90.25 284 ILE A CA 1
ATOM 2289 C C . ILE A 1 284 ? 1.060 -0.751 -3.788 1.00 90.25 284 ILE A C 1
ATOM 2291 O O . ILE A 1 284 ? 0.806 -0.579 -2.598 1.00 90.25 284 ILE A O 1
ATOM 2295 N N . LEU A 1 285 ? 1.284 -1.957 -4.311 1.00 90.12 285 LEU A N 1
ATOM 2296 C CA . LEU A 1 285 ? 1.261 -3.171 -3.506 1.00 90.12 285 LEU A CA 1
ATOM 2297 C C . LEU A 1 285 ? 2.328 -3.109 -2.404 1.00 90.12 285 LEU A C 1
ATOM 2299 O O . LEU A 1 285 ? 2.019 -3.360 -1.240 1.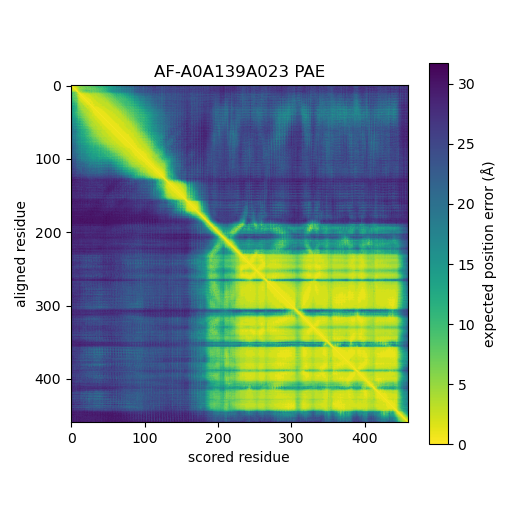00 90.12 285 LEU A O 1
ATOM 2303 N N . ALA A 1 286 ? 3.545 -2.683 -2.741 1.00 94.31 286 ALA A N 1
ATOM 2304 C CA . ALA A 1 286 ? 4.609 -2.465 -1.766 1.00 94.31 286 ALA A CA 1
ATOM 2305 C C . ALA A 1 286 ? 4.251 -1.386 -0.725 1.00 94.31 286 ALA A C 1
ATOM 2307 O O . ALA A 1 286 ? 4.428 -1.618 0.470 1.00 94.31 286 ALA A O 1
ATOM 2308 N N . GLU A 1 287 ? 3.685 -0.244 -1.137 1.00 95.00 287 GLU A N 1
ATOM 2309 C CA . GLU A 1 287 ? 3.241 0.828 -0.229 1.00 95.00 287 GLU A CA 1
ATOM 2310 C C . GLU A 1 287 ? 2.163 0.347 0.752 1.00 95.00 287 GLU A C 1
ATOM 2312 O O . GLU A 1 287 ? 2.173 0.697 1.935 1.00 95.00 287 GLU A O 1
ATOM 2317 N N . MET A 1 288 ? 1.231 -0.491 0.291 1.00 92.12 288 MET A N 1
ATOM 2318 C CA . MET A 1 288 ? 0.208 -1.079 1.157 1.00 92.12 288 MET A CA 1
ATOM 2319 C C . MET A 1 288 ? 0.829 -1.917 2.272 1.00 92.12 288 MET A C 1
ATOM 2321 O O . MET A 1 288 ? 0.460 -1.763 3.441 1.00 92.12 288 MET A O 1
ATOM 2325 N N . PHE A 1 289 ? 1.792 -2.770 1.920 1.00 94.50 289 PHE A N 1
ATOM 2326 C CA . PHE A 1 289 ? 2.531 -3.564 2.893 1.00 94.50 289 PHE A CA 1
ATOM 2327 C C . PHE A 1 289 ? 3.399 -2.680 3.795 1.00 94.50 289 PHE A C 1
ATOM 2329 O O . PHE A 1 289 ? 3.421 -2.912 4.998 1.00 94.50 289 PHE A O 1
ATOM 2336 N N . ALA A 1 290 ? 4.032 -1.627 3.274 1.00 96.31 290 ALA A N 1
ATOM 2337 C CA . ALA A 1 290 ? 4.862 -0.708 4.056 1.00 96.31 290 ALA A CA 1
ATOM 2338 C C . ALA A 1 290 ? 4.061 0.043 5.137 1.00 96.31 290 ALA A C 1
ATOM 2340 O O . ALA A 1 290 ? 4.498 0.159 6.289 1.00 96.31 290 ALA A O 1
ATOM 2341 N N . ARG A 1 291 ? 2.840 0.490 4.811 1.00 93.62 291 ARG A N 1
ATOM 2342 C CA . ARG A 1 291 ? 1.921 1.102 5.788 1.00 93.62 291 ARG A CA 1
ATOM 2343 C C . ARG A 1 291 ? 1.486 0.117 6.864 1.00 93.62 291 ARG A C 1
ATOM 2345 O O . ARG A 1 291 ? 1.487 0.466 8.045 1.00 93.62 291 ARG A O 1
ATOM 2352 N N . ALA A 1 292 ? 1.108 -1.094 6.459 1.00 92.62 292 ALA A N 1
ATOM 2353 C CA . ALA A 1 292 ? 0.680 -2.135 7.385 1.00 92.62 292 ALA A CA 1
ATOM 2354 C C . ALA A 1 292 ? 1.835 -2.586 8.299 1.00 92.62 292 ALA A C 1
ATOM 2356 O O . ALA A 1 292 ? 1.637 -2.713 9.505 1.00 92.62 292 ALA A O 1
ATOM 2357 N N . PHE A 1 293 ? 3.049 -2.702 7.758 1.00 96.06 293 PHE A N 1
ATOM 2358 C CA . PHE A 1 293 ? 4.272 -2.951 8.515 1.00 96.06 293 PHE A CA 1
ATOM 2359 C C . PHE A 1 293 ? 4.554 -1.842 9.528 1.00 96.06 293 PHE A C 1
ATOM 2361 O O . PHE A 1 293 ? 4.755 -2.128 10.701 1.00 96.06 293 PHE A O 1
ATOM 2368 N N . THR A 1 294 ? 4.495 -0.572 9.112 1.00 95.62 294 THR A N 1
ATOM 2369 C CA . THR A 1 294 ? 4.698 0.580 10.010 1.00 95.62 294 THR A CA 1
ATOM 2370 C C . THR A 1 294 ? 3.710 0.557 11.183 1.00 95.62 294 THR A C 1
ATOM 2372 O O . THR A 1 294 ? 4.075 0.861 12.320 1.00 95.62 294 THR A O 1
ATOM 2375 N N . ALA A 1 295 ? 2.452 0.184 10.927 1.00 92.94 295 ALA A N 1
ATOM 2376 C CA . ALA A 1 295 ? 1.445 0.033 11.974 1.00 92.94 295 ALA A CA 1
ATOM 2377 C C . ALA A 1 295 ? 1.748 -1.157 12.901 1.00 92.94 295 ALA A C 1
ATOM 2379 O O . ALA A 1 295 ? 1.721 -0.992 14.118 1.00 92.94 295 ALA A O 1
ATOM 2380 N N . ALA A 1 296 ? 2.082 -2.323 12.338 1.00 94.12 296 ALA A N 1
ATOM 2381 C CA . ALA A 1 296 ? 2.433 -3.520 13.101 1.00 94.12 296 ALA A CA 1
ATOM 2382 C C . ALA A 1 296 ? 3.664 -3.294 13.989 1.00 94.12 296 ALA A C 1
ATOM 2384 O O . ALA A 1 296 ? 3.655 -3.661 15.161 1.00 94.12 296 ALA A O 1
ATOM 2385 N N . LEU A 1 297 ? 4.688 -2.630 13.451 1.00 94.62 297 LEU A N 1
ATOM 2386 C CA . LEU A 1 297 ? 5.906 -2.291 14.171 1.00 94.62 297 LEU A CA 1
ATOM 2387 C C . LEU A 1 297 ? 5.616 -1.364 15.351 1.00 94.62 297 LEU A C 1
ATOM 2389 O O . LEU A 1 297 ? 6.062 -1.639 16.460 1.00 94.62 297 LEU A O 1
ATOM 2393 N N . ARG A 1 298 ? 4.813 -0.314 15.140 1.00 93.94 298 ARG A N 1
ATOM 2394 C CA . ARG A 1 298 ? 4.380 0.573 16.226 1.00 93.94 298 ARG A CA 1
ATOM 2395 C C . ARG A 1 298 ? 3.641 -0.198 17.317 1.00 93.94 298 ARG A C 1
ATOM 2397 O O . ARG A 1 298 ? 3.996 -0.075 18.478 1.00 93.94 298 ARG A O 1
ATOM 2404 N N . SER A 1 299 ? 2.669 -1.032 16.949 1.00 92.38 299 SER A N 1
ATOM 2405 C CA . SER A 1 299 ? 1.928 -1.834 17.928 1.00 92.38 299 SER A CA 1
ATOM 2406 C C . SER A 1 299 ? 2.821 -2.806 18.702 1.00 92.38 299 SER A C 1
ATOM 2408 O O . SER A 1 299 ? 2.608 -2.996 19.896 1.00 92.38 299 SER A O 1
ATOM 2410 N N . ALA A 1 300 ? 3.825 -3.404 18.056 1.00 93.12 300 ALA A N 1
ATOM 2411 C CA . ALA A 1 300 ? 4.791 -4.272 18.725 1.00 93.12 300 ALA A CA 1
ATOM 2412 C C . ALA A 1 300 ? 5.696 -3.489 19.693 1.00 93.12 300 ALA A C 1
ATOM 2414 O O . ALA A 1 300 ? 5.945 -3.945 20.807 1.00 93.12 300 ALA A O 1
ATOM 2415 N N . MET A 1 301 ? 6.133 -2.289 19.298 1.00 92.06 301 MET A N 1
ATOM 2416 C CA . MET A 1 301 ? 6.894 -1.375 20.155 1.00 92.06 301 MET A CA 1
ATOM 2417 C C . MET A 1 301 ? 6.083 -0.925 21.379 1.00 92.06 301 MET A C 1
ATOM 2419 O O . MET A 1 301 ? 6.606 -0.962 22.490 1.00 92.06 301 MET A O 1
ATOM 2423 N N . ASP A 1 302 ? 4.806 -0.573 21.197 1.00 90.50 302 ASP A N 1
ATOM 2424 C CA . ASP A 1 302 ? 3.901 -0.193 22.290 1.00 90.50 302 ASP A CA 1
ATOM 2425 C C . ASP A 1 302 ? 3.685 -1.370 23.263 1.00 90.50 302 ASP A C 1
ATOM 2427 O O . ASP A 1 302 ? 3.734 -1.213 24.484 1.00 90.50 302 ASP A O 1
ATOM 2431 N N . ALA A 1 303 ? 3.489 -2.583 22.731 1.00 91.69 303 ALA A N 1
ATOM 2432 C CA . ALA A 1 303 ? 3.293 -3.794 23.531 1.00 91.69 303 ALA A CA 1
ATOM 2433 C C . ALA A 1 303 ? 4.544 -4.208 24.324 1.00 91.69 303 ALA A C 1
ATOM 2435 O O . ALA A 1 303 ? 4.420 -4.819 25.38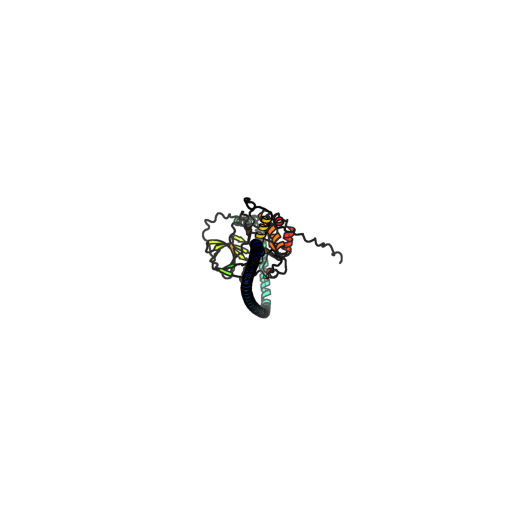6 1.00 91.69 303 ALA A O 1
ATOM 2436 N N . ALA A 1 304 ? 5.737 -3.859 23.839 1.00 91.06 304 ALA A N 1
ATOM 2437 C CA . ALA A 1 304 ? 6.995 -4.096 24.541 1.00 91.06 304 ALA A CA 1
ATOM 2438 C C . ALA A 1 304 ? 7.185 -3.188 25.776 1.00 91.06 304 ALA A C 1
ATOM 2440 O O . ALA A 1 304 ? 8.202 -3.306 26.459 1.00 91.06 304 ALA A O 1
ATOM 2441 N N . GLY A 1 305 ? 6.216 -2.316 26.092 1.00 86.31 305 GLY A N 1
ATOM 2442 C CA . GLY A 1 305 ? 6.255 -1.462 27.281 1.00 86.31 305 GLY A CA 1
ATOM 2443 C C . GLY A 1 305 ? 7.307 -0.365 27.184 1.00 86.31 305 GLY A C 1
ATOM 2444 O O . GLY A 1 305 ? 7.828 0.096 28.197 1.00 86.31 305 GLY A O 1
ATOM 2445 N N . ALA A 1 306 ? 7.658 0.026 25.967 1.00 73.19 306 ALA A N 1
ATOM 2446 C CA . ALA A 1 306 ? 8.556 1.133 25.762 1.00 73.19 306 ALA A CA 1
ATOM 2447 C C . ALA A 1 306 ? 7.777 2.442 25.890 1.00 73.19 306 ALA A C 1
ATOM 2449 O O . ALA A 1 306 ? 7.202 2.962 24.933 1.00 73.19 306 ALA A O 1
ATOM 2450 N N . ASP A 1 307 ? 7.701 2.914 27.131 1.00 58.56 307 ASP A N 1
ATOM 2451 C CA . ASP A 1 307 ? 7.017 4.145 27.492 1.00 58.56 307 ASP A CA 1
ATOM 2452 C C . ASP A 1 307 ? 7.613 5.341 26.732 1.00 58.56 307 ASP A C 1
ATOM 2454 O O . ASP A 1 307 ? 8.799 5.660 26.804 1.00 58.56 307 ASP A O 1
ATOM 2458 N N . SER A 1 308 ? 6.735 6.010 25.992 1.00 54.97 308 SER A N 1
ATOM 2459 C CA . SER A 1 308 ? 6.987 7.039 24.982 1.00 54.97 308 SER A CA 1
ATOM 2460 C C . SER A 1 308 ? 7.349 8.431 25.526 1.00 54.97 308 SER A C 1
ATOM 2462 O O . SER A 1 308 ? 7.193 9.424 24.817 1.00 54.97 308 SER A O 1
ATOM 2464 N N . GLU A 1 309 ? 7.792 8.552 26.777 1.00 53.38 309 GLU A N 1
ATOM 2465 C CA . GLU A 1 309 ? 8.070 9.855 27.398 1.00 53.38 309 GLU A CA 1
ATOM 2466 C C . GLU A 1 309 ? 9.572 10.071 27.618 1.00 53.38 309 GLU A C 1
ATOM 2468 O O . GLU A 1 309 ? 10.075 10.034 28.738 1.00 53.38 309 GLU A O 1
ATOM 2473 N N . GLY A 1 310 ? 10.293 10.351 26.526 1.00 60.38 310 GLY A N 1
ATOM 2474 C CA . GLY A 1 310 ? 11.581 11.056 26.590 1.00 60.38 310 GLY A CA 1
ATOM 2475 C C . GLY A 1 310 ? 12.788 10.367 25.962 1.00 60.38 310 GLY A C 1
ATOM 2476 O O . GLY A 1 310 ? 13.852 10.982 25.944 1.00 60.38 310 GLY A O 1
ATOM 2477 N N . ASP A 1 311 ? 12.646 9.153 25.431 1.00 66.38 311 ASP A N 1
ATOM 2478 C CA . ASP A 1 311 ? 13.735 8.499 24.705 1.00 66.38 311 ASP A CA 1
ATOM 2479 C C . ASP A 1 311 ? 13.612 8.771 23.196 1.00 66.38 311 ASP A C 1
ATOM 2481 O O . ASP A 1 311 ? 12.758 8.201 22.510 1.00 66.38 311 ASP A O 1
ATOM 2485 N N . GLU A 1 312 ? 14.441 9.682 22.672 1.00 67.25 312 GLU A N 1
ATOM 2486 C CA . GLU A 1 312 ? 14.527 9.952 21.227 1.00 67.25 312 GLU A CA 1
ATOM 2487 C C . GLU A 1 312 ? 14.854 8.669 20.435 1.00 67.25 312 GLU A C 1
ATOM 2489 O O . GLU A 1 312 ? 14.429 8.529 19.280 1.00 67.25 312 GLU A O 1
ATOM 2494 N N . ASP A 1 313 ? 15.476 7.674 21.086 1.00 68.94 313 ASP A N 1
ATOM 2495 C CA . ASP A 1 313 ? 15.764 6.362 20.511 1.00 68.94 313 ASP A CA 1
ATOM 2496 C C . ASP A 1 313 ? 14.524 5.466 20.357 1.00 68.94 313 ASP A C 1
ATOM 2498 O O . ASP A 1 313 ? 14.643 4.356 19.828 1.00 68.94 313 ASP A O 1
ATOM 2502 N N . TRP A 1 314 ? 13.318 5.925 20.710 1.00 73.75 314 TRP A N 1
ATOM 2503 C CA . TRP A 1 314 ? 12.084 5.140 20.579 1.00 73.75 314 TRP A CA 1
ATOM 2504 C C . TRP A 1 314 ? 11.071 5.662 19.547 1.00 73.75 314 TRP A C 1
ATOM 2506 O O . TRP A 1 314 ? 9.885 5.333 19.575 1.00 73.75 314 TRP A O 1
ATOM 2516 N N . THR A 1 315 ? 11.520 6.439 18.559 1.00 82.56 315 THR A N 1
ATOM 2517 C CA . THR A 1 315 ? 10.655 6.803 17.422 1.00 82.56 315 THR A CA 1
ATOM 2518 C C . THR A 1 315 ? 10.446 5.586 16.499 1.00 82.56 315 THR A C 1
ATOM 2520 O O . THR A 1 315 ? 11.437 5.016 16.034 1.00 82.56 315 THR A O 1
ATOM 2523 N N . PRO A 1 316 ? 9.205 5.154 16.194 1.00 86.56 316 PRO A N 1
ATOM 2524 C CA . PRO A 1 316 ? 8.978 4.010 15.316 1.00 86.56 316 PRO A CA 1
ATOM 2525 C C . PRO A 1 316 ? 9.393 4.332 13.880 1.00 86.56 316 PRO A C 1
ATOM 2527 O O . PRO A 1 316 ? 9.092 5.412 13.365 1.00 86.56 316 PRO A O 1
ATOM 2530 N N . TRP A 1 317 ? 10.028 3.364 13.219 1.00 94.31 317 TRP A N 1
ATOM 2531 C CA . TRP A 1 317 ? 10.358 3.477 11.804 1.00 94.31 317 TRP A CA 1
ATOM 2532 C C . TRP A 1 317 ? 9.095 3.628 10.959 1.00 94.31 317 TRP A C 1
ATOM 2534 O O . TRP A 1 317 ? 8.118 2.896 11.133 1.00 94.31 317 TRP A O 1
ATOM 2544 N N . ARG A 1 318 ? 9.123 4.573 10.018 1.00 96.19 318 ARG A N 1
ATOM 2545 C CA . ARG A 1 318 ? 8.087 4.732 8.995 1.00 96.19 318 ARG A CA 1
ATOM 2546 C C . ARG A 1 318 ? 8.662 4.329 7.648 1.00 96.19 318 ARG A C 1
ATOM 2548 O O . ARG A 1 318 ? 9.561 4.998 7.149 1.00 96.19 318 ARG A O 1
ATOM 2555 N N . VAL A 1 319 ? 8.092 3.289 7.051 1.00 96.94 319 VAL A N 1
ATOM 2556 C CA . VAL A 1 319 ? 8.410 2.863 5.683 1.00 96.94 319 VAL A CA 1
ATOM 2557 C C . VAL A 1 319 ? 7.302 3.346 4.756 1.00 96.94 319 VAL A C 1
ATOM 2559 O O . VAL A 1 319 ? 6.119 3.192 5.065 1.00 96.94 319 VAL A O 1
ATOM 2562 N N . SER A 1 320 ? 7.680 3.950 3.634 1.00 96.69 320 SER A N 1
ATOM 2563 C CA . SER A 1 320 ? 6.749 4.403 2.597 1.00 96.69 320 SER A CA 1
ATOM 2564 C C . SER A 1 320 ? 7.386 4.318 1.218 1.00 96.69 320 SER A C 1
ATOM 2566 O O . SER A 1 320 ? 8.582 4.564 1.097 1.00 96.69 320 SER A O 1
ATOM 2568 N N . TYR A 1 321 ? 6.599 4.024 0.190 1.00 96.88 321 TYR A N 1
ATOM 2569 C CA . TYR A 1 321 ? 7.007 4.020 -1.209 1.00 96.88 321 TYR A CA 1
ATOM 2570 C C . TYR A 1 321 ? 6.393 5.193 -1.974 1.00 96.88 321 TYR A C 1
ATOM 2572 O O . TYR A 1 321 ? 5.195 5.471 -1.884 1.00 96.88 321 TYR A O 1
ATOM 2580 N N . LEU A 1 322 ? 7.222 5.863 -2.772 1.00 95.31 322 LEU A N 1
ATOM 2581 C CA . LEU A 1 322 ? 6.805 6.894 -3.709 1.00 95.31 322 LEU A CA 1
ATOM 2582 C C . LEU A 1 322 ? 6.084 6.239 -4.882 1.00 95.31 322 LEU A C 1
ATOM 2584 O O . LEU A 1 322 ? 6.711 5.598 -5.718 1.00 95.31 322 LEU A O 1
ATOM 2588 N N . ILE A 1 323 ? 4.764 6.400 -4.950 1.00 93.56 323 ILE A N 1
ATOM 2589 C CA . ILE A 1 323 ? 3.976 5.914 -6.083 1.00 93.56 323 ILE A CA 1
ATOM 2590 C C . ILE A 1 323 ? 4.182 6.880 -7.259 1.00 93.56 323 ILE A C 1
ATOM 2592 O O . ILE A 1 323 ? 3.782 8.044 -7.147 1.00 93.56 323 ILE A O 1
ATOM 2596 N N . PRO A 1 324 ? 4.770 6.437 -8.386 1.00 93.56 324 PRO A N 1
ATOM 2597 C CA . PRO A 1 324 ? 4.963 7.315 -9.526 1.00 93.56 324 PRO A CA 1
ATOM 2598 C C . PRO A 1 324 ? 3.622 7.649 -10.186 1.00 93.56 324 PRO A C 1
ATOM 2600 O O . PRO A 1 324 ? 2.707 6.827 -10.275 1.00 93.56 324 PRO A O 1
ATOM 2603 N N . SER A 1 325 ? 3.518 8.868 -10.698 1.00 90.94 325 SER A N 1
ATOM 2604 C CA . SER A 1 325 ? 2.416 9.306 -11.547 1.00 90.94 325 SER A CA 1
ATOM 2605 C C . SER A 1 325 ? 2.674 8.919 -12.998 1.00 90.94 325 SER A C 1
ATOM 2607 O O . SER A 1 325 ? 3.805 8.981 -13.481 1.00 90.94 325 SER A O 1
ATOM 2609 N N . LEU A 1 326 ? 1.613 8.552 -13.715 1.00 91.06 326 LEU A N 1
ATOM 2610 C CA . LEU A 1 326 ? 1.695 8.254 -15.141 1.00 91.06 326 LEU A CA 1
ATOM 2611 C C . LEU A 1 326 ? 1.537 9.545 -15.940 1.00 91.06 326 LEU A C 1
ATOM 2613 O O . LEU A 1 326 ? 0.511 10.219 -15.818 1.00 91.06 326 LEU A O 1
ATOM 2617 N N . VAL A 1 327 ? 2.514 9.854 -16.788 1.00 90.19 327 VAL A N 1
ATOM 2618 C CA . VAL A 1 327 ? 2.495 11.038 -17.647 1.00 90.19 327 VAL A CA 1
ATOM 2619 C C . VAL A 1 327 ? 2.555 10.647 -19.113 1.00 90.19 327 VAL A C 1
ATOM 2621 O O . VAL A 1 327 ? 3.375 9.829 -19.526 1.00 90.19 327 VAL A O 1
ATOM 2624 N N . LYS A 1 328 ? 1.653 11.227 -19.908 1.00 88.94 328 LYS A N 1
ATOM 2625 C CA . LYS A 1 328 ? 1.550 10.981 -21.351 1.00 88.94 328 LYS A CA 1
ATOM 2626 C C . LYS A 1 328 ? 1.966 12.231 -22.113 1.00 88.94 328 LYS A C 1
ATOM 2628 O O . LYS A 1 328 ? 1.427 13.311 -21.876 1.00 88.94 328 LYS A O 1
ATOM 2633 N N . ASP A 1 329 ? 2.912 12.064 -23.027 1.00 86.06 329 ASP A N 1
ATOM 2634 C CA . ASP A 1 329 ? 3.456 13.131 -23.865 1.00 86.06 329 ASP A CA 1
ATOM 2635 C C . ASP A 1 329 ? 3.524 12.652 -25.319 1.00 86.06 329 ASP A C 1
ATOM 2637 O O . ASP A 1 329 ? 4.418 11.899 -25.708 1.00 86.06 329 ASP A O 1
ATOM 2641 N N . GLY A 1 330 ? 2.515 13.015 -26.114 1.00 86.94 330 GLY A N 1
ATOM 2642 C CA . GLY A 1 330 ? 2.349 12.490 -27.468 1.00 86.94 330 GLY A CA 1
ATOM 2643 C C . GLY A 1 330 ? 2.248 10.961 -27.472 1.00 86.94 330 GLY A C 1
ATOM 2644 O O . GLY A 1 330 ? 1.324 10.395 -26.893 1.00 86.94 330 GLY A O 1
ATOM 2645 N N . ASN A 1 331 ? 3.207 10.300 -28.122 1.00 85.69 331 ASN A N 1
ATOM 2646 C CA . ASN A 1 331 ? 3.331 8.840 -28.176 1.00 85.69 331 ASN A CA 1
ATOM 2647 C C . ASN A 1 331 ? 4.291 8.268 -27.119 1.00 85.69 331 ASN A C 1
ATOM 2649 O O . ASN A 1 331 ? 4.715 7.119 -27.235 1.00 85.69 331 ASN A O 1
ATOM 2653 N N . ARG A 1 332 ? 4.661 9.060 -26.108 1.00 86.75 332 ARG A N 1
ATOM 2654 C CA . ARG A 1 332 ? 5.587 8.665 -25.045 1.00 86.75 332 ARG A CA 1
ATOM 2655 C C . ARG A 1 332 ? 4.864 8.531 -23.718 1.00 86.75 332 ARG A C 1
ATOM 2657 O O . ARG A 1 332 ? 3.915 9.263 -23.421 1.00 86.75 332 ARG A O 1
ATOM 2664 N N . VAL A 1 333 ? 5.377 7.618 -22.906 1.00 90.81 333 VAL A N 1
ATOM 2665 C CA . VAL A 1 333 ? 4.923 7.381 -21.541 1.00 90.81 333 VAL A CA 1
ATOM 2666 C C . VAL A 1 333 ? 6.077 7.618 -20.585 1.00 90.81 333 VAL A C 1
ATOM 2668 O O . VAL A 1 333 ? 7.188 7.131 -20.795 1.00 90.81 333 VAL A O 1
ATOM 2671 N N . TRP A 1 334 ? 5.783 8.360 -19.529 1.00 94.12 334 TRP A N 1
ATOM 2672 C CA . TRP A 1 334 ? 6.715 8.722 -18.480 1.00 94.12 334 TRP A CA 1
ATOM 2673 C C . TRP A 1 334 ? 6.141 8.323 -17.123 1.00 94.12 334 TRP A C 1
ATOM 2675 O O . TRP A 1 334 ? 4.931 8.378 -16.898 1.00 94.12 334 TRP A O 1
ATOM 2685 N N . LEU A 1 335 ? 7.026 7.932 -16.216 1.00 94.56 335 LEU A N 1
ATOM 2686 C CA . LEU A 1 335 ? 6.733 7.758 -14.797 1.00 94.56 335 LEU A CA 1
ATOM 2687 C C . LEU A 1 335 ? 7.352 8.931 -14.050 1.00 94.56 335 LEU A C 1
ATOM 2689 O O . LEU A 1 335 ? 8.536 9.197 -14.230 1.00 94.56 335 LEU A O 1
ATOM 2693 N N . VAL A 1 336 ? 6.572 9.645 -13.249 1.00 94.81 336 VAL A N 1
ATOM 2694 C CA . VAL A 1 336 ? 7.037 10.860 -12.574 1.00 94.81 336 VAL A CA 1
ATOM 2695 C C . VAL A 1 336 ? 6.860 10.720 -11.077 1.00 94.81 336 VAL A C 1
ATOM 2697 O O . VAL A 1 336 ? 5.758 10.468 -10.603 1.00 94.81 336 VAL A O 1
ATOM 2700 N N . GLU A 1 337 ? 7.936 10.904 -10.329 1.00 95.38 337 GLU A N 1
ATOM 2701 C CA . GLU A 1 337 ? 7.937 10.837 -8.868 1.00 95.38 337 GLU A CA 1
ATOM 2702 C C . GLU A 1 337 ? 8.696 12.018 -8.265 1.00 95.38 337 GLU A C 1
ATOM 2704 O O . GLU A 1 337 ? 9.416 12.738 -8.957 1.00 95.38 337 GLU A O 1
ATOM 2709 N N . GLU A 1 338 ? 8.517 12.240 -6.968 1.00 94.62 338 GLU A N 1
ATOM 2710 C CA . GLU A 1 338 ? 9.259 13.273 -6.248 1.00 94.62 338 GLU A CA 1
ATOM 2711 C C . GLU A 1 338 ? 10.766 12.982 -6.269 1.00 94.62 338 GLU A C 1
ATOM 2713 O O . GLU A 1 338 ? 11.191 11.832 -6.148 1.00 94.62 338 GLU A O 1
ATOM 2718 N N . MET A 1 339 ? 11.583 14.031 -6.395 1.00 95.88 339 MET A N 1
ATOM 2719 C CA . MET A 1 339 ? 13.033 13.897 -6.286 1.00 95.88 339 MET A CA 1
ATOM 2720 C C . MET A 1 339 ? 13.430 13.548 -4.851 1.00 95.88 339 MET A C 1
ATOM 2722 O O . MET A 1 339 ? 13.125 14.282 -3.911 1.00 95.88 339 MET A O 1
ATOM 2726 N N . LEU A 1 340 ? 14.167 12.450 -4.693 1.00 95.75 340 LEU A N 1
ATOM 2727 C CA . LEU A 1 340 ? 14.805 12.103 -3.428 1.00 95.75 340 LEU A CA 1
ATOM 2728 C C . LEU A 1 340 ? 16.116 12.897 -3.256 1.00 95.75 340 LEU A C 1
ATOM 2730 O O . LEU A 1 340 ? 16.876 12.988 -4.220 1.00 95.75 340 LEU A O 1
ATOM 2734 N N . PRO A 1 341 ? 16.411 13.457 -2.064 1.00 93.94 341 PRO A N 1
ATOM 2735 C CA . PRO A 1 341 ? 17.652 14.206 -1.830 1.00 93.94 341 PRO A CA 1
ATOM 2736 C C . PRO A 1 341 ? 18.920 13.365 -2.020 1.00 93.94 341 PRO A C 1
ATOM 2738 O O . PRO A 1 341 ? 19.900 13.841 -2.586 1.00 93.94 341 PRO A O 1
ATOM 2741 N N . GLU A 1 342 ? 18.880 12.110 -1.571 1.00 94.06 342 GLU A N 1
ATOM 2742 C CA . GLU A 1 342 ? 19.937 11.115 -1.751 1.00 94.06 342 GLU A CA 1
ATOM 2743 C C . GLU A 1 342 ? 19.316 9.776 -2.148 1.00 94.06 342 GLU A C 1
ATOM 2745 O O . GLU A 1 342 ? 18.118 9.552 -1.953 1.00 94.06 342 GLU A O 1
ATOM 2750 N N . PHE A 1 343 ? 20.137 8.883 -2.696 1.00 94.25 343 PHE A N 1
ATOM 2751 C CA . PHE A 1 343 ? 19.706 7.565 -3.137 1.00 94.25 343 PHE A CA 1
ATOM 2752 C C . PHE A 1 343 ? 20.624 6.479 -2.582 1.00 94.25 343 PHE A C 1
ATOM 2754 O O . PHE A 1 343 ? 21.825 6.469 -2.846 1.00 94.25 343 PHE A O 1
ATOM 2761 N N . HIS A 1 344 ? 20.021 5.537 -1.867 1.00 94.31 344 HIS A N 1
ATOM 2762 C CA . HIS A 1 344 ? 20.656 4.384 -1.247 1.00 94.31 344 HIS A CA 1
ATOM 2763 C C . HIS A 1 344 ? 19.926 3.115 -1.680 1.00 94.31 344 HIS A C 1
ATOM 2765 O O . HIS A 1 344 ? 18.702 3.108 -1.812 1.00 94.31 344 HIS A O 1
ATOM 2771 N N . ARG A 1 345 ? 20.670 2.028 -1.890 1.00 94.31 345 ARG A N 1
ATOM 2772 C CA . ARG A 1 345 ? 20.114 0.700 -2.177 1.00 94.31 345 ARG A CA 1
ATOM 2773 C C . ARG A 1 345 ? 20.489 -0.245 -1.043 1.00 94.31 345 ARG A C 1
ATOM 2775 O O . ARG A 1 345 ? 21.662 -0.564 -0.881 1.00 94.31 345 ARG A O 1
ATOM 2782 N N . TRP A 1 346 ? 19.499 -0.677 -0.265 1.00 94.56 346 TRP A N 1
ATOM 2783 C CA . TRP A 1 346 ? 19.688 -1.560 0.891 1.00 94.56 346 TRP A CA 1
ATOM 2784 C C . TRP A 1 346 ? 19.535 -3.037 0.537 1.00 94.56 346 TRP A C 1
ATOM 2786 O O . TRP A 1 346 ? 20.218 -3.867 1.132 1.00 94.56 346 TRP A O 1
ATOM 2796 N N . SER A 1 347 ? 18.696 -3.372 -0.443 1.00 93.19 347 SER A N 1
ATOM 2797 C CA . SER A 1 347 ? 18.598 -4.725 -0.999 1.00 93.19 347 SER A CA 1
ATOM 2798 C C . SER A 1 347 ? 18.354 -4.700 -2.505 1.00 93.19 347 SER A C 1
ATOM 2800 O O . SER A 1 347 ? 17.950 -3.675 -3.058 1.00 93.19 347 SER A O 1
ATOM 2802 N N . ASP A 1 348 ? 18.626 -5.822 -3.170 1.00 90.81 348 ASP A N 1
ATOM 2803 C CA . ASP A 1 348 ? 18.227 -6.066 -4.555 1.00 90.81 348 ASP A CA 1
ATOM 2804 C C . ASP A 1 348 ? 16.999 -6.997 -4.649 1.00 90.81 348 ASP A C 1
ATOM 2806 O O . ASP A 1 348 ? 16.420 -7.425 -3.645 1.00 90.81 348 ASP A O 1
ATOM 2810 N N . ASN A 1 349 ? 16.559 -7.290 -5.874 1.00 86.06 349 ASN A N 1
ATOM 2811 C CA . ASN A 1 349 ? 15.476 -8.237 -6.156 1.00 86.06 349 ASN A CA 1
ATOM 2812 C C . ASN A 1 349 ? 15.937 -9.710 -6.153 1.00 86.06 349 ASN A C 1
ATOM 2814 O O . ASN A 1 349 ? 15.117 -10.596 -6.360 1.00 86.06 349 ASN A O 1
ATOM 2818 N N . ALA A 1 350 ? 17.233 -9.965 -5.959 1.00 82.62 350 ALA A N 1
ATOM 2819 C CA . ALA A 1 350 ? 17.778 -11.267 -5.570 1.00 82.62 350 ALA A CA 1
ATOM 2820 C C . ALA A 1 350 ? 18.025 -11.303 -4.052 1.00 82.62 350 ALA A C 1
ATOM 2822 O O . ALA A 1 350 ? 18.794 -12.121 -3.550 1.00 82.62 350 ALA A O 1
ATOM 2823 N N . THR A 1 351 ? 17.398 -10.366 -3.324 1.00 65.88 351 THR A N 1
ATOM 2824 C CA . THR A 1 351 ? 17.265 -10.331 -1.866 1.00 65.88 351 THR A CA 1
ATOM 2825 C C . THR A 1 351 ? 18.571 -10.337 -1.080 1.00 65.88 351 THR A C 1
ATOM 2827 O O . THR A 1 351 ? 18.584 -10.569 0.128 1.00 65.88 351 THR A O 1
ATOM 2830 N N . ARG A 1 352 ? 19.673 -9.969 -1.737 1.00 73.69 352 ARG A N 1
ATOM 2831 C CA . ARG A 1 352 ? 20.954 -9.729 -1.082 1.00 73.69 352 ARG A CA 1
ATOM 2832 C C . ARG A 1 352 ? 20.914 -8.352 -0.433 1.00 73.69 352 ARG A C 1
ATOM 2834 O O . ARG A 1 352 ? 20.773 -7.338 -1.118 1.00 73.69 352 ARG A O 1
ATOM 2841 N N . PHE A 1 353 ? 21.043 -8.305 0.893 1.00 72.06 353 PHE A N 1
ATOM 2842 C CA . PHE A 1 353 ? 21.190 -7.039 1.611 1.00 72.06 353 PHE A CA 1
ATOM 2843 C C . PHE A 1 353 ? 22.590 -6.489 1.375 1.00 72.06 353 PHE A C 1
ATOM 2845 O O . PHE A 1 353 ? 23.592 -7.109 1.726 1.00 72.06 353 PHE A O 1
ATOM 2852 N N . VAL A 1 354 ? 22.642 -5.322 0.741 1.00 66.56 354 VAL A N 1
ATOM 2853 C CA . VAL A 1 354 ? 23.882 -4.654 0.334 1.00 66.56 354 VAL A CA 1
ATOM 2854 C C . VAL A 1 354 ? 24.451 -3.822 1.487 1.00 66.56 354 VAL A C 1
ATOM 2856 O O . VAL A 1 354 ? 25.666 -3.682 1.603 1.00 66.56 354 VAL A O 1
ATOM 2859 N N . LEU A 1 355 ? 23.585 -3.309 2.368 1.00 68.25 355 LEU A N 1
ATOM 2860 C CA . LEU A 1 355 ? 23.951 -2.473 3.512 1.00 68.25 355 LEU A CA 1
ATOM 2861 C C . LEU A 1 355 ? 23.387 -3.072 4.806 1.00 68.25 355 LEU A C 1
ATOM 2863 O O . LEU A 1 355 ? 22.186 -3.310 4.910 1.00 68.25 355 LEU A O 1
ATOM 2867 N N . ASN A 1 356 ? 24.252 -3.287 5.801 1.00 66.56 356 ASN A N 1
ATOM 2868 C CA . ASN A 1 356 ? 23.895 -3.880 7.100 1.00 66.56 356 ASN A CA 1
ATOM 2869 C C . ASN A 1 356 ? 23.717 -2.826 8.212 1.00 66.56 356 ASN A C 1
ATOM 2871 O O . ASN A 1 356 ? 23.930 -3.089 9.395 1.00 66.56 356 ASN A O 1
ATOM 2875 N N . GLU A 1 357 ? 23.389 -1.603 7.812 1.00 87.62 357 GLU A N 1
ATOM 2876 C CA . GLU A 1 357 ? 23.042 -0.511 8.717 1.00 87.62 357 GLU A CA 1
ATOM 2877 C C . GLU A 1 357 ? 21.633 -0.720 9.288 1.00 87.62 357 GLU A C 1
ATOM 2879 O O . GLU A 1 357 ? 20.906 -1.638 8.893 1.00 87.62 357 GLU A O 1
ATOM 2884 N N . GLU A 1 358 ? 21.234 0.119 10.239 1.00 91.94 358 GLU A N 1
ATOM 2885 C CA . GLU A 1 358 ? 19.963 -0.047 10.943 1.00 91.94 358 GLU A CA 1
ATOM 2886 C C . GLU A 1 358 ? 18.756 0.001 9.989 1.00 91.94 358 GLU A C 1
ATOM 2888 O O . GLU A 1 358 ? 17.853 -0.830 10.093 1.00 91.94 358 GLU A O 1
ATOM 2893 N N . GLU A 1 359 ? 18.793 0.879 8.986 1.00 93.94 359 GLU A N 1
ATOM 2894 C CA . GLU A 1 359 ? 17.842 0.934 7.876 1.00 93.94 359 GLU A CA 1
ATOM 2895 C C . GLU A 1 359 ? 17.707 -0.418 7.166 1.00 93.94 359 GLU A C 1
ATOM 2897 O O . GLU A 1 359 ? 16.597 -0.910 6.955 1.00 93.94 359 GLU A O 1
ATOM 2902 N N . GLY A 1 360 ? 18.839 -1.049 6.836 1.00 93.75 360 GLY A N 1
ATOM 2903 C CA . GLY A 1 360 ? 18.876 -2.354 6.181 1.00 93.75 360 GLY A CA 1
ATOM 2904 C C . GLY A 1 360 ? 18.257 -3.447 7.049 1.00 93.75 360 GLY A C 1
ATOM 2905 O O . GLY A 1 360 ? 17.505 -4.281 6.550 1.00 93.75 360 GLY A O 1
ATOM 2906 N N . ARG A 1 361 ? 18.482 -3.404 8.368 1.00 94.00 361 ARG A N 1
ATOM 2907 C CA . ARG A 1 361 ? 17.929 -4.375 9.331 1.00 94.00 361 ARG A CA 1
ATOM 2908 C C . ARG A 1 361 ? 16.417 -4.249 9.511 1.00 94.00 361 ARG A C 1
ATOM 2910 O O . ARG A 1 361 ? 15.744 -5.264 9.716 1.00 94.00 361 ARG A O 1
ATOM 2917 N N . VAL A 1 362 ? 15.887 -3.027 9.452 1.00 95.69 362 VAL A N 1
ATOM 2918 C CA . VAL A 1 362 ? 14.440 -2.753 9.457 1.00 95.69 362 VAL A CA 1
ATOM 2919 C C . VAL A 1 362 ? 13.812 -3.208 8.148 1.00 95.69 362 VAL A C 1
ATOM 2921 O O . VAL A 1 362 ? 12.766 -3.853 8.165 1.00 95.69 362 VAL A O 1
ATOM 2924 N N . LEU A 1 363 ? 14.457 -2.916 7.017 1.00 96.81 363 LEU A N 1
ATOM 2925 C CA . LEU A 1 363 ? 13.983 -3.324 5.697 1.00 96.81 363 LEU A CA 1
ATOM 2926 C C . LEU A 1 363 ? 14.022 -4.849 5.524 1.00 96.81 363 LEU A C 1
ATOM 2928 O O . LEU A 1 363 ? 13.066 -5.407 5.003 1.00 96.81 363 LEU A O 1
ATOM 2932 N N . ALA A 1 364 ? 15.025 -5.542 6.069 1.00 95.38 364 ALA A N 1
ATOM 2933 C CA . ALA A 1 364 ? 15.049 -7.006 6.124 1.00 95.38 364 ALA A CA 1
ATOM 2934 C C . ALA A 1 364 ? 13.880 -7.579 6.936 1.00 95.38 364 ALA A C 1
ATOM 2936 O O . ALA A 1 364 ? 13.225 -8.535 6.516 1.00 95.38 364 ALA A O 1
ATOM 2937 N N . ALA A 1 365 ? 13.558 -6.956 8.074 1.00 96.19 365 ALA A N 1
ATOM 2938 C CA . ALA A 1 365 ? 12.369 -7.320 8.837 1.00 96.19 365 ALA A CA 1
ATOM 2939 C C . ALA A 1 365 ? 11.073 -7.011 8.084 1.00 96.19 365 ALA A C 1
ATOM 2941 O O . ALA A 1 365 ? 10.117 -7.768 8.212 1.00 96.19 365 ALA A O 1
ATOM 2942 N N . PHE A 1 366 ? 11.032 -5.948 7.278 1.00 97.50 366 PHE A N 1
ATOM 2943 C CA . PHE A 1 366 ? 9.892 -5.650 6.416 1.00 97.50 366 PHE A CA 1
ATOM 2944 C C . PHE A 1 366 ? 9.709 -6.705 5.317 1.00 97.50 366 PHE A C 1
ATOM 2946 O O . PHE A 1 366 ? 8.592 -7.196 5.143 1.00 97.50 366 PHE A O 1
ATOM 2953 N N . THR A 1 367 ? 10.786 -7.116 4.639 1.00 97.12 367 THR A N 1
ATOM 2954 C CA . THR A 1 367 ? 10.774 -8.224 3.674 1.00 97.12 367 THR A CA 1
ATOM 2955 C C . THR A 1 367 ? 10.212 -9.495 4.325 1.00 97.12 367 THR A C 1
ATOM 2957 O O . THR A 1 367 ? 9.202 -10.033 3.863 1.00 97.12 367 THR A O 1
ATOM 2960 N N . HIS A 1 368 ? 10.774 -9.909 5.468 1.00 96.31 368 HIS A N 1
ATOM 2961 C CA . HIS A 1 368 ? 10.348 -11.095 6.227 1.00 96.31 368 HIS A CA 1
ATOM 2962 C C . HIS A 1 368 ? 8.893 -10.994 6.706 1.00 96.31 368 HIS A C 1
ATOM 2964 O O . HIS A 1 368 ? 8.102 -11.927 6.549 1.00 96.31 368 HIS A O 1
ATOM 2970 N N . TRP A 1 369 ? 8.504 -9.831 7.229 1.00 97.19 369 TRP A N 1
ATOM 2971 C CA . TRP A 1 369 ? 7.140 -9.561 7.670 1.00 97.19 369 TRP A CA 1
ATOM 2972 C C . TRP A 1 369 ? 6.147 -9.649 6.510 1.00 97.19 369 TRP A C 1
ATOM 2974 O O . TRP A 1 369 ? 5.087 -10.251 6.668 1.00 97.19 369 TRP A O 1
ATOM 2984 N N . SER A 1 370 ? 6.481 -9.103 5.335 1.00 96.88 370 SER A N 1
ATOM 2985 C CA . SER A 1 370 ? 5.598 -9.138 4.161 1.00 96.88 370 SER A CA 1
ATOM 2986 C C . SER A 1 370 ? 5.292 -10.573 3.714 1.00 96.88 370 SER A C 1
ATOM 2988 O O . SER A 1 370 ? 4.140 -10.886 3.398 1.00 96.88 370 SER A O 1
ATOM 2990 N N . TYR A 1 371 ? 6.282 -11.465 3.815 1.00 95.50 371 TYR A N 1
ATOM 2991 C CA . TYR A 1 371 ? 6.130 -12.893 3.561 1.00 95.50 371 TYR A CA 1
ATOM 2992 C C . TYR A 1 371 ? 5.178 -13.565 4.558 1.00 95.50 371 TYR A C 1
ATOM 2994 O O . TYR A 1 371 ? 4.143 -14.098 4.153 1.00 95.50 371 TYR A O 1
ATOM 3002 N N . HIS A 1 372 ? 5.437 -13.475 5.867 1.00 94.38 372 HIS A N 1
ATOM 3003 C CA . HIS A 1 372 ? 4.552 -14.092 6.868 1.00 94.38 372 HIS A CA 1
ATOM 3004 C C . HIS A 1 372 ? 3.141 -13.513 6.836 1.00 94.38 372 HIS A C 1
ATOM 3006 O O . HIS A 1 372 ? 2.147 -14.241 6.906 1.00 94.38 372 HIS A O 1
ATOM 3012 N N . HIS A 1 373 ? 3.036 -12.192 6.734 1.00 93.81 373 HIS A N 1
ATOM 3013 C CA . HIS A 1 373 ? 1.771 -11.498 6.895 1.00 93.81 373 HIS A CA 1
ATOM 3014 C C . HIS A 1 373 ? 0.872 -11.610 5.660 1.00 93.81 373 HIS A C 1
ATOM 3016 O O . HIS A 1 373 ? -0.355 -11.615 5.785 1.00 93.81 373 HIS A O 1
ATOM 3022 N N . SER A 1 374 ? 1.458 -11.802 4.474 1.00 91.88 374 SER A N 1
ATOM 3023 C CA . SER A 1 374 ? 0.700 -12.199 3.286 1.00 91.88 374 SER A CA 1
ATOM 3024 C C . SER A 1 374 ? 0.183 -13.640 3.362 1.00 91.88 374 SER A C 1
ATOM 3026 O O . SER A 1 374 ? -0.643 -14.018 2.532 1.00 91.88 374 SER A O 1
ATOM 3028 N N . GLY A 1 375 ? 0.606 -14.435 4.351 1.00 91.44 375 GLY A N 1
ATOM 3029 C CA . GLY A 1 375 ? 0.346 -15.871 4.406 1.00 91.44 375 GLY A CA 1
ATOM 3030 C C . GLY A 1 375 ? 1.223 -16.649 3.428 1.00 91.44 375 GLY A C 1
ATOM 3031 O O . GLY A 1 375 ? 0.724 -17.581 2.812 1.00 91.44 375 GLY A O 1
ATOM 3032 N N . GLN A 1 376 ? 2.485 -16.235 3.267 1.00 93.12 376 GLN A N 1
ATOM 3033 C CA . GLN A 1 376 ? 3.477 -16.830 2.362 1.00 93.12 376 GLN A CA 1
ATOM 3034 C C . GLN A 1 376 ? 3.126 -16.700 0.873 1.00 93.12 376 GLN A C 1
ATOM 3036 O O . GLN A 1 376 ? 3.526 -17.514 0.050 1.00 93.12 376 GLN A O 1
ATOM 3041 N N . ARG A 1 377 ? 2.351 -15.673 0.506 1.00 92.12 377 ARG A N 1
ATOM 304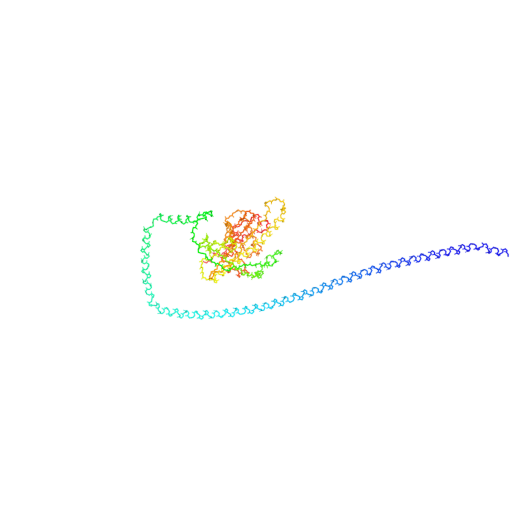2 C CA . ARG A 1 377 ? 1.852 -15.511 -0.870 1.00 92.12 377 ARG A CA 1
ATOM 3043 C C . ARG A 1 377 ? 2.612 -14.480 -1.691 1.00 92.12 377 ARG A C 1
ATOM 3045 O O . ARG A 1 377 ? 2.516 -14.501 -2.917 1.00 92.12 377 ARG A O 1
ATOM 3052 N N . LEU A 1 378 ? 3.329 -13.571 -1.038 1.00 94.75 378 LEU A N 1
ATOM 3053 C CA . LEU A 1 378 ? 4.220 -12.617 -1.688 1.00 94.75 378 LEU A CA 1
ATOM 3054 C C . LEU A 1 378 ? 5.316 -12.144 -0.741 1.00 94.75 378 LEU A C 1
ATOM 3056 O O . LEU A 1 378 ? 5.173 -12.264 0.475 1.00 94.75 378 LEU A O 1
ATOM 3060 N N . ILE A 1 379 ? 6.358 -11.538 -1.299 1.00 95.19 379 ILE A N 1
ATOM 3061 C CA . ILE A 1 379 ? 7.454 -10.912 -0.556 1.00 95.19 379 ILE A CA 1
ATOM 3062 C C . ILE A 1 379 ? 7.886 -9.613 -1.248 1.00 95.19 379 ILE A C 1
ATOM 3064 O O . ILE A 1 379 ? 8.013 -9.579 -2.470 1.00 95.19 379 ILE A O 1
ATOM 3068 N N . VAL A 1 380 ? 8.060 -8.526 -0.491 1.00 96.62 380 VAL A N 1
ATOM 3069 C CA . VAL A 1 380 ? 8.463 -7.206 -1.016 1.00 96.62 380 VAL A CA 1
ATOM 3070 C C . VAL A 1 380 ? 9.973 -7.030 -0.874 1.00 96.62 380 VAL A C 1
ATOM 3072 O O . VAL A 1 380 ? 10.499 -7.171 0.227 1.00 96.62 380 VAL A O 1
ATOM 3075 N N . THR A 1 381 ? 10.658 -6.712 -1.972 1.00 96.25 381 THR A N 1
ATOM 3076 C CA . THR A 1 381 ? 12.127 -6.702 -2.092 1.00 96.25 381 THR A CA 1
ATOM 3077 C C . THR A 1 381 ? 12.615 -5.477 -2.887 1.00 96.25 381 THR A C 1
ATOM 3079 O O . THR A 1 381 ? 11.835 -4.556 -3.155 1.00 96.25 381 THR A O 1
ATOM 3082 N N . ASP A 1 382 ? 13.909 -5.434 -3.238 1.00 95.94 382 ASP A N 1
ATOM 3083 C CA . ASP A 1 382 ? 14.568 -4.311 -3.932 1.00 95.94 382 ASP A CA 1
ATOM 3084 C C . ASP A 1 382 ? 14.360 -2.966 -3.214 1.00 95.94 382 ASP A C 1
ATOM 3086 O O . ASP A 1 382 ? 13.801 -1.998 -3.736 1.00 95.94 382 ASP A O 1
ATOM 3090 N N . HIS A 1 383 ? 14.754 -2.929 -1.941 1.00 96.75 383 HIS A N 1
ATOM 3091 C CA . HIS A 1 383 ? 14.597 -1.759 -1.096 1.00 96.75 383 HIS A CA 1
ATOM 3092 C C . HIS A 1 383 ? 15.642 -0.699 -1.463 1.00 96.75 383 HIS A C 1
ATOM 3094 O O . HIS A 1 383 ? 16.802 -0.784 -1.059 1.00 96.75 383 HIS A O 1
ATOM 3100 N N . GLN A 1 384 ? 15.209 0.331 -2.190 1.00 96.12 384 GLN A N 1
ATOM 3101 C CA . GLN A 1 384 ? 16.021 1.486 -2.579 1.00 96.12 384 GLN A CA 1
ATOM 3102 C C . GLN A 1 384 ? 15.276 2.816 -2.396 1.00 96.12 384 GLN A C 1
ATOM 3104 O O . GLN A 1 384 ? 14.055 2.876 -2.545 1.00 96.12 384 GLN A O 1
ATOM 3109 N N . GLY A 1 385 ? 15.990 3.884 -2.039 1.00 96.75 385 GLY A N 1
ATOM 3110 C CA . GLY A 1 385 ? 15.397 5.186 -1.740 1.00 96.75 385 GLY A CA 1
ATOM 3111 C C . GLY A 1 385 ? 16.245 6.064 -0.820 1.00 96.75 385 GLY A C 1
ATOM 3112 O O . GLY A 1 385 ? 17.460 6.125 -0.954 1.00 96.75 385 GLY A O 1
ATOM 3113 N N . PHE A 1 386 ? 15.596 6.766 0.106 1.00 96.19 386 PHE A N 1
ATOM 3114 C CA . PHE A 1 386 ? 16.192 7.783 0.971 1.00 96.19 386 PHE A CA 1
ATOM 3115 C C . PHE A 1 386 ? 15.827 7.566 2.444 1.00 96.19 386 PHE A C 1
ATOM 3117 O O . PHE A 1 386 ? 14.659 7.335 2.766 1.00 96.19 386 PHE A O 1
ATOM 3124 N N . SER A 1 387 ? 16.815 7.703 3.334 1.00 94.62 387 SER A N 1
ATOM 3125 C CA . SER A 1 387 ? 16.617 7.783 4.786 1.00 94.62 387 SER A CA 1
ATOM 3126 C C . SER A 1 387 ? 16.802 9.229 5.231 1.00 94.62 387 SER A C 1
ATOM 3128 O O . SER A 1 387 ? 17.846 9.826 4.985 1.00 94.62 387 SER A O 1
ATOM 3130 N N . SER A 1 388 ? 15.811 9.809 5.909 1.00 86.44 388 SER A N 1
ATOM 3131 C CA . SER A 1 388 ? 15.914 11.181 6.428 1.00 86.44 388 SER A CA 1
ATOM 3132 C C . SER A 1 388 ? 16.690 11.286 7.747 1.00 86.44 388 SER A C 1
ATOM 3134 O O . SER A 1 388 ? 16.640 12.334 8.393 1.00 86.44 388 SER A O 1
ATOM 3136 N N . GLY A 1 389 ? 17.308 10.196 8.223 1.00 81.31 389 GLY A N 1
ATOM 3137 C CA . GLY A 1 389 ? 17.926 10.085 9.554 1.00 81.31 389 GLY A CA 1
ATOM 3138 C C . GLY A 1 389 ? 16.924 10.083 10.721 1.00 81.31 389 GLY A C 1
ATOM 3139 O O . GLY A 1 389 ? 17.189 9.526 11.778 1.00 81.31 389 GLY A O 1
ATOM 3140 N N . THR A 1 390 ? 15.717 10.619 10.527 1.00 84.56 390 THR A N 1
ATOM 3141 C CA . THR A 1 390 ? 14.613 10.648 11.504 1.00 84.56 390 THR A CA 1
ATOM 3142 C C . THR A 1 390 ? 13.757 9.376 11.487 1.00 84.56 390 THR A C 1
ATOM 3144 O O . THR A 1 390 ? 12.548 9.428 11.718 1.00 84.56 390 THR A O 1
ATOM 3147 N N . ARG A 1 391 ? 14.374 8.226 11.176 1.00 90.94 391 ARG A N 1
ATOM 3148 C CA . ARG A 1 391 ? 13.715 6.913 11.031 1.00 90.94 391 ARG A CA 1
ATOM 3149 C C . ARG A 1 391 ? 12.550 6.903 10.034 1.00 90.94 391 ARG A C 1
ATOM 3151 O O . ARG A 1 391 ? 11.567 6.176 10.200 1.00 90.94 391 ARG A O 1
ATOM 3158 N N . GLN A 1 392 ? 12.644 7.719 8.986 1.00 95.06 392 GLN A N 1
ATOM 3159 C CA . GLN A 1 392 ? 11.708 7.689 7.865 1.00 95.06 392 GLN A CA 1
ATOM 3160 C C . GLN A 1 392 ? 12.435 7.200 6.621 1.00 95.06 392 GLN A C 1
ATOM 3162 O O . GLN A 1 392 ? 13.424 7.791 6.191 1.00 95.06 392 GLN A O 1
ATOM 3167 N N . LEU A 1 393 ? 11.902 6.126 6.053 1.00 96.94 393 LEU A N 1
ATOM 3168 C CA . LEU A 1 393 ? 12.381 5.481 4.845 1.00 96.94 393 LEU A CA 1
ATOM 3169 C C . LEU A 1 393 ? 11.414 5.807 3.710 1.00 96.94 393 LEU A C 1
ATOM 3171 O O . LEU A 1 393 ? 10.254 5.375 3.705 1.00 96.94 393 LEU A O 1
ATOM 3175 N N . ARG A 1 394 ? 11.892 6.618 2.766 1.00 97.25 394 ARG A N 1
ATOM 3176 C CA . ARG A 1 394 ? 11.177 7.005 1.548 1.00 97.25 394 ARG A CA 1
ATOM 3177 C C . ARG A 1 394 ? 11.745 6.212 0.383 1.00 97.25 394 ARG A C 1
ATOM 3179 O O . ARG A 1 394 ? 12.815 6.520 -0.128 1.00 97.25 394 ARG A O 1
ATOM 3186 N N . MET A 1 395 ? 11.024 5.180 -0.003 1.00 97.88 395 MET A N 1
ATOM 3187 C CA . MET A 1 395 ? 11.453 4.145 -0.931 1.00 97.88 395 MET A CA 1
ATOM 3188 C C . MET A 1 395 ? 10.883 4.393 -2.328 1.00 97.88 395 MET A C 1
ATOM 3190 O O . MET A 1 395 ? 9.878 5.082 -2.484 1.00 97.88 395 MET A O 1
ATOM 3194 N N . THR A 1 396 ? 11.493 3.820 -3.356 1.00 97.75 396 THR A N 1
ATOM 3195 C CA . THR A 1 396 ? 11.007 3.873 -4.742 1.00 97.75 396 THR A CA 1
ATOM 3196 C C . THR A 1 396 ? 11.343 2.571 -5.468 1.00 97.75 396 THR A C 1
ATOM 3198 O O . THR A 1 396 ? 12.149 1.788 -4.975 1.00 97.75 396 THR A O 1
ATOM 3201 N N . ASP A 1 397 ? 10.702 2.331 -6.614 1.00 95.81 397 ASP A N 1
ATOM 3202 C CA . ASP A 1 397 ? 10.948 1.187 -7.507 1.00 95.81 397 ASP A CA 1
ATOM 3203 C C . ASP A 1 397 ? 11.133 -0.173 -6.783 1.00 95.81 397 ASP A C 1
ATOM 3205 O O . ASP A 1 397 ? 12.174 -0.809 -6.949 1.00 95.81 397 ASP A O 1
ATOM 3209 N N . PRO A 1 398 ? 10.155 -0.636 -5.977 1.00 96.62 398 PRO A N 1
ATOM 3210 C CA . PRO A 1 398 ? 10.231 -1.950 -5.343 1.00 96.62 398 PRO A CA 1
ATOM 3211 C C . PRO A 1 398 ? 10.142 -3.085 -6.359 1.00 96.62 398 PRO A C 1
ATOM 3213 O O . PRO A 1 398 ? 9.547 -2.936 -7.431 1.00 96.62 398 PRO A O 1
ATOM 3216 N N . SER A 1 39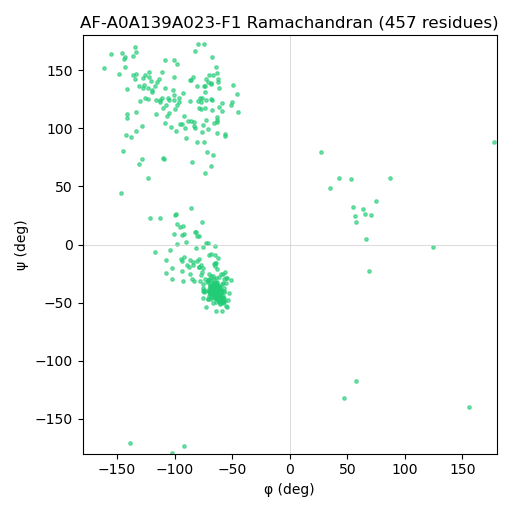9 ? 10.586 -4.266 -5.928 1.00 94.81 399 SER A N 1
ATOM 3217 C CA . SER A 1 399 ? 10.139 -5.536 -6.493 1.00 94.81 399 SER A CA 1
ATOM 3218 C C . SER A 1 399 ? 9.222 -6.281 -5.516 1.00 94.81 399 SER A C 1
ATOM 3220 O O . SER A 1 399 ? 9.201 -6.018 -4.314 1.00 94.81 399 SER A O 1
ATOM 3222 N N . VAL A 1 400 ? 8.416 -7.198 -6.047 1.00 94.94 400 VAL A N 1
ATOM 3223 C CA . VAL A 1 400 ? 7.475 -8.030 -5.288 1.00 94.94 400 VAL A CA 1
ATOM 3224 C C . VAL A 1 400 ? 7.454 -9.437 -5.876 1.00 94.94 400 VAL A C 1
ATOM 3226 O O . VAL A 1 400 ? 6.908 -9.643 -6.960 1.00 94.94 400 VAL A O 1
ATOM 3229 N N . HIS A 1 401 ? 8.007 -10.425 -5.179 1.00 94.56 401 HIS A N 1
ATOM 3230 C CA . HIS A 1 401 ? 7.899 -11.803 -5.651 1.00 94.56 401 HIS A CA 1
ATOM 3231 C C . HIS A 1 401 ? 6.524 -12.362 -5.295 1.00 94.56 401 HIS A C 1
ATOM 3233 O O . HIS A 1 401 ? 6.110 -12.304 -4.139 1.00 94.56 401 HIS A O 1
ATOM 3239 N N . LEU A 1 402 ? 5.791 -12.834 -6.301 1.00 93.44 402 LEU A N 1
ATOM 3240 C CA . LEU A 1 402 ? 4.443 -13.379 -6.164 1.00 93.44 402 LEU A CA 1
ATOM 3241 C C . LEU A 1 402 ? 4.553 -14.903 -6.140 1.00 93.44 402 LEU A C 1
ATOM 3243 O O . LEU A 1 402 ? 4.996 -15.500 -7.114 1.00 93.44 402 LEU A O 1
ATOM 3247 N N . LEU A 1 403 ? 4.159 -15.513 -5.025 1.00 91.75 403 LEU A N 1
ATOM 3248 C CA . LEU A 1 403 ? 4.431 -16.924 -4.713 1.00 91.75 403 LEU A CA 1
ATOM 3249 C C . LEU A 1 403 ? 3.184 -17.807 -4.826 1.00 91.75 403 LEU A C 1
ATOM 3251 O O . LEU A 1 403 ? 3.262 -19.029 -4.812 1.00 91.75 403 LEU A O 1
ATOM 3255 N N . HIS A 1 404 ? 2.006 -17.189 -4.916 1.00 90.81 404 HIS A N 1
ATOM 3256 C CA . HIS A 1 404 ? 0.731 -17.895 -4.915 1.00 90.81 404 HIS A CA 1
ATOM 3257 C C . HIS A 1 404 ? -0.071 -17.626 -6.188 1.00 90.81 404 HIS A C 1
ATOM 3259 O O . HIS A 1 404 ? -0.159 -16.485 -6.649 1.00 90.81 404 HIS A O 1
ATOM 3265 N N . ALA A 1 405 ? -0.735 -18.667 -6.700 1.00 84.31 405 ALA A N 1
ATOM 3266 C CA . ALA A 1 405 ? -1.532 -18.631 -7.929 1.00 84.31 405 ALA A CA 1
ATOM 3267 C C . ALA A 1 405 ? -2.670 -17.591 -7.911 1.00 84.31 405 ALA A C 1
ATOM 3269 O O . ALA A 1 405 ? -3.047 -17.072 -8.958 1.00 84.31 405 ALA A O 1
ATOM 3270 N N . ASP A 1 406 ? -3.177 -17.210 -6.735 1.00 79.31 406 ASP A N 1
ATOM 3271 C CA . ASP A 1 406 ? -4.143 -16.103 -6.615 1.00 79.31 406 ASP A CA 1
ATOM 3272 C C . ASP A 1 406 ? -3.604 -14.808 -7.243 1.00 79.31 406 ASP A C 1
ATOM 3274 O O . ASP A 1 406 ? -4.356 -14.030 -7.820 1.00 79.31 406 ASP A O 1
ATOM 3278 N N . PHE A 1 407 ? -2.292 -14.578 -7.174 1.00 78.75 407 PHE A N 1
ATOM 3279 C CA . PHE A 1 407 ? -1.643 -13.402 -7.742 1.00 78.75 407 PHE A CA 1
ATOM 3280 C C . PHE A 1 407 ? -1.157 -13.615 -9.177 1.00 78.75 407 PHE A C 1
ATOM 3282 O O . PHE A 1 407 ? -0.496 -12.736 -9.723 1.00 78.75 407 PHE A O 1
ATOM 3289 N N . GLN A 1 408 ? -1.510 -14.726 -9.831 1.00 73.31 408 GLN A N 1
ATOM 3290 C CA . GLN A 1 408 ? -1.062 -15.026 -11.193 1.00 73.31 408 GLN A CA 1
ATOM 3291 C C . GLN A 1 408 ? -1.485 -13.947 -12.195 1.00 73.31 408 GLN A C 1
ATOM 3293 O O . GLN A 1 408 ? -0.726 -13.596 -13.095 1.00 73.31 408 GLN A O 1
ATOM 3298 N N . SER A 1 409 ? -2.654 -13.330 -11.990 1.00 71.00 409 SER A N 1
ATOM 3299 C CA . SER A 1 409 ? -3.081 -12.188 -12.801 1.00 71.00 409 SER A CA 1
ATOM 3300 C C . SER A 1 409 ? -2.159 -10.974 -12.662 1.00 71.00 409 SER A C 1
ATOM 3302 O O . SER A 1 409 ? -2.182 -10.121 -13.537 1.00 71.00 409 SER A O 1
ATOM 3304 N N . LEU A 1 410 ? -1.376 -10.872 -11.582 1.00 72.44 410 LEU A N 1
ATOM 3305 C CA . LEU A 1 410 ? -0.389 -9.817 -11.340 1.00 72.44 410 LEU A CA 1
ATOM 3306 C C . LEU A 1 410 ? 1.031 -10.200 -11.791 1.00 72.44 410 LEU A C 1
ATOM 3308 O O . LEU A 1 410 ? 1.867 -9.311 -11.906 1.00 72.44 410 LEU A O 1
ATOM 3312 N N . VAL A 1 411 ? 1.312 -11.474 -12.098 1.00 73.06 411 VAL A N 1
ATOM 3313 C CA . VAL A 1 411 ? 2.651 -11.936 -12.529 1.00 73.06 411 VAL A CA 1
ATOM 3314 C C . VAL A 1 411 ? 3.091 -11.234 -13.807 1.00 73.06 411 VAL A C 1
ATOM 3316 O O . VAL A 1 411 ? 4.201 -10.717 -13.883 1.00 73.06 411 VAL A O 1
ATOM 3319 N N . HIS A 1 412 ? 2.184 -11.094 -14.777 1.00 65.69 412 HIS A N 1
ATOM 3320 C CA . HIS A 1 412 ? 2.455 -10.328 -15.994 1.00 65.69 412 HIS A CA 1
ATOM 3321 C C . HIS A 1 412 ? 2.733 -8.846 -15.729 1.00 65.69 412 HIS A C 1
ATOM 3323 O O . HIS A 1 412 ? 3.172 -8.160 -16.648 1.00 65.69 412 HIS A O 1
ATOM 3329 N N . TYR A 1 413 ? 2.474 -8.351 -14.514 1.00 62.53 413 TYR A N 1
ATOM 3330 C CA . TYR A 1 413 ? 2.671 -6.966 -14.111 1.00 62.53 413 TYR A CA 1
ATOM 3331 C C . TYR A 1 413 ? 3.945 -6.718 -13.300 1.00 62.53 413 TYR A C 1
ATOM 3333 O O . TYR A 1 413 ? 4.119 -5.614 -12.790 1.00 62.53 413 TYR A O 1
ATOM 3341 N N . ASN A 1 414 ? 4.846 -7.693 -13.181 1.00 68.88 414 ASN A N 1
ATOM 3342 C CA . ASN A 1 414 ? 6.078 -7.477 -12.441 1.00 68.88 414 ASN A CA 1
ATOM 3343 C C . ASN A 1 414 ? 7.291 -8.165 -13.078 1.00 68.88 414 ASN A C 1
ATOM 3345 O O . ASN A 1 414 ? 7.603 -9.308 -12.769 1.00 68.88 414 ASN A O 1
ATOM 3349 N N . ASP A 1 415 ? 8.030 -7.423 -13.903 1.00 77.19 415 ASP A N 1
ATOM 3350 C CA . ASP A 1 415 ? 9.262 -7.907 -14.544 1.00 77.19 415 ASP A CA 1
ATOM 3351 C C . ASP A 1 415 ? 10.392 -8.205 -13.531 1.00 77.19 415 ASP A C 1
ATOM 3353 O O . ASP A 1 415 ? 11.366 -8.871 -13.869 1.00 77.19 415 ASP A O 1
ATOM 3357 N N . GLY A 1 416 ? 10.281 -7.713 -12.288 1.00 83.06 416 GLY A N 1
ATOM 3358 C CA . GLY A 1 416 ? 11.198 -8.021 -11.184 1.00 83.06 416 GLY A CA 1
ATOM 3359 C C . GLY A 1 416 ? 10.788 -9.240 -10.347 1.00 83.06 416 GLY A C 1
ATOM 3360 O O . GLY A 1 416 ? 11.448 -9.541 -9.347 1.00 83.06 416 GLY A O 1
ATOM 3361 N N . ASN A 1 417 ? 9.694 -9.918 -10.707 1.00 91.06 417 ASN A N 1
ATOM 3362 C CA . ASN A 1 417 ? 9.177 -11.079 -9.994 1.00 91.06 417 ASN A CA 1
ATOM 3363 C C . ASN A 1 417 ? 10.011 -12.338 -10.285 1.00 91.06 417 ASN A C 1
ATOM 3365 O O . ASN A 1 417 ? 9.760 -13.040 -11.256 1.00 91.06 417 ASN A O 1
ATOM 3369 N N . ASN A 1 418 ? 10.953 -12.649 -9.396 1.00 91.44 418 ASN A N 1
ATOM 3370 C CA . ASN A 1 418 ? 11.698 -13.911 -9.386 1.00 91.44 418 ASN A CA 1
ATOM 3371 C C . ASN A 1 418 ? 10.942 -15.077 -8.711 1.00 91.44 418 ASN A C 1
ATOM 3373 O O . ASN A 1 418 ? 11.548 -16.112 -8.450 1.00 91.44 418 ASN A O 1
ATOM 3377 N N . GLU A 1 419 ? 9.649 -14.911 -8.406 1.00 92.19 419 GLU A N 1
ATOM 3378 C CA . GLU A 1 419 ? 8.775 -15.941 -7.828 1.00 92.19 419 GLU A CA 1
ATOM 3379 C C . GLU A 1 419 ? 9.437 -16.671 -6.641 1.00 92.19 419 GLU A C 1
ATOM 3381 O O . GLU A 1 419 ? 9.994 -16.036 -5.741 1.00 92.19 419 GLU A O 1
ATOM 3386 N N . GLU A 1 420 ? 9.385 -18.002 -6.644 1.00 92.62 420 GLU A N 1
ATOM 3387 C CA . GLU A 1 420 ? 9.927 -18.866 -5.601 1.00 92.62 420 GLU A CA 1
ATOM 3388 C C . GLU A 1 420 ? 11.450 -18.738 -5.466 1.00 92.62 420 GLU A C 1
ATOM 3390 O O . GLU A 1 420 ? 11.971 -18.787 -4.354 1.00 92.62 420 GLU A O 1
ATOM 3395 N N . GLN A 1 421 ? 12.171 -18.480 -6.564 1.00 92.38 421 GLN A N 1
ATOM 3396 C CA . GLN A 1 421 ? 13.619 -18.266 -6.511 1.00 92.38 421 GLN A CA 1
ATOM 3397 C C . GLN A 1 421 ? 13.961 -17.017 -5.696 1.00 92.38 421 GLN A C 1
ATOM 3399 O O . GLN A 1 421 ? 14.836 -17.068 -4.841 1.00 92.38 421 GLN A O 1
ATOM 3404 N N . GLY A 1 422 ? 13.231 -15.916 -5.898 1.00 92.25 422 GLY A N 1
ATOM 3405 C CA . GLY A 1 422 ? 13.433 -14.697 -5.110 1.00 92.25 422 GLY A CA 1
ATOM 3406 C C . GLY A 1 422 ? 13.115 -14.885 -3.624 1.00 92.25 422 GLY A C 1
ATOM 3407 O O . GLY A 1 422 ? 13.704 -14.224 -2.776 1.00 92.25 422 GLY A O 1
ATOM 3408 N N . ARG A 1 423 ? 12.203 -15.805 -3.280 1.00 93.31 423 ARG A N 1
ATOM 3409 C CA . ARG A 1 423 ? 11.959 -16.196 -1.884 1.00 93.31 423 ARG A CA 1
ATOM 3410 C C . ARG A 1 423 ? 13.124 -17.012 -1.320 1.00 93.31 423 ARG A C 1
ATOM 3412 O O . ARG A 1 423 ? 13.565 -16.717 -0.213 1.00 93.31 423 ARG A O 1
ATOM 3419 N N . HIS A 1 424 ? 13.603 -18.013 -2.057 1.00 91.88 424 HIS A N 1
ATOM 3420 C CA . HIS A 1 424 ? 14.740 -18.842 -1.650 1.00 91.88 424 HIS A CA 1
ATOM 3421 C C . HIS A 1 424 ? 16.012 -18.016 -1.456 1.00 91.88 424 HIS A C 1
ATOM 3423 O O . HIS A 1 424 ? 16.656 -18.126 -0.418 1.00 91.88 424 HIS A O 1
ATOM 3429 N N . ASP A 1 425 ? 16.313 -17.115 -2.392 1.00 91.38 425 ASP A N 1
ATOM 3430 C CA . ASP A 1 425 ? 17.469 -16.224 -2.294 1.00 91.38 425 ASP A CA 1
ATOM 3431 C C . ASP A 1 425 ? 17.410 -15.360 -1.014 1.00 91.38 425 ASP A C 1
ATOM 3433 O O . ASP A 1 425 ? 18.446 -15.042 -0.422 1.00 91.38 425 ASP A O 1
ATOM 3437 N N . PHE A 1 426 ? 16.205 -14.979 -0.564 1.00 92.19 426 PHE A N 1
ATOM 3438 C CA . PHE A 1 426 ? 16.020 -14.197 0.661 1.00 92.19 426 PHE A CA 1
ATOM 3439 C C . PHE A 1 426 ? 16.218 -15.070 1.883 1.00 92.19 426 PHE A C 1
ATOM 3441 O O . PHE A 1 426 ? 16.902 -14.666 2.813 1.00 92.19 426 PHE A O 1
ATOM 3448 N N . GLU A 1 427 ? 15.616 -16.253 1.882 1.00 91.69 427 GLU A N 1
ATOM 3449 C CA . GLU A 1 427 ? 15.728 -17.230 2.958 1.00 91.69 427 GLU A CA 1
ATOM 3450 C C . GLU A 1 427 ? 17.181 -17.623 3.228 1.00 91.69 427 GLU A C 1
ATOM 3452 O O . GLU A 1 427 ? 17.617 -17.565 4.377 1.00 91.69 427 GLU A O 1
ATOM 3457 N N . ASP A 1 428 ? 17.952 -17.896 2.176 1.00 89.31 428 ASP A N 1
ATOM 3458 C CA . ASP A 1 428 ? 19.367 -18.257 2.276 1.00 89.31 428 ASP A CA 1
ATOM 3459 C C . ASP A 1 428 ? 20.232 -17.104 2.818 1.00 89.31 428 ASP A C 1
ATOM 3461 O O . ASP A 1 428 ? 21.232 -17.323 3.508 1.00 89.31 428 ASP A O 1
ATOM 3465 N N . GLY A 1 429 ? 19.864 -15.859 2.496 1.00 87.38 429 GLY A N 1
ATOM 3466 C CA . GLY A 1 429 ? 20.605 -14.655 2.875 1.00 87.38 429 GLY A CA 1
ATOM 3467 C C . GLY A 1 429 ? 20.138 -13.976 4.167 1.00 87.38 429 GLY A C 1
ATOM 3468 O O . GLY A 1 429 ? 20.844 -13.104 4.686 1.00 87.38 429 GLY A O 1
ATOM 3469 N N . HIS A 1 430 ? 18.960 -14.320 4.690 1.00 91.69 430 HIS A N 1
ATOM 3470 C CA . HIS A 1 430 ? 18.321 -13.591 5.786 1.00 91.69 430 HIS A CA 1
ATOM 3471 C C . HIS A 1 430 ? 18.670 -14.174 7.150 1.00 91.69 430 HIS A C 1
ATOM 3473 O O . HIS A 1 430 ? 18.493 -15.353 7.437 1.00 91.69 430 HIS A O 1
ATOM 3479 N N . THR A 1 431 ? 19.081 -13.300 8.063 1.00 91.12 431 THR A N 1
ATOM 3480 C CA . THR A 1 431 ? 19.156 -13.611 9.492 1.00 91.12 431 THR A CA 1
ATOM 3481 C C . THR A 1 431 ? 18.173 -12.716 10.227 1.00 91.12 431 THR A C 1
ATOM 3483 O O . THR A 1 431 ? 18.261 -11.491 10.128 1.00 91.12 431 THR A O 1
ATOM 3486 N N . CYS A 1 432 ? 17.255 -13.315 10.995 1.00 93.56 432 CYS A N 1
ATOM 3487 C CA . CYS A 1 432 ? 16.253 -12.567 11.753 1.00 93.56 432 CYS A CA 1
ATOM 3488 C C . CYS A 1 432 ? 16.905 -11.460 12.592 1.00 93.56 432 CYS A C 1
ATOM 3490 O O . CYS A 1 432 ? 17.717 -11.716 13.484 1.00 93.56 432 CYS A O 1
ATOM 3492 N N . THR A 1 433 ? 16.509 -10.218 12.325 1.00 93.69 433 THR A N 1
ATOM 3493 C CA . THR A 1 433 ? 16.962 -9.044 13.075 1.00 93.69 433 THR A CA 1
ATOM 3494 C C . THR A 1 433 ? 16.145 -8.880 14.367 1.00 93.69 433 THR A C 1
ATOM 3496 O O . THR A 1 433 ? 15.082 -9.494 14.505 1.00 93.69 433 THR A O 1
ATOM 3499 N N . PRO A 1 434 ? 16.568 -8.030 15.325 1.00 94.00 434 PRO A N 1
ATOM 3500 C CA . PRO A 1 434 ? 15.758 -7.700 16.500 1.00 94.00 434 PRO A CA 1
ATOM 3501 C C . PRO A 1 434 ? 14.363 -7.175 16.142 1.00 94.00 434 PRO A C 1
ATOM 3503 O O . PRO A 1 434 ? 13.416 -7.413 16.881 1.00 94.00 434 PRO A O 1
ATOM 3506 N N . TRP A 1 435 ? 14.206 -6.537 14.978 1.00 95.19 435 TRP A N 1
ATOM 3507 C CA . TRP A 1 435 ? 12.904 -6.111 14.465 1.00 95.19 435 TRP A CA 1
ATOM 3508 C C . TRP A 1 435 ? 12.012 -7.294 14.073 1.00 95.19 435 TRP A C 1
ATOM 3510 O O . TRP A 1 435 ? 10.817 -7.270 14.356 1.00 95.19 435 TRP A O 1
ATOM 3520 N N . CYS A 1 436 ? 12.582 -8.360 13.499 1.00 96.31 436 CYS A N 1
ATOM 3521 C CA . CYS A 1 436 ? 11.849 -9.603 13.226 1.00 96.31 436 CYS A CA 1
ATOM 3522 C C . CYS A 1 436 ? 11.357 -10.243 14.534 1.00 96.31 436 CYS A C 1
ATOM 3524 O O . CYS A 1 436 ? 10.209 -10.668 14.632 1.00 96.31 436 CYS A O 1
ATOM 3526 N N . GLN A 1 437 ? 12.227 -10.264 15.550 1.00 95.69 437 GLN A N 1
ATOM 3527 C CA . GLN A 1 437 ? 11.924 -10.815 16.875 1.00 95.69 437 GLN A CA 1
ATOM 3528 C C . GLN A 1 437 ? 10.845 -9.999 17.594 1.00 95.69 437 GLN A C 1
ATOM 3530 O O . GLN A 1 437 ? 9.909 -10.575 18.142 1.00 95.69 437 GLN A O 1
ATOM 3535 N N . LEU A 1 438 ? 10.938 -8.666 17.544 1.00 95.00 438 LEU A N 1
ATOM 3536 C CA . LEU A 1 438 ? 9.942 -7.755 18.110 1.00 95.00 438 LEU A CA 1
ATOM 3537 C C . LEU A 1 438 ? 8.559 -7.964 17.482 1.00 95.00 438 LEU A C 1
ATOM 3539 O O . LEU A 1 438 ? 7.551 -7.957 18.180 1.00 95.00 438 LEU A O 1
ATOM 3543 N N . LEU A 1 439 ? 8.516 -8.191 16.168 1.00 95.94 439 LEU A N 1
ATOM 3544 C CA . LEU A 1 439 ? 7.290 -8.486 15.425 1.00 95.94 439 LEU A CA 1
ATOM 3545 C C . LEU A 1 439 ? 6.769 -9.917 15.645 1.00 95.94 439 LEU A C 1
ATOM 3547 O O . LEU A 1 439 ? 5.721 -10.263 15.099 1.00 95.94 439 LEU A O 1
ATOM 3551 N N . GLY A 1 440 ? 7.478 -10.745 16.420 1.00 96.06 440 GLY A N 1
ATOM 3552 C CA . GLY A 1 440 ? 7.106 -12.133 16.685 1.00 96.06 440 GLY A CA 1
ATOM 3553 C C . GLY A 1 440 ? 7.113 -13.009 15.432 1.00 96.06 440 GLY A C 1
ATOM 3554 O O . GLY A 1 440 ? 6.295 -13.921 15.330 1.00 96.06 440 GLY A O 1
ATOM 3555 N N . LEU A 1 441 ? 7.980 -12.709 14.458 1.00 95.06 441 LEU A N 1
ATOM 3556 C CA . LEU A 1 441 ? 8.078 -13.490 13.227 1.00 95.06 441 LEU A CA 1
ATOM 3557 C C . LEU A 1 441 ? 8.754 -14.834 13.503 1.00 95.06 441 LEU A C 1
ATOM 3559 O O . LEU A 1 441 ? 9.818 -14.892 14.124 1.00 95.06 441 LEU A O 1
ATOM 3563 N N . GLU A 1 442 ? 8.142 -15.908 13.010 1.00 92.75 442 GLU A N 1
ATOM 3564 C CA . GLU A 1 442 ? 8.765 -17.230 12.988 1.00 92.75 442 GLU A CA 1
ATOM 3565 C C . GLU A 1 442 ? 10.017 -17.189 12.103 1.00 92.75 442 GLU A C 1
ATOM 3567 O O . GLU A 1 442 ? 10.096 -16.419 11.142 1.00 92.75 442 GLU A O 1
ATOM 3572 N N . HIS A 1 443 ? 11.025 -17.991 12.441 1.00 88.88 443 HIS A N 1
ATOM 3573 C CA . HIS A 1 443 ? 12.186 -18.132 11.571 1.00 88.88 443 HIS A CA 1
ATOM 3574 C C . HIS A 1 443 ? 11.732 -18.730 10.235 1.00 88.88 443 HIS A C 1
ATOM 3576 O O . HIS A 1 443 ? 10.876 -19.614 10.224 1.00 88.88 443 HIS A O 1
ATOM 3582 N N . MET A 1 444 ? 12.280 -18.244 9.119 1.00 82.31 444 MET A N 1
ATOM 3583 C CA . MET A 1 444 ? 12.096 -18.939 7.846 1.00 82.31 444 MET A CA 1
ATOM 3584 C C . MET A 1 444 ? 12.925 -20.216 7.940 1.00 82.31 444 MET A C 1
ATOM 3586 O O . MET A 1 444 ? 14.152 -20.168 7.909 1.00 82.31 444 MET A O 1
ATOM 3590 N N . GLU A 1 445 ? 12.270 -21.334 8.239 1.00 66.75 445 GLU A N 1
ATOM 3591 C CA . GLU A 1 445 ? 12.934 -22.627 8.206 1.00 66.75 445 GLU A CA 1
ATOM 3592 C C . GLU A 1 445 ? 13.280 -22.923 6.754 1.00 66.75 445 GLU A C 1
ATOM 3594 O O . GLU A 1 445 ? 12.368 -23.123 5.950 1.00 66.75 445 GLU A O 1
ATOM 3599 N N . ALA A 1 446 ? 14.583 -23.000 6.458 1.00 56.62 446 ALA A N 1
ATOM 3600 C CA . ALA A 1 446 ? 15.049 -23.551 5.197 1.00 56.62 446 ALA A CA 1
ATOM 3601 C C . ALA A 1 446 ? 14.272 -24.851 4.939 1.00 56.62 446 ALA A C 1
ATOM 3603 O O . ALA A 1 446 ? 14.185 -25.682 5.859 1.00 56.62 446 ALA A O 1
ATOM 3604 N N . PRO A 1 447 ? 13.675 -25.031 3.744 1.00 49.53 447 PRO A N 1
ATOM 3605 C CA . PRO A 1 447 ? 12.933 -26.238 3.446 1.00 49.53 447 PRO A CA 1
ATOM 3606 C C . PRO A 1 447 ? 13.803 -27.439 3.818 1.00 49.53 447 PRO A C 1
ATOM 3608 O O . PRO A 1 447 ? 15.012 -27.398 3.554 1.00 49.53 447 PRO A O 1
ATOM 3611 N N . PRO A 1 448 ? 13.237 -28.480 4.459 1.00 50.16 448 PRO A N 1
ATOM 3612 C CA . PRO A 1 448 ? 14.007 -29.670 4.784 1.00 50.16 448 PRO A CA 1
ATOM 3613 C C . PRO A 1 448 ? 14.719 -30.093 3.508 1.00 50.16 448 PRO A C 1
ATOM 3615 O O . PRO A 1 448 ? 14.051 -30.231 2.478 1.00 50.16 448 PRO A O 1
ATOM 3618 N N . ALA A 1 449 ? 16.055 -30.181 3.567 1.00 51.59 449 ALA A N 1
ATOM 3619 C CA . ALA A 1 449 ? 16.879 -30.510 2.414 1.00 51.59 449 ALA A CA 1
ATOM 3620 C C . ALA A 1 449 ? 16.207 -31.685 1.709 1.00 51.59 449 ALA A C 1
ATOM 3622 O O . ALA A 1 449 ? 16.022 -32.742 2.314 1.00 51.59 449 ALA A O 1
ATOM 3623 N N . GLN A 1 450 ? 15.712 -31.458 0.491 1.00 46.72 450 GLN A N 1
ATOM 3624 C CA . GLN A 1 450 ? 15.161 -32.552 -0.285 1.00 46.72 450 GLN A CA 1
ATOM 3625 C C . GLN A 1 450 ? 16.345 -33.479 -0.521 1.00 46.72 450 GLN A C 1
ATOM 3627 O O . GLN A 1 450 ? 17.272 -33.104 -1.241 1.00 46.72 450 GLN A O 1
ATOM 3632 N N . ASP A 1 451 ? 16.351 -34.623 0.166 1.00 45.00 451 ASP A N 1
ATOM 3633 C CA . ASP A 1 451 ? 17.307 -35.702 -0.047 1.00 45.00 451 ASP A CA 1
ATOM 3634 C C . ASP A 1 451 ? 17.207 -36.087 -1.528 1.00 45.00 451 ASP A C 1
ATOM 3636 O O . ASP A 1 451 ? 16.349 -36.862 -1.943 1.00 45.00 451 ASP A O 1
ATOM 3640 N N . THR A 1 452 ? 18.059 -35.477 -2.350 1.00 52.53 452 THR A N 1
ATOM 3641 C CA . THR A 1 452 ? 18.180 -35.742 -3.790 1.00 52.53 452 THR A CA 1
ATOM 3642 C C . THR A 1 452 ? 19.036 -36.984 -4.057 1.00 52.53 452 THR A C 1
ATOM 3644 O O . THR A 1 452 ? 19.351 -37.283 -5.203 1.00 52.53 452 THR A O 1
ATOM 3647 N N . ASP A 1 453 ? 19.344 -37.750 -3.006 1.00 53.56 453 ASP A N 1
ATOM 3648 C CA . ASP A 1 453 ? 20.153 -38.970 -3.038 1.00 53.56 453 ASP A CA 1
ATOM 3649 C C . ASP A 1 453 ? 19.324 -40.262 -3.200 1.00 53.56 453 ASP A C 1
ATOM 3651 O O . ASP A 1 453 ? 19.838 -41.359 -2.983 1.00 53.56 453 ASP A O 1
ATOM 3655 N N . ALA A 1 454 ? 18.054 -40.174 -3.604 1.00 54.66 454 ALA A N 1
ATOM 3656 C CA . ALA A 1 454 ? 17.270 -41.349 -3.983 1.00 54.66 454 ALA A CA 1
ATOM 3657 C C . ALA A 1 454 ? 17.110 -41.420 -5.511 1.00 54.66 454 ALA A C 1
ATOM 3659 O O . ALA A 1 454 ? 16.414 -40.604 -6.109 1.00 54.66 454 ALA A O 1
ATOM 3660 N N . ASP A 1 455 ? 17.732 -42.442 -6.101 1.00 52.84 455 ASP A N 1
ATOM 3661 C CA . ASP A 1 455 ? 17.422 -43.020 -7.418 1.00 52.84 455 ASP A CA 1
ATOM 3662 C C . ASP A 1 455 ? 18.083 -42.399 -8.666 1.00 52.84 455 ASP A C 1
ATOM 3664 O O . ASP A 1 455 ? 17.415 -42.071 -9.642 1.00 52.84 455 ASP A O 1
ATOM 3668 N N . ASN A 1 456 ? 19.421 -42.350 -8.695 1.00 50.34 456 ASN A N 1
ATOM 3669 C CA . ASN A 1 456 ? 20.187 -42.354 -9.959 1.00 50.34 456 ASN A CA 1
ATOM 3670 C C . ASN A 1 456 ? 21.175 -43.535 -10.076 1.00 50.34 456 ASN A C 1
ATOM 3672 O O . ASN A 1 456 ? 22.116 -43.483 -10.865 1.00 50.34 456 ASN A O 1
ATOM 3676 N N . ASP A 1 457 ? 20.932 -44.617 -9.335 1.00 54.19 457 ASP A N 1
ATOM 3677 C CA . ASP A 1 457 ? 21.586 -45.912 -9.542 1.00 54.19 457 ASP A CA 1
ATOM 3678 C C . ASP A 1 457 ? 20.560 -46.908 -10.108 1.00 54.19 457 ASP A C 1
ATOM 3680 O O . ASP A 1 457 ? 20.070 -47.750 -9.368 1.00 54.19 457 ASP A O 1
ATOM 3684 N N . GLU A 1 458 ? 20.188 -46.776 -11.388 1.00 57.06 458 GLU A N 1
ATOM 3685 C CA . GLU A 1 458 ? 19.743 -47.875 -12.276 1.00 57.06 458 GLU A CA 1
ATOM 3686 C C . GLU A 1 458 ? 19.324 -47.324 -13.661 1.00 57.06 458 GLU A C 1
ATOM 3688 O O . GLU A 1 458 ? 18.159 -47.008 -13.882 1.00 57.06 458 GLU A O 1
ATOM 3693 N N . GLU A 1 459 ? 20.282 -47.203 -14.596 1.00 49.16 459 GLU A N 1
ATOM 3694 C CA . GLU A 1 459 ? 20.185 -47.715 -15.989 1.00 49.16 459 GLU A CA 1
ATOM 3695 C C . GLU A 1 459 ? 21.526 -47.656 -16.743 1.00 49.16 459 GLU A C 1
ATOM 3697 O O . GLU A 1 459 ? 22.135 -46.564 -16.848 1.00 49.16 459 GLU A O 1
#

InterPro domains:
  IPR004166 Alpha-type protein kinase, alpha-kinase domain [PF02816] (240-436)
  IPR004166 Alpha-type protein kinase, alpha-kinase domain [PS51158] (181-444)
  IPR004166 Alpha-type protein kinase, alpha-kinase domain [SM00811] (222-436)
  IPR011009 Protein kinase-like domain superfamily [SSF56112] (229-445)
  IPR051852 Alpha-type Protein Kinase [PTHR45992] (229-457)